Protein 6UPQ (pdb70)

Sequence (517 aa):
FEFTLMVVGESGLGKSTLINSLFLTDLYPERVIPGAAEKIERTTVQIEASTVEIEERGVKLRLTVVDTPGYGDAINCRDCFKTIISYIDEQFERYLHDESGLNRRHIIDNRVHCCFYFISPFGHGLKPLDVAFMKAIHNKVVNIVPVIAKADTLTLKERERLKKRILDEIEEHNIKIYHLPDAESDEDEDFKEQTRLLKASIPFSVVGSNQLIEAKGKKVRGRLYPWGVVEVENPEHNDFLKLRTMLITHMQDLQEVTQDLHYENFRSERLKFCCFNILCVGETGIGKSTLMDTLFNTKFESDPATHNEPGVRLKARSYELQESNVRLKLTIVDTVGFGDQINKDDSYKPIVEYIDAQFEAYLQEELKIKRSLFNYHHDTRIHACLYFIAPTGHSLKSLDLVTMKKLDSKVNIIPIIAKADTIAKNELHKFKSKIMSELVSNGVQIYQFPVHLPFAVVGSTEEVKIGNKMAKARQYPWGVVQVENENHCDFVKLREMLIRVNMEDLREQTHTRHYELYRRC

Organism: Homo sapiens (NCBI:txid9606)

Structure (mmCIF, N/CA/C/O backbone):
data_6UPQ
#
_entry.id   6UPQ
#
_cell.length_a   56.654
_cell.length_b   81.859
_cell.length_c   68.221
_cell.angle_alpha   90.000
_cell.angle_beta   97.130
_cell.angle_gamma   90.000
#
_symmetry.space_group_name_H-M   'P 1 21 1'
#
loop_
_entity.id
_entity.type
_entity.pdbx_description
1 polymer Septin-2
2 polymer Septin-11
3 non-polymer "GUANOSINE-5'-DIPHOSPHATE"
4 non-polymer "GUANOSINE-5'-TRIPHOSPHATE"
5 non-polymer 'MAGNESIUM ION'
6 water water
#
loop_
_atom_site.group_PDB
_atom_site.id
_atom_site.type_symbol
_atom_site.label_atom_id
_atom_site.label_alt_id
_atom_site.label_comp_id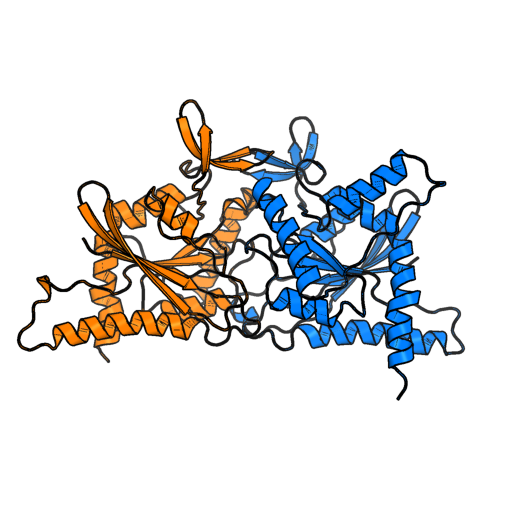
_atom_site.label_asym_id
_atom_site.label_entity_id
_atom_site.label_seq_id
_atom_site.pdbx_PDB_ins_code
_atom_site.Cartn_x
_atom_site.Cartn_y
_atom_site.Cartn_z
_atom_site.occupancy
_atom_site.B_iso_or_equiv
_atom_site.auth_seq_id
_atom_site.auth_comp_id
_atom_site.auth_asym_id
_atom_site.auth_atom_id
_atom_site.pdbx_PDB_model_num
ATOM 1 N N . PHE A 1 2 ? -5.108 12.129 -8.527 1.00 69.58 36 PHE A N 1
ATOM 2 C CA . PHE A 1 2 ? -4.939 10.832 -7.883 1.00 66.31 36 PHE A CA 1
ATOM 3 C C . PHE A 1 2 ? -4.523 10.990 -6.426 1.00 61.30 36 PHE A C 1
ATOM 4 O O . PHE A 1 2 ? -3.799 11.921 -6.071 1.00 58.92 36 PHE A O 1
ATOM 6 N N . GLU A 1 3 ? -4.982 10.068 -5.587 1.00 57.87 37 GLU A N 1
ATOM 7 C CA . GLU A 1 3 ? -4.689 10.083 -4.164 1.00 51.77 37 GLU A CA 1
ATOM 8 C C . GLU A 1 3 ? -3.683 8.990 -3.832 1.00 43.57 37 GLU A C 1
ATOM 9 O O . GLU A 1 3 ? -3.744 7.885 -4.381 1.00 45.43 37 GLU A O 1
ATOM 11 N N . PHE A 1 4 ? -2.754 9.307 -2.935 1.00 37.52 38 PHE A N 1
ATOM 12 C CA . PHE A 1 4 ? -1.755 8.357 -2.474 1.00 29.43 38 PHE A CA 1
ATOM 13 C C . PHE A 1 4 ? -1.674 8.431 -0.959 1.00 29.93 38 PHE A C 1
ATOM 14 O O . PHE A 1 4 ? -1.607 9.527 -0.390 1.00 30.31 38 PHE A O 1
ATOM 22 N N . THR A 1 5 ? -1.656 7.270 -0.311 1.00 25.26 39 THR A N 1
ATOM 23 C CA . THR A 1 5 ? -1.618 7.184 1.142 1.00 23.29 39 THR A CA 1
ATOM 24 C C . THR A 1 5 ? -0.337 6.484 1.566 1.00 22.88 39 THR A C 1
ATOM 25 O O . THR A 1 5 ? -0.098 5.335 1.182 1.00 22.39 39 THR A O 1
ATOM 29 N N . LEU A 1 6 ? 0.475 7.183 2.357 1.00 19.59 40 LEU A N 1
ATOM 30 C CA . LEU A 1 6 ? 1.764 6.701 2.835 1.00 19.55 40 LEU A CA 1
ATOM 31 C C . LEU A 1 6 ? 1.717 6.566 4.351 1.00 22.95 40 LEU A C 1
ATOM 32 O O . LEU A 1 6 ? 1.505 7.558 5.058 1.00 25.03 40 LEU A O 1
ATOM 37 N N . MET A 1 7 ? 1.925 5.348 4.848 1.00 22.35 41 MET A N 1
ATOM 38 C CA . MET A 1 7 ? 1.999 5.107 6.284 1.00 22.08 41 MET A CA 1
ATOM 39 C C . MET A 1 7 ? 3.454 5.168 6.739 1.00 17.95 41 MET A C 1
ATOM 40 O O . MET A 1 7 ? 4.362 4.766 6.007 1.00 20.73 41 MET A O 1
ATOM 45 N N . VAL A 1 8 ? 3.665 5.697 7.943 1.00 19.79 42 VAL A N 1
ATOM 46 C CA . VAL A 1 8 ? 4.988 5.877 8.533 1.00 20.53 42 VAL A CA 1
ATOM 47 C C . VAL A 1 8 ? 4.993 5.187 9.893 1.00 19.41 42 VAL A C 1
ATOM 48 O O . VAL A 1 8 ? 4.149 5.489 10.746 1.00 20.26 42 VAL A O 1
ATOM 52 N N . VAL A 1 9 ? 5.921 4.248 10.089 1.00 17.20 43 VAL A N 1
ATOM 53 C CA . VAL A 1 9 ? 6.045 3.512 11.345 1.00 18.26 43 VAL A CA 1
ATOM 54 C C . VAL A 1 9 ? 7.515 3.430 11.730 1.00 18.36 43 VAL A C 1
ATOM 55 O O . VAL A 1 9 ? 8.376 3.176 10.883 1.00 19.32 43 VAL A O 1
ATOM 59 N N . GLY A 1 10 ? 7.798 3.624 13.014 1.00 17.48 44 GLY A N 1
ATOM 60 C CA . GLY A 1 10 ? 9.146 3.459 13.513 1.00 17.47 44 GLY A CA 1
ATOM 61 C C . GLY A 1 10 ? 9.290 4.015 14.912 1.00 22.21 44 GLY A C 1
ATOM 62 O O . GLY A 1 10 ? 8.481 4.844 15.339 1.00 23.65 44 GLY A O 1
ATOM 63 N N . GLU A 1 11 ? 10.308 3.552 15.635 1.00 23.93 45 GLU A N 1
ATOM 64 C CA . GLU A 1 11 ? 10.583 4.067 16.970 1.00 27.24 45 GLU A CA 1
ATOM 65 C C . GLU A 1 11 ? 10.613 5.588 16.965 1.00 23.49 45 GLU A C 1
ATOM 66 O O . GLU A 1 11 ? 11.089 6.216 16.015 1.00 20.32 45 GLU A O 1
ATOM 72 N N . SER A 1 12 ? 10.075 6.176 18.027 1.00 25.42 46 SER A N 1
ATOM 73 C CA . SER A 1 12 ? 10.149 7.617 18.199 1.00 26.53 46 SER A CA 1
ATOM 74 C C . SER A 1 12 ? 11.604 8.074 18.191 1.00 26.62 46 SER A C 1
ATOM 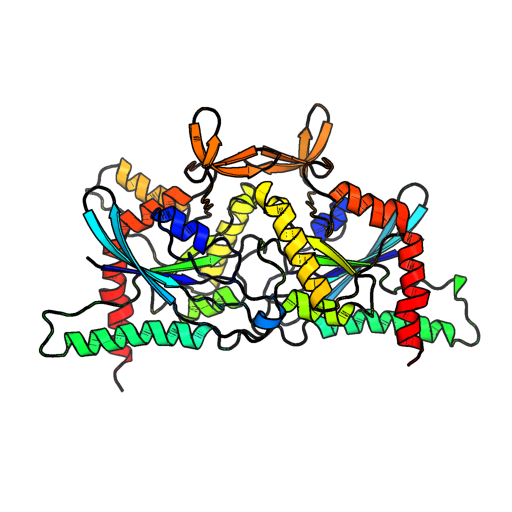75 O O . SER A 1 12 ? 12.506 7.363 18.642 1.00 23.61 46 SER A O 1
ATOM 78 N N . GLY A 1 13 ? 11.834 9.259 17.638 1.00 22.06 47 GLY A N 1
ATOM 79 C CA . GLY A 1 13 ? 13.161 9.838 17.672 1.00 25.51 47 GLY A CA 1
ATOM 80 C C . GLY A 1 13 ? 14.107 9.382 16.584 1.00 25.34 47 GLY A C 1
ATOM 81 O O . GLY A 1 13 ? 15.316 9.600 16.713 1.00 31.06 47 GLY A O 1
ATOM 82 N N . LEU A 1 14 ? 13.610 8.752 15.522 1.00 17.90 48 LEU A N 1
ATOM 83 C CA . LEU A 1 14 ? 14.457 8.341 14.411 1.00 22.05 48 LEU A CA 1
ATOM 84 C C . LEU A 1 14 ? 14.436 9.343 13.264 1.00 21.98 48 LEU A C 1
ATOM 85 O O . LEU A 1 14 ? 14.834 9.001 12.147 1.00 25.51 48 LEU A O 1
ATOM 90 N N . GLY A 1 15 ? 13.996 10.574 13.519 1.00 20.70 49 GLY A N 1
ATOM 91 C CA . GLY A 1 15 ? 13.963 11.580 12.477 1.00 22.09 49 GLY A CA 1
ATOM 92 C C . GLY A 1 15 ? 12.859 11.401 11.460 1.00 22.40 49 GLY A C 1
ATOM 93 O O . GLY A 1 15 ? 12.968 11.923 10.345 1.00 19.15 49 GLY A O 1
ATOM 94 N N . LYS A 1 16 ? 11.786 10.689 11.816 1.00 20.46 50 LYS A N 1
ATOM 95 C CA . LYS A 1 16 ? 10.758 10.356 10.831 1.00 20.18 50 LYS A CA 1
ATOM 96 C C . LYS A 1 16 ? 10.005 11.597 10.369 1.00 21.90 50 LYS A C 1
ATOM 97 O O . LYS A 1 16 ? 9.832 11.813 9.164 1.00 19.24 50 LYS A O 1
ATOM 103 N N . SER A 1 17 ? 9.549 12.431 11.310 1.00 22.39 51 SER A N 1
ATOM 104 C CA . SER A 1 17 ? 8.826 13.638 10.913 1.00 22.94 51 SER A CA 1
ATOM 105 C C . SER A 1 17 ? 9.722 14.569 10.104 1.00 22.11 51 SER A C 1
ATOM 106 O O . SER A 1 17 ? 9.258 15.232 9.169 1.00 20.32 51 SER A O 1
ATOM 109 N N . THR A 1 18 ? 11.012 14.623 10.444 1.00 16.81 52 THR A N 1
ATOM 110 C CA . THR A 1 18 ? 11.938 15.469 9.702 1.00 18.62 52 THR A CA 1
ATOM 111 C C . THR A 1 18 ? 12.120 14.974 8.272 1.00 18.59 52 THR A C 1
ATOM 112 O O . THR A 1 18 ? 12.135 15.777 7.332 1.00 18.94 52 THR A O 1
ATOM 116 N N . LEU A 1 19 ? 12.258 13.659 8.083 1.00 15.56 53 LEU A N 1
ATOM 117 C CA . LEU A 1 19 ? 12.402 13.129 6.733 1.00 18.49 53 LEU A CA 1
ATOM 118 C C . LEU A 1 19 ? 11.132 13.339 5.917 1.00 16.73 53 LEU A C 1
ATOM 119 O O . LEU A 1 19 ? 11.196 13.728 4.745 1.00 22.28 53 LEU A O 1
ATOM 124 N N . ILE A 1 20 ? 9.973 13.073 6.518 1.00 19.24 54 ILE A N 1
ATOM 125 C CA . ILE A 1 20 ? 8.707 13.205 5.804 1.00 22.44 54 ILE A CA 1
ATOM 126 C C . ILE A 1 20 ? 8.522 14.635 5.316 1.00 23.39 54 ILE A C 1
ATOM 127 O O . ILE A 1 20 ? 8.153 14.873 4.160 1.00 25.19 54 ILE A O 1
ATOM 132 N N . ASN A 1 21 ? 8.790 15.610 6.189 1.00 17.00 55 ASN A N 1
ATOM 133 C CA . ASN A 1 21 ? 8.676 17.005 5.781 1.00 21.23 55 ASN A CA 1
ATOM 134 C C . ASN A 1 21 ? 9.723 17.371 4.740 1.00 21.82 55 ASN A C 1
ATOM 135 O O . ASN A 1 21 ? 9.480 18.253 3.912 1.00 24.96 55 ASN A O 1
ATOM 140 N N . SER A 1 22 ? 10.886 16.713 4.765 1.00 19.34 56 SER A N 1
ATOM 141 C CA . SER A 1 22 ? 11.896 16.971 3.742 1.00 21.06 56 SER A CA 1
ATOM 142 C C . SER A 1 22 ? 11.449 16.496 2.366 1.00 22.50 56 SER A C 1
ATOM 143 O O . SER A 1 22 ? 11.793 17.120 1.360 1.00 30.36 56 SER A O 1
ATOM 146 N N . LEU A 1 23 ? 10.707 15.390 2.299 1.00 24.84 57 LEU A N 1
ATOM 147 C CA . LEU A 1 23 ? 10.341 14.827 1.003 1.00 29.45 57 LEU A CA 1
ATOM 148 C C . LEU A 1 23 ? 9.478 15.788 0.199 1.00 33.61 57 LEU A C 1
ATOM 149 O O . LEU A 1 23 ? 9.660 15.927 -1.015 1.00 34.93 57 LEU A O 1
ATOM 154 N N . PHE A 1 24 ? 8.538 16.465 0.856 1.00 38.56 58 PHE A N 1
ATOM 155 C CA . PHE A 1 24 ? 7.531 17.253 0.158 1.00 50.92 58 PHE A CA 1
ATOM 156 C C . PHE A 1 24 ? 7.554 18.729 0.535 1.00 51.80 58 PHE A C 1
ATOM 157 O O . PHE A 1 24 ? 6.676 19.479 0.091 1.00 55.62 58 PHE A O 1
ATOM 165 N N . LEU A 1 25 ? 8.532 19.165 1.328 1.00 61.87 59 LEU A N 1
ATOM 166 C CA . LEU A 1 25 ? 8.611 20.546 1.802 1.00 47.07 59 LEU A CA 1
ATOM 167 C C . LEU A 1 25 ? 7.313 20.960 2.491 1.00 53.54 59 LEU A C 1
ATOM 168 O O . LEU A 1 25 ? 6.717 21.996 2.188 1.00 47.54 59 LEU A O 1
ATOM 173 N N . THR A 1 26 ? 6.872 20.127 3.426 1.00 42.73 60 THR A N 1
ATOM 174 C CA . THR A 1 26 ? 5.627 20.331 4.147 1.00 41.46 60 THR A CA 1
ATOM 175 C C . THR A 1 26 ? 5.913 20.691 5.600 1.00 41.87 60 THR A C 1
ATOM 176 O O . THR A 1 26 ? 7.064 20.813 6.029 1.00 41.18 60 THR A O 1
ATOM 180 N N . ASP A 1 27 ? 4.827 20.860 6.364 1.00 42.76 61 ASP A N 1
ATOM 181 C CA . ASP A 1 27 ? 4.879 21.115 7.798 1.00 41.41 61 ASP A CA 1
ATOM 182 C C . ASP A 1 27 ? 3.691 20.375 8.417 1.00 37.25 61 ASP A C 1
ATOM 183 O O . ASP A 1 27 ? 2.690 20.962 8.820 1.00 39.92 61 ASP A O 1
ATOM 188 N N . LEU A 1 28 ? 3.802 19.050 8.481 1.00 35.10 62 LEU A N 1
ATOM 189 C CA . LEU A 1 28 ? 2.687 18.206 8.890 1.00 35.58 62 LEU A CA 1
ATOM 190 C C . LEU A 1 28 ? 2.519 18.105 10.400 1.00 37.76 62 LEU A C 1
ATOM 191 O O . LEU A 1 28 ? 1.485 17.603 10.854 1.00 41.55 62 LEU A O 1
ATOM 196 N N . TYR A 1 29 ? 3.492 18.560 11.192 1.00 33.47 63 TYR A N 1
ATOM 197 C CA . TYR A 1 29 ? 3.467 18.344 12.641 1.00 33.47 63 TYR A CA 1
ATOM 198 C C . TYR A 1 29 ? 3.659 19.644 13.424 1.00 35.13 63 TYR A C 1
ATOM 199 O O . TYR A 1 29 ? 4.436 19.696 14.377 1.00 35.05 63 TYR A O 1
ATOM 208 N N . PRO A 1 30 ? 2.930 20.712 13.074 1.00 40.71 64 PRO A N 1
ATOM 209 C CA . PRO A 1 30 ? 3.193 21.997 13.742 1.00 46.56 64 PRO A CA 1
ATOM 210 C C . PRO A 1 30 ? 2.857 21.985 15.223 1.00 49.91 64 PRO A C 1
ATOM 211 O O . PRO A 1 30 ? 3.519 22.683 16.000 1.00 52.72 64 PRO A O 1
ATOM 215 N N . GLU A 1 31 ? 1.861 21.204 15.642 1.00 52.09 65 GLU A N 1
ATOM 216 C CA . GLU A 1 31 ? 1.415 21.187 17.029 1.00 59.48 65 GLU A CA 1
ATOM 217 C C . GLU A 1 31 ? 1.766 19.885 17.739 1.00 55.40 65 GLU A C 1
ATOM 218 O O . GLU A 1 31 ? 1.199 19.589 18.797 1.00 59.10 65 GLU A O 1
ATOM 224 N N . ARG A 1 32 ? 2.691 19.103 17.186 1.00 45.41 66 ARG A N 1
ATOM 225 C CA . ARG A 1 32 ? 3.051 17.832 17.796 1.00 38.87 66 ARG A CA 1
ATOM 226 C C . ARG A 1 32 ? 3.694 18.053 19.160 1.00 37.90 66 ARG A C 1
ATOM 227 O O . ARG A 1 32 ? 4.553 18.923 19.329 1.00 39.65 66 ARG A O 1
ATOM 235 N N . VAL A 1 33 ? 3.264 17.263 20.139 1.00 37.18 67 VAL A N 1
ATOM 236 C CA . VAL A 1 33 ? 3.836 17.274 21.481 1.00 36.37 67 VAL A CA 1
ATOM 237 C C . VAL A 1 33 ? 4.479 15.915 21.719 1.00 35.06 67 VAL A C 1
ATOM 238 O O . VAL A 1 33 ? 3.826 14.875 21.562 1.00 36.18 67 VAL A O 1
ATOM 242 N N . ILE A 1 34 ? 5.758 15.919 22.078 1.00 34.94 68 ILE A N 1
ATOM 243 C CA . ILE A 1 34 ? 6.479 14.704 22.430 1.00 34.85 68 ILE A CA 1
ATOM 244 C C . ILE A 1 34 ? 6.279 14.463 23.927 1.00 35.98 68 ILE A C 1
ATOM 245 O O . ILE A 1 34 ? 6.624 15.345 24.728 1.00 31.72 68 ILE A O 1
ATOM 250 N N . PRO A 1 35 ? 5.731 13.324 24.335 1.00 34.66 69 PRO A N 1
ATOM 251 C CA . PRO A 1 35 ? 5.491 13.091 25.762 1.00 36.52 69 PRO A CA 1
ATOM 252 C C . PRO A 1 35 ? 6.776 12.782 26.510 1.00 34.37 69 PRO A C 1
ATOM 253 O O . PRO A 1 35 ? 7.754 12.289 25.943 1.00 29.47 69 PRO A O 1
ATOM 257 N N . GLY A 1 36 ? 6.757 13.084 27.806 1.00 32.76 70 GLY A N 1
ATOM 258 C CA . GLY A 1 36 ? 7.870 12.757 28.669 1.00 32.57 70 GLY A CA 1
ATOM 259 C C . GLY A 1 36 ? 7.991 11.262 28.898 1.00 36.27 70 GLY A C 1
ATOM 260 O O . GLY A 1 36 ? 7.091 10.476 28.597 1.00 34.40 70 GLY A O 1
ATOM 261 N N . ALA A 1 37 ? 9.141 10.867 29.452 1.00 31.66 71 ALA A N 1
ATOM 262 C CA . ALA A 1 37 ? 9.428 9.447 29.638 1.00 31.05 71 ALA A CA 1
ATOM 263 C C . ALA A 1 37 ? 8.363 8.764 30.486 1.00 32.21 71 ALA A C 1
ATOM 264 O O . ALA A 1 37 ? 7.934 7.648 30.171 1.00 31.76 71 ALA A O 1
ATOM 266 N N . ALA A 1 38 ? 7.927 9.415 31.569 1.00 34.11 72 ALA A N 1
ATOM 267 C CA . ALA A 1 38 ? 6.936 8.801 32.445 1.00 35.76 72 ALA A CA 1
ATOM 268 C C . ALA A 1 38 ? 5.616 8.587 31.719 1.00 35.90 72 ALA A C 1
ATOM 269 O O . ALA A 1 38 ? 4.918 7.598 31.965 1.00 36.38 72 ALA A O 1
ATOM 271 N N . GLU A 1 39 ? 5.262 9.503 30.814 1.00 34.84 73 GLU A N 1
ATOM 272 C CA . GLU A 1 39 ? 4.046 9.346 30.026 1.00 45.00 73 GLU A CA 1
ATOM 273 C C . GLU A 1 39 ? 4.179 8.244 28.983 1.00 40.63 73 GLU A C 1
ATOM 274 O O . GLU A 1 39 ? 3.165 7.688 28.551 1.00 38.27 73 GLU A O 1
ATOM 280 N N . LYS A 1 40 ? 5.402 7.897 28.583 1.00 31.38 74 LYS A N 1
ATOM 281 C CA . LYS A 1 40 ? 5.589 6.894 27.544 1.00 30.01 74 LYS A CA 1
ATOM 282 C C . LYS A 1 40 ? 5.580 5.467 28.076 1.00 30.77 74 LYS A C 1
ATOM 283 O O . LYS A 1 40 ? 5.571 4.530 27.271 1.00 32.12 74 LYS A O 1
ATOM 289 N N . ILE A 1 41 ? 5.556 5.282 29.400 1.00 32.39 75 ILE A N 1
ATOM 290 C CA . ILE A 1 41 ? 5.658 3.944 29.981 1.00 33.48 75 ILE A CA 1
ATOM 291 C C . ILE A 1 41 ? 4.535 3.037 29.485 1.00 35.77 75 ILE A C 1
ATOM 292 O O . ILE A 1 41 ? 4.766 1.863 29.168 1.00 34.40 75 ILE A O 1
ATOM 297 N N . GLU A 1 42 ? 3.310 3.557 29.408 1.00 36.14 76 GLU A N 1
ATOM 298 C CA . GLU A 1 42 ? 2.154 2.781 28.961 1.00 41.32 76 GLU A CA 1
ATOM 299 C C . GLU A 1 42 ? 1.437 3.465 27.801 1.00 38.70 76 GLU A C 1
ATOM 300 O O . GLU A 1 42 ? 0.213 3.393 27.679 1.00 42.99 76 GLU A O 1
ATOM 306 N N . ARG A 1 43 ? 2.185 4.118 26.918 1.00 39.05 77 ARG A N 1
ATOM 307 C CA . ARG A 1 43 ? 1.571 4.870 25.828 1.00 38.36 77 ARG A CA 1
ATOM 308 C C . ARG A 1 43 ? 0.991 3.939 24.767 1.00 35.55 77 ARG A C 1
ATOM 309 O O . ARG A 1 43 ? 1.605 2.937 24.391 1.00 34.75 77 ARG A O 1
ATOM 317 N N . THR A 1 44 ? -0.197 4.282 24.275 1.00 36.25 78 THR A N 1
ATOM 318 C CA A THR A 1 44 ? -0.890 3.526 23.242 0.12 38.64 78 THR A CA 1
ATOM 319 C CA B THR A 1 44 ? -0.854 3.505 23.236 0.88 38.89 78 THR A CA 1
ATOM 320 C C . THR A 1 44 ? -0.601 4.126 21.867 1.00 36.83 78 THR A C 1
ATOM 321 O O . THR A 1 44 ? -0.348 5.327 21.738 1.00 35.13 78 THR A O 1
ATOM 328 N N . VAL A 1 45 ? -0.648 3.283 20.841 1.00 35.35 79 VAL A N 1
ATOM 329 C CA . VAL A 1 45 ? -0.460 3.740 19.469 1.00 33.74 79 VAL A CA 1
ATOM 330 C C . VAL A 1 45 ? -1.739 4.409 18.989 1.00 30.46 79 VAL A C 1
ATOM 331 O O . VAL A 1 45 ? -2.833 3.845 19.112 1.00 32.19 79 VAL A O 1
ATOM 335 N N . GLN A 1 46 ? -1.609 5.617 18.444 1.00 29.47 80 GLN A N 1
ATOM 336 C CA . GLN A 1 46 ? -2.727 6.325 17.834 1.00 30.20 80 GLN A CA 1
ATOM 337 C C . GLN A 1 46 ? -2.444 6.543 16.354 1.00 30.81 80 GLN A C 1
ATOM 338 O O . GLN A 1 46 ? -1.287 6.649 15.939 1.00 30.03 80 GLN A O 1
ATOM 344 N N . ILE A 1 47 ? -3.508 6.611 15.558 1.00 30.17 81 ILE A N 1
ATOM 345 C CA . ILE A 1 47 ? -3.401 6.883 14.130 1.00 29.67 81 ILE A CA 1
ATOM 346 C C . ILE A 1 47 ? -3.634 8.368 13.906 1.00 30.59 81 ILE A C 1
ATOM 347 O O . ILE A 1 47 ? -4.621 8.929 14.396 1.00 32.49 81 ILE A O 1
ATOM 352 N N . GLU A 1 48 ? -2.733 9.010 13.168 1.00 26.86 82 GLU A N 1
ATOM 353 C CA . GLU A 1 48 ? -2.911 10.407 12.802 1.00 28.30 82 GLU A CA 1
ATOM 354 C C . GLU A 1 48 ? -2.668 10.556 11.309 1.00 29.44 82 GLU A C 1
ATOM 355 O O . GLU A 1 48 ? -1.633 10.121 10.797 1.00 29.98 82 GLU A O 1
ATOM 361 N N . ALA A 1 49 ? -3.624 11.159 10.614 1.00 28.87 83 ALA A N 1
ATOM 362 C CA . ALA A 1 49 ? -3.584 11.258 9.162 1.00 29.76 83 ALA A CA 1
ATOM 363 C C . ALA A 1 49 ? -3.584 12.721 8.755 1.00 32.50 83 ALA A C 1
ATOM 364 O O . ALA A 1 49 ? -4.470 13.481 9.156 1.00 32.12 83 ALA A O 1
ATOM 366 N N . SER A 1 50 ? -2.585 13.112 7.971 1.00 29.56 84 SER A N 1
ATOM 367 C CA . SER A 1 50 ? -2.479 14.462 7.436 1.00 35.81 84 SER A CA 1
ATOM 368 C C . SER A 1 50 ? -2.530 14.380 5.919 1.00 33.62 84 SER A C 1
ATOM 369 O O . SER A 1 50 ? -1.827 13.562 5.318 1.00 31.84 84 SER A O 1
ATOM 372 N N . THR A 1 51 ? -3.361 15.219 5.309 1.00 35.21 85 THR A N 1
ATOM 373 C CA . THR A 1 51 ? -3.545 15.241 3.865 1.00 39.34 85 THR A CA 1
ATOM 374 C C . THR A 1 51 ? -3.128 16.602 3.331 1.00 43.08 85 THR A C 1
ATOM 375 O O . THR A 1 51 ? -3.584 17.636 3.832 1.00 45.54 85 THR A O 1
ATOM 379 N N . VAL A 1 52 ? -2.261 16.601 2.317 1.00 43.29 86 VAL A N 1
ATOM 380 C CA . VAL A 1 52 ? -1.798 17.826 1.680 1.00 51.06 86 VAL A CA 1
ATOM 381 C C . VAL A 1 52 ? -1.853 17.656 0.168 1.00 54.78 86 VAL A C 1
ATOM 382 O O . VAL A 1 52 ? -1.895 16.541 -0.357 1.00 52.43 86 VAL A O 1
ATOM 386 N N . GLU A 1 53 ? -1.850 18.791 -0.528 1.00 59.49 87 GLU A N 1
ATOM 387 C CA . GLU A 1 53 ? -1.777 18.820 -1.983 1.00 61.69 87 GLU A CA 1
ATOM 388 C C . GLU A 1 53 ? -0.319 18.981 -2.396 1.00 60.76 87 GLU A C 1
ATOM 389 O O . GLU A 1 53 ? 0.352 19.924 -1.964 1.00 58.97 87 GLU A O 1
ATOM 395 N N . ILE A 1 54 ? 0.171 18.062 -3.222 1.00 64.32 88 ILE A N 1
ATOM 396 C CA . ILE A 1 54 ? 1.544 18.088 -3.714 1.00 68.61 88 ILE A CA 1
ATOM 397 C C . ILE A 1 54 ? 1.509 18.257 -5.225 1.00 72.93 88 ILE A C 1
ATOM 398 O O . ILE A 1 54 ? 0.793 17.528 -5.920 1.00 72.46 88 ILE A O 1
ATOM 403 N N . GLU A 1 55 ? 2.280 19.214 -5.729 1.00 77.03 89 GLU A N 1
ATOM 404 C CA . GLU A 1 55 ? 2.376 19.489 -7.159 1.00 84.73 89 GLU A CA 1
ATOM 405 C C . GLU A 1 55 ? 3.828 19.310 -7.595 1.00 89.05 89 GLU A C 1
ATOM 406 O O . GLU A 1 55 ? 4.513 20.280 -7.930 1.00 94.33 89 GLU A O 1
ATOM 408 N N . GLU A 1 56 ? 4.297 18.064 -7.588 1.00 86.88 90 GLU A N 1
ATOM 409 C CA . GLU A 1 56 ? 5.654 17.768 -8.025 1.00 89.35 90 GLU A CA 1
ATOM 410 C C . GLU A 1 56 ? 5.717 17.802 -9.546 1.00 96.35 90 GLU A C 1
ATOM 411 O O . GLU A 1 56 ? 4.883 17.191 -10.223 1.00 95.95 90 GLU A O 1
ATOM 417 N N . ARG A 1 57 ? 6.712 18.516 -10.078 1.00 102.57 91 ARG A N 1
ATOM 418 C CA . ARG A 1 57 ? 6.806 18.801 -11.506 1.00 108.85 91 ARG A CA 1
ATOM 419 C C . ARG A 1 57 ? 5.532 19.508 -11.965 1.00 109.84 91 ARG A C 1
ATOM 420 O O . ARG A 1 57 ? 5.288 20.655 -11.575 1.00 111.67 91 ARG A O 1
ATOM 422 N N . GLY A 1 58 ? 4.707 18.843 -12.770 1.00 106.89 92 GLY A N 1
ATOM 423 C CA . GLY A 1 58 ? 3.486 19.463 -13.244 1.00 105.61 92 GLY A CA 1
ATOM 424 C C . GLY A 1 58 ? 2.223 18.733 -12.832 1.00 98.39 92 GLY A C 1
ATOM 425 O O . GLY A 1 58 ? 1.116 19.160 -13.176 1.00 99.10 92 GLY A O 1
ATOM 426 N N . VAL A 1 59 ? 2.367 17.637 -12.092 1.00 91.92 93 VAL A N 1
ATOM 427 C CA . VAL A 1 59 ? 1.237 16.803 -11.690 1.00 86.59 93 VAL A CA 1
ATOM 428 C C . VAL A 1 59 ? 0.892 17.091 -10.233 1.00 79.35 93 VAL A C 1
ATOM 429 O O . VAL A 1 59 ? 1.777 17.130 -9.367 1.00 72.53 93 VAL A O 1
ATOM 433 N N . LYS A 1 60 ? -0.394 17.302 -9.966 1.00 79.00 94 LYS A N 1
ATOM 434 C CA . LYS A 1 60 ? -0.900 17.560 -8.626 1.00 74.73 94 LYS A CA 1
ATOM 435 C C . LYS A 1 60 ? -1.534 16.292 -8.067 1.00 71.81 94 LYS A C 1
ATOM 436 O O . LYS A 1 60 ? -2.202 15.550 -8.794 1.00 74.14 94 LYS A O 1
ATOM 442 N N . LEU A 1 61 ? -1.323 16.045 -6.775 1.00 66.14 95 LEU A N 1
ATOM 443 C CA . LEU A 1 61 ? -1.784 14.808 -6.161 1.00 62.55 95 LEU A CA 1
ATOM 444 C C . LEU A 1 61 ? -2.110 15.044 -4.692 1.00 55.24 95 LEU A C 1
ATOM 445 O O . LEU A 1 61 ? -1.483 15.871 -4.025 1.00 53.71 95 LEU A O 1
ATOM 450 N N . ARG A 1 62 ? -3.100 14.301 -4.199 1.00 52.42 96 ARG A N 1
ATOM 451 C CA . ARG A 1 62 ? -3.504 14.354 -2.798 1.00 52.18 96 ARG A CA 1
ATOM 452 C C . ARG A 1 62 ? -2.697 13.322 -2.020 1.00 45.48 96 ARG A C 1
ATOM 453 O O . ARG A 1 62 ? -2.943 12.117 -2.132 1.00 43.19 96 ARG A O 1
ATOM 461 N N . LEU A 1 63 ? -1.739 13.791 -1.230 1.00 42.14 97 LEU A N 1
ATOM 462 C CA . LEU A 1 63 ? -0.917 12.920 -0.402 1.00 37.99 97 LEU A CA 1
ATOM 463 C C . LEU A 1 63 ? -1.488 12.863 1.007 1.00 34.57 97 LEU A C 1
ATOM 464 O O . LEU A 1 63 ? -1.697 13.904 1.636 1.00 36.16 97 LEU A O 1
ATOM 469 N N . THR A 1 64 ? -1.739 11.654 1.495 1.00 31.32 98 THR A N 1
ATOM 470 C CA . THR A 1 64 ? -2.129 11.435 2.881 1.00 29.69 98 THR A CA 1
ATOM 471 C C . THR A 1 64 ? -1.002 10.691 3.583 1.00 29.45 98 THR A C 1
ATOM 472 O O . THR A 1 64 ? -0.617 9.595 3.161 1.00 27.16 98 THR A O 1
ATOM 476 N N . VAL A 1 65 ? -0.462 11.295 4.634 1.00 27.36 99 VAL A N 1
ATOM 477 C CA . VAL A 1 65 ? 0.560 10.665 5.462 1.00 25.98 99 VAL A CA 1
ATOM 478 C C . VAL A 1 65 ? -0.114 10.163 6.731 1.00 24.95 99 VAL A C 1
ATOM 479 O O . VAL A 1 65 ? -0.696 10.948 7.487 1.00 26.16 99 VAL A O 1
ATOM 483 N N . VAL A 1 66 ? -0.053 8.858 6.957 1.00 23.81 100 VAL A N 1
ATOM 484 C CA . VAL A 1 66 ? -0.668 8.235 8.121 1.00 23.29 100 VAL A CA 1
ATOM 485 C C . VAL A 1 66 ? 0.450 7.905 9.097 1.00 22.70 100 VAL A C 1
ATOM 486 O O . VAL A 1 66 ? 1.231 6.975 8.873 1.00 22.67 100 VAL A O 1
ATOM 490 N N . ASP A 1 67 ? 0.536 8.681 10.167 1.00 23.24 101 ASP A N 1
ATOM 491 C CA . ASP A 1 67 ? 1.543 8.460 11.190 1.00 24.34 101 ASP A CA 1
ATOM 492 C C . ASP A 1 67 ? 0.971 7.614 12.316 1.00 25.58 101 ASP A C 1
ATOM 493 O O . ASP A 1 67 ? -0.243 7.534 12.514 1.00 27.42 101 ASP A O 1
ATOM 498 N N . THR A 1 68 ? 1.870 6.975 13.056 1.00 21.98 102 THR A N 1
ATOM 499 C CA . THR A 1 68 ? 1.498 6.042 14.119 1.00 21.71 102 THR A CA 1
ATOM 500 C C . THR A 1 68 ? 2.208 6.418 15.417 1.00 20.41 102 THR A C 1
ATOM 501 O O . THR A 1 68 ? 2.991 5.633 15.961 1.00 20.74 102 THR A O 1
ATOM 505 N N . PRO A 1 69 ? 1.958 7.621 15.939 1.00 24.38 103 PRO A N 1
ATOM 506 C CA . PRO A 1 69 ? 2.644 8.044 17.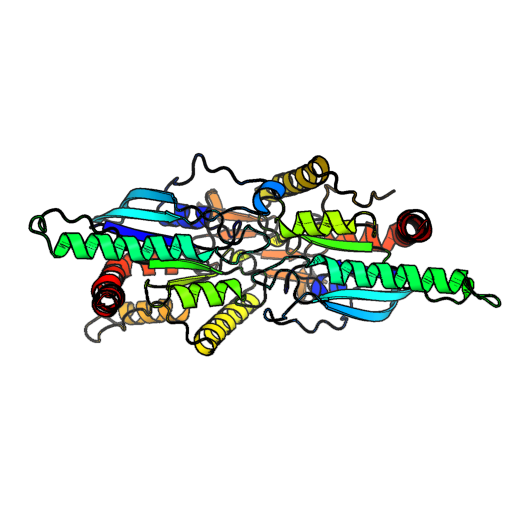168 1.00 26.75 103 PRO A CA 1
ATOM 507 C C . PRO A 1 69 ? 2.326 7.113 18.330 1.00 27.07 103 PRO A C 1
ATOM 508 O O . PRO A 1 69 ? 1.187 6.682 18.514 1.00 23.81 103 PRO A O 1
ATOM 512 N N . GLY A 1 70 ? 3.352 6.805 19.118 1.00 27.33 104 GLY A N 1
ATOM 513 C CA . GLY A 1 70 ? 3.246 5.863 20.207 1.00 24.82 104 GLY A CA 1
ATOM 514 C C . GLY A 1 70 ? 3.859 4.510 19.915 1.00 24.51 104 GLY A C 1
ATOM 515 O O . GLY A 1 70 ? 4.168 3.768 20.856 1.00 24.10 104 GLY A O 1
ATOM 516 N N . TYR A 1 71 ? 4.039 4.172 18.639 1.00 22.42 105 TYR A N 1
ATOM 517 C CA . TYR A 1 71 ? 4.666 2.913 18.264 1.00 23.14 105 TYR A CA 1
ATOM 518 C C . TYR A 1 71 ? 6.027 2.771 18.930 1.00 23.26 105 TYR A C 1
ATOM 519 O O . TYR A 1 71 ? 6.905 3.618 18.757 1.00 22.66 105 TYR A O 1
ATOM 528 N N . GLY A 1 72 ? 6.190 1.698 19.701 1.00 22.54 106 GLY A N 1
ATOM 529 C CA . GLY A 1 72 ? 7.454 1.392 20.333 1.00 22.13 106 GLY A CA 1
ATOM 530 C C . GLY A 1 72 ? 7.747 2.146 21.610 1.00 22.43 106 GLY A C 1
ATOM 531 O O . GLY A 1 72 ? 8.801 1.913 22.211 1.00 22.20 106 GLY A O 1
ATOM 532 N N . ASP A 1 73 ? 6.851 3.029 22.058 1.00 23.04 107 ASP A N 1
ATOM 533 C CA . ASP A 1 73 ? 7.155 3.847 23.232 1.00 23.30 107 ASP A CA 1
ATOM 534 C C . ASP A 1 73 ? 7.016 3.065 24.534 1.00 27.55 107 ASP A C 1
ATOM 535 O O . ASP A 1 73 ? 7.841 3.221 25.442 1.00 24.93 107 ASP A O 1
ATOM 540 N N . ALA A 1 74 ? 5.990 2.227 24.645 1.00 29.00 108 ALA A N 1
ATOM 541 C CA . ALA A 1 74 ? 5.665 1.594 25.915 1.00 28.61 108 ALA A CA 1
ATOM 542 C C . ALA A 1 74 ? 6.732 0.585 26.325 1.00 29.75 108 ALA A C 1
ATOM 543 O O . ALA A 1 74 ? 7.467 0.046 25.495 1.00 28.65 108 ALA A O 1
ATOM 545 N N . ILE A 1 75 ? 6.816 0.349 27.638 1.00 29.37 109 ILE A N 1
ATOM 546 C CA . ILE A 1 75 ? 7.688 -0.698 28.164 1.00 30.62 109 ILE A CA 1
ATOM 547 C C . ILE A 1 75 ? 7.307 -2.047 27.571 1.00 30.25 109 ILE A C 1
ATOM 548 O O . ILE A 1 75 ? 8.165 -2.826 27.141 1.00 29.77 109 ILE A O 1
ATOM 553 N N . ASN A 1 76 ? 6.016 -2.344 27.543 1.00 31.51 110 ASN A N 1
ATOM 554 C CA . ASN A 1 76 ? 5.521 -3.612 27.031 1.00 35.53 110 ASN A CA 1
ATOM 555 C C . ASN A 1 76 ? 4.763 -3.319 25.741 1.00 41.97 110 ASN A C 1
ATOM 556 O O . ASN A 1 76 ? 3.612 -2.875 25.777 1.00 37.41 110 ASN A O 1
ATOM 561 N N . CYS A 1 77 ? 5.414 -3.576 24.607 1.00 50.42 111 CYS A N 1
ATOM 562 C CA . CYS A 1 77 ? 4.869 -3.285 23.280 1.00 61.00 111 CYS A CA 1
ATOM 563 C C . CYS A 1 77 ? 4.080 -4.449 22.695 1.00 67.28 111 CYS A C 1
ATOM 564 O O . CYS A 1 77 ? 4.200 -4.738 21.499 1.00 63.75 111 CYS A O 1
ATOM 567 N N . ARG A 1 78 ? 3.256 -5.122 23.503 1.00 78.00 112 ARG A N 1
ATOM 568 C CA . ARG A 1 78 ? 2.547 -6.309 23.027 1.00 87.23 112 ARG A CA 1
ATOM 569 C C . ARG A 1 78 ? 1.527 -5.957 21.950 1.00 92.43 112 ARG A C 1
ATOM 570 O O . ARG A 1 78 ? 1.561 -6.510 20.845 1.00 98.02 112 ARG A O 1
ATOM 578 N N . ASP A 1 79 ? 0.605 -5.044 22.255 1.00 88.35 113 ASP A N 1
ATOM 579 C CA . ASP A 1 79 ? -0.447 -4.657 21.324 1.00 85.37 113 ASP A CA 1
ATOM 580 C C . ASP A 1 79 ? -0.100 -3.392 20.547 1.00 76.04 113 ASP A C 1
ATOM 581 O O . ASP A 1 79 ? -0.998 -2.646 20.142 1.00 76.44 113 ASP A O 1
ATOM 586 N N . CYS A 1 80 ? 1.189 -3.138 20.325 1.00 66.11 114 CYS A N 1
ATOM 587 C CA . CYS A 1 80 ? 1.596 -2.012 19.493 1.00 61.28 114 CYS A CA 1
ATOM 588 C C . CYS A 1 80 ? 1.248 -2.204 18.022 1.00 51.39 114 CYS A C 1
ATOM 589 O O . CYS A 1 80 ? 1.486 -1.284 17.232 1.00 53.34 114 CYS A O 1
ATOM 592 N N . PHE A 1 81 ? 0.705 -3.361 17.625 1.00 41.15 115 PHE A N 1
ATOM 593 C CA . PHE A 1 81 ? 0.360 -3.605 16.229 1.00 36.25 115 PHE A CA 1
ATOM 594 C C . PHE A 1 81 ? -1.137 -3.608 15.965 1.00 36.27 115 PHE A C 1
ATOM 595 O O . PHE A 1 81 ? -1.544 -3.404 14.816 1.00 32.73 115 PHE A O 1
ATOM 603 N N . LYS A 1 82 ? -1.958 -3.833 16.993 1.00 26.27 116 LYS A N 1
ATOM 604 C CA . LYS A 1 82 ? -3.387 -4.053 16.783 1.00 26.74 116 LYS A CA 1
ATOM 605 C C . LYS A 1 82 ? -4.045 -2.854 16.110 1.00 29.42 116 LYS A C 1
ATOM 606 O O . LYS A 1 82 ? -4.783 -3.006 15.129 1.00 30.34 116 LYS A O 1
ATOM 608 N N . THR A 1 83 ? -3.775 -1.649 16.618 1.00 24.20 117 THR A N 1
ATOM 609 C CA . THR A 1 83 ? -4.408 -0.449 16.080 1.00 29.28 117 THR A CA 1
ATOM 610 C C . THR A 1 83 ? -3.963 -0.175 14.648 1.00 28.08 117 THR A C 1
ATOM 611 O O . THR A 1 83 ? -4.773 0.233 13.805 1.00 24.76 117 THR A O 1
ATOM 615 N N . ILE A 1 84 ? -2.684 -0.400 14.350 1.00 20.73 118 ILE A N 1
ATOM 616 C CA . ILE A 1 84 ? -2.192 -0.206 12.988 1.00 21.55 118 ILE A CA 1
ATOM 617 C C . ILE A 1 84 ? -2.808 -1.233 12.049 1.00 24.83 118 ILE A C 1
ATOM 618 O O . ILE A 1 84 ? -3.323 -0.889 10.976 1.00 24.39 118 ILE A O 1
ATOM 623 N N . ILE A 1 85 ? -2.763 -2.510 12.436 1.00 24.91 119 ILE A N 1
ATOM 624 C CA . ILE A 1 85 ? -3.336 -3.562 11.599 1.00 29.57 119 ILE A CA 1
ATOM 625 C C . ILE A 1 85 ? -4.823 -3.319 11.378 1.00 28.61 119 ILE A C 1
ATOM 626 O O . ILE A 1 85 ? -5.328 -3.457 10.257 1.00 29.17 119 ILE A O 1
ATOM 631 N N . SER A 1 86 ? -5.541 -2.930 12.434 1.00 28.66 120 SER A N 1
ATOM 632 C CA . SER A 1 86 ? -6.971 -2.669 12.302 1.00 28.65 120 SER A CA 1
ATOM 633 C C . SER A 1 86 ? -7.248 -1.512 11.349 1.00 26.03 120 SER A C 1
ATOM 634 O O . SER A 1 86 ? -8.254 -1.522 10.628 1.00 24.33 120 SER A O 1
ATOM 637 N N . TYR A 1 87 ? -6.389 -0.493 11.352 1.00 23.06 121 TYR A N 1
ATOM 638 C CA . TYR A 1 87 ? -6.589 0.630 10.444 1.00 26.41 121 TYR A CA 1
ATOM 639 C C . TYR A 1 87 ? -6.402 0.205 8.995 1.00 24.88 121 TYR A C 1
ATOM 640 O O . TYR A 1 87 ? -7.183 0.603 8.123 1.00 26.57 121 TYR A O 1
ATOM 649 N N . ILE A 1 88 ? -5.365 -0.590 8.717 1.00 22.59 122 ILE A N 1
ATOM 650 C CA . ILE A 1 88 ? -5.116 -1.056 7.353 1.00 24.14 122 ILE A CA 1
ATOM 651 C C . ILE A 1 88 ? -6.284 -1.901 6.861 1.00 25.43 122 ILE A C 1
ATOM 652 O O . ILE A 1 88 ? -6.804 -1.694 5.756 1.00 23.97 122 ILE A O 1
ATOM 657 N N . ASP A 1 89 ? -6.717 -2.867 7.677 1.00 25.29 123 ASP A N 1
ATOM 658 C CA . ASP A 1 89 ? -7.822 -3.728 7.271 1.00 26.85 123 ASP A CA 1
ATOM 659 C C . ASP A 1 89 ? -9.121 -2.948 7.130 1.00 26.90 123 ASP A C 1
ATOM 660 O O . ASP A 1 89 ? -9.948 -3.275 6.270 1.00 25.68 123 ASP A O 1
ATOM 665 N N . GLU A 1 90 ? -9.316 -1.911 7.950 1.00 22.64 124 GLU A N 1
ATOM 666 C CA . GLU A 1 90 ? -10.545 -1.127 7.860 1.00 26.46 124 GLU A CA 1
ATOM 667 C C . GLU A 1 90 ? -10.645 -0.407 6.521 1.00 25.54 124 GLU A C 1
ATOM 668 O O . GLU A 1 90 ? -11.736 -0.303 5.947 1.00 27.52 124 GLU A O 1
ATOM 674 N N . GLN A 1 91 ? -9.525 0.105 6.012 1.00 23.10 125 GLN A N 1
ATOM 675 C CA . GLN A 1 91 ? -9.553 0.762 4.710 1.00 32.33 125 GLN A CA 1
ATOM 676 C C . GLN A 1 91 ? -9.888 -0.230 3.604 1.00 23.57 125 GLN A C 1
ATOM 677 O O . GLN A 1 91 ? -10.635 0.102 2.677 1.00 25.92 125 GLN A O 1
ATOM 683 N N . PHE A 1 92 ? -9.341 -1.449 3.683 1.00 22.73 126 PHE A N 1
ATOM 684 C CA . PHE A 1 92 ? -9.763 -2.517 2.779 1.00 23.98 126 PHE A CA 1
ATOM 685 C C . PHE A 1 92 ? -11.257 -2.783 2.912 1.00 29.37 126 PHE A C 1
ATOM 686 O O . PHE A 1 92 ? -11.957 -3.001 1.913 1.00 26.37 126 PHE A O 1
ATOM 694 N N . GLU A 1 93 ? -11.759 -2.776 4.148 1.00 30.55 127 GLU A N 1
ATOM 695 C CA . GLU A 1 93 ? -13.169 -3.061 4.380 1.00 31.58 127 GLU A CA 1
ATOM 696 C C . GLU A 1 93 ? -14.053 -1.996 3.744 1.00 30.62 127 GLU A C 1
ATOM 697 O O . GLU A 1 93 ? -15.057 -2.311 3.091 1.00 31.55 127 GLU A O 1
ATOM 703 N N . ARG A 1 94 ? -13.695 -0.721 3.931 1.00 27.68 128 ARG A N 1
ATOM 704 C CA . ARG A 1 94 ? -14.494 0.363 3.370 1.00 30.59 128 ARG A CA 1
ATOM 705 C C . ARG A 1 94 ? -14.479 0.326 1.849 1.00 29.78 128 ARG A C 1
ATOM 706 O O . ARG A 1 94 ? -15.508 0.565 1.208 1.00 31.57 128 ARG A O 1
ATOM 714 N N . TYR A 1 95 ? -13.319 0.042 1.254 1.00 29.15 129 TYR A N 1
ATOM 715 C CA . TYR A 1 95 ? -13.246 -0.020 -0.199 1.00 29.08 129 TYR A CA 1
ATOM 716 C C . TYR A 1 95 ? -14.117 -1.147 -0.735 1.00 29.83 129 TYR A C 1
ATOM 717 O O . TYR A 1 95 ? -14.833 -0.970 -1.726 1.00 31.51 129 TYR A O 1
ATOM 726 N N . LEU A 1 96 ? -14.080 -2.306 -0.077 1.00 28.90 130 LEU A N 1
ATOM 727 C CA . LEU A 1 96 ? -14.876 -3.445 -0.521 1.00 29.81 130 LEU A CA 1
ATOM 728 C C . LEU A 1 96 ? -16.366 -3.123 -0.488 1.00 33.03 130 LEU A C 1
ATOM 729 O O . LEU A 1 96 ? -17.099 -3.439 -1.434 1.00 33.19 130 LEU A O 1
ATOM 734 N N . HIS A 1 97 ? -16.829 -2.479 0.585 1.00 33.89 131 HIS A N 1
ATOM 735 C CA . HIS A 1 97 ? -18.226 -2.064 0.645 1.00 37.87 131 HIS A CA 1
ATOM 736 C C . HIS A 1 97 ? -18.542 -1.033 -0.434 1.00 35.64 131 HIS A C 1
ATOM 737 O O . HIS A 1 97 ? -19.615 -1.074 -1.047 1.00 37.60 131 HIS A O 1
ATOM 744 N N . ASP A 1 98 ? -17.614 -0.108 -0.689 1.00 35.03 132 ASP A N 1
ATOM 745 C CA . ASP A 1 98 ? -17.884 0.967 -1.639 1.00 36.92 132 ASP A CA 1
ATOM 746 C C . ASP A 1 98 ? -17.901 0.455 -3.075 1.00 37.69 132 ASP A C 1
ATOM 747 O O . ASP A 1 98 ? -18.742 0.878 -3.877 1.00 40.05 132 ASP A O 1
ATOM 752 N N . GLU A 1 99 ? -16.990 -0.457 -3.423 1.00 36.07 133 GLU A N 1
ATOM 753 C CA . GLU A 1 99 ? -16.979 -0.983 -4.785 1.00 41.91 133 GLU A CA 1
ATOM 754 C C . GLU A 1 99 ? -18.085 -2.003 -5.030 1.00 45.30 133 GLU A C 1
ATOM 755 O O . GLU A 1 99 ? -18.425 -2.260 -6.191 1.00 47.79 133 GLU A O 1
ATOM 761 N N . SER A 1 100 ? -18.659 -2.579 -3.975 1.00 43.99 134 SER A N 1
ATOM 762 C CA . SER A 1 100 ? -19.798 -3.477 -4.115 1.00 42.18 134 SER A CA 1
ATOM 763 C C . SER A 1 100 ? -21.127 -2.741 -4.135 1.00 49.43 134 SER A C 1
ATOM 764 O O . SER A 1 100 ? -22.145 -3.346 -4.484 1.00 54.82 134 SER A O 1
ATOM 767 N N . GLY A 1 101 ? -21.144 -1.457 -3.771 1.00 41.76 135 GLY A N 1
ATOM 768 C CA . GLY A 1 101 ? -22.375 -0.701 -3.703 1.00 44.25 135 GLY A CA 1
ATOM 769 C C . GLY A 1 101 ? -22.726 -0.035 -5.021 1.00 52.64 135 GLY A C 1
ATOM 770 O O . GLY A 1 101 ? -22.029 -0.157 -6.028 1.00 46.51 135 GLY A O 1
ATOM 771 N N . LEU A 1 102 ? -23.842 0.691 -4.998 1.00 54.78 136 LEU A N 1
ATOM 772 C CA . LEU A 1 102 ? -24.339 1.386 -6.177 1.00 58.88 136 LEU A CA 1
ATOM 773 C C . LEU A 1 102 ? -23.729 2.770 -6.358 1.00 62.06 136 LEU A C 1
ATOM 774 O O . LEU A 1 102 ? -23.842 3.341 -7.446 1.00 63.44 136 LEU A O 1
ATOM 779 N N . ASN A 1 103 ? -23.079 3.317 -5.332 1.00 69.42 137 ASN A N 1
ATOM 780 C CA . ASN A 1 103 ? -22.410 4.613 -5.435 1.00 76.10 137 ASN A CA 1
ATOM 781 C C . ASN A 1 103 ? -20.935 4.467 -5.774 1.00 72.06 137 ASN A C 1
ATOM 782 O O . ASN A 1 103 ? -20.083 5.171 -5.225 1.00 72.23 137 ASN A O 1
ATOM 787 N N . ARG A 1 104 ? -20.615 3.553 -6.691 1.00 67.14 138 ARG A N 1
ATOM 788 C CA . ARG A 1 104 ? -19.230 3.299 -7.072 1.00 59.74 138 ARG A CA 1
ATOM 789 C C . ARG A 1 104 ? -18.573 4.514 -7.723 1.00 57.16 138 ARG A C 1
ATOM 790 O O . ARG A 1 104 ? -17.342 4.569 -7.811 1.00 55.68 138 ARG A O 1
ATOM 798 N N . ARG A 1 105 ? -19.360 5.501 -8.152 1.00 59.49 139 ARG A N 1
ATOM 799 C CA . ARG A 1 105 ? -18.799 6.628 -8.890 1.00 63.54 139 ARG A CA 1
ATOM 800 C C . ARG A 1 105 ? -17.940 7.527 -8.007 1.00 58.87 139 ARG A C 1
ATOM 801 O O . ARG A 1 105 ? -16.963 8.110 -8.492 1.00 56.92 139 ARG A O 1
ATOM 803 N N . HIS A 1 106 ? -18.279 7.658 -6.724 1.00 57.33 140 HIS A N 1
ATOM 804 C CA . HIS A 1 106 ? -17.576 8.595 -5.854 1.00 59.91 140 HIS A CA 1
ATOM 805 C C . HIS A 1 106 ? -16.814 7.886 -4.741 1.00 55.76 140 HIS A C 1
ATOM 806 O O . HIS A 1 106 ? -16.886 8.298 -3.578 1.00 54.62 140 HIS A O 1
ATOM 813 N N . ILE A 1 107 ? -16.078 6.833 -5.077 1.00 52.32 141 ILE A N 1
ATOM 814 C CA . ILE A 1 107 ? -15.339 6.077 -4.071 1.00 48.86 141 ILE A CA 1
ATOM 815 C C . ILE A 1 107 ? -14.081 6.843 -3.691 1.00 51.37 141 ILE A C 1
ATOM 816 O O . ILE A 1 107 ? -13.288 7.230 -4.557 1.00 53.64 141 ILE A O 1
ATOM 821 N N . ILE A 1 108 ? -13.894 7.062 -2.394 1.00 52.89 142 ILE A N 1
ATOM 822 C CA . ILE A 1 108 ? -12.648 7.609 -1.873 1.00 55.26 142 ILE A CA 1
ATOM 823 C C . ILE A 1 108 ? -11.772 6.432 -1.450 1.00 47.13 142 ILE A C 1
ATOM 824 O O . ILE A 1 108 ? -12.104 5.698 -0.515 1.00 43.63 142 ILE A O 1
ATOM 829 N N . ASP A 1 109 ? -10.664 6.232 -2.161 1.00 44.93 143 ASP A N 1
ATOM 830 C CA . ASP A 1 109 ? -9.730 5.155 -1.847 1.00 39.09 143 ASP A CA 1
ATOM 831 C C . ASP A 1 109 ? -8.833 5.604 -0.697 1.00 35.80 143 ASP A C 1
ATOM 832 O O . ASP A 1 109 ? -7.984 6.485 -0.867 1.00 32.60 143 ASP A O 1
ATOM 837 N N . ASN A 1 110 ? -9.026 5.007 0.478 1.00 35.70 144 ASN A N 1
ATOM 838 C CA . ASN A 1 110 ? -8.188 5.283 1.637 1.00 34.06 144 ASN A CA 1
ATOM 839 C C . ASN A 1 110 ? -7.249 4.133 1.965 1.00 29.35 144 ASN A C 1
ATOM 840 O O . ASN A 1 110 ? -6.608 4.151 3.021 1.00 27.73 144 ASN A O 1
ATOM 845 N N . ARG A 1 111 ? -7.151 3.137 1.089 1.00 24.47 145 ARG A N 1
ATOM 846 C CA . ARG A 1 111 ? -6.228 2.038 1.321 1.00 22.66 145 ARG A CA 1
ATOM 847 C C . ARG A 1 111 ? -4.793 2.556 1.396 1.00 24.09 145 ARG A C 1
ATOM 848 O O . ARG A 1 111 ? -4.420 3.529 0.737 1.00 24.46 145 ARG A O 1
ATOM 856 N N . VAL A 1 112 ? -3.992 1.907 2.230 1.00 20.40 146 VAL A N 1
ATOM 857 C CA . VAL A 1 112 ? -2.610 2.331 2.441 1.00 19.72 146 VAL A CA 1
ATOM 858 C C . VAL A 1 112 ? -1.745 1.755 1.328 1.00 19.68 146 VAL A C 1
ATOM 859 O O . VAL A 1 112 ? -1.662 0.534 1.161 1.00 21.88 146 VAL A O 1
ATOM 863 N N . HIS A 1 113 ? -1.099 2.636 0.567 1.00 20.60 147 HIS A N 1
ATOM 864 C CA . HIS A 1 113 ? -0.377 2.231 -0.630 1.00 21.22 147 HIS A CA 1
ATOM 865 C C . HIS A 1 113 ? 1.084 1.901 -0.372 1.00 24.90 147 HIS A C 1
ATOM 866 O O . HIS A 1 113 ? 1.720 1.255 -1.217 1.00 22.70 147 HIS A O 1
ATOM 873 N N . CYS A 1 114 ? 1.625 2.334 0.760 1.00 23.13 148 CYS A N 1
ATOM 874 C CA . CYS A 1 114 ? 3.036 2.168 1.061 1.00 21.68 148 CYS A CA 1
ATOM 875 C C . CYS A 1 114 ? 3.237 2.428 2.543 1.00 22.31 148 CYS A C 1
ATOM 876 O O . CYS A 1 114 ? 2.549 3.267 3.135 1.00 20.18 148 CYS A O 1
ATOM 879 N N . CYS A 1 115 ? 4.179 1.697 3.135 1.00 21.06 149 CYS A N 1
ATOM 880 C CA . CYS A 1 115 ? 4.562 1.883 4.531 1.00 20.00 149 CYS A CA 1
ATOM 881 C C . CYS A 1 115 ? 6.073 2.054 4.599 1.00 20.06 149 CYS A C 1
ATOM 882 O O . CYS A 1 115 ? 6.820 1.114 4.309 1.00 24.09 149 CYS A O 1
ATOM 885 N N . PHE A 1 116 ? 6.523 3.255 4.956 1.00 19.77 150 PHE A N 1
ATOM 886 C CA . PHE A 1 116 ? 7.922 3.472 5.315 1.00 20.75 150 PHE A CA 1
ATOM 887 C C . PHE A 1 116 ? 8.140 2.909 6.710 1.00 21.20 150 PHE A C 1
ATOM 888 O O . PHE A 1 116 ? 7.581 3.425 7.683 1.00 21.54 150 PHE A O 1
ATOM 896 N N . TYR A 1 117 ? 8.948 1.861 6.829 1.00 21.45 151 TYR A N 1
ATOM 897 C CA . TYR A 1 117 ? 9.342 1.370 8.142 1.00 18.82 151 TYR A CA 1
ATOM 898 C C . TYR A 1 117 ? 10.758 1.846 8.429 1.00 17.82 151 TYR A C 1
ATOM 899 O O . TYR A 1 117 ? 11.709 1.431 7.761 1.00 18.33 151 TYR A O 1
ATOM 908 N N . PHE A 1 118 ? 10.893 2.712 9.427 1.00 18.53 152 PHE A N 1
ATOM 909 C CA . PHE A 1 118 ? 12.183 3.284 9.786 1.00 20.93 152 PHE A CA 1
ATOM 910 C C . PHE A 1 118 ? 12.899 2.358 10.758 1.00 20.29 152 PHE A C 1
ATOM 911 O O . PHE A 1 118 ? 12.367 2.036 11.829 1.00 19.31 152 PHE A O 1
ATOM 919 N N . ILE A 1 119 ? 14.106 1.942 10.376 1.00 19.98 153 ILE A N 1
ATOM 920 C CA . ILE A 1 119 ? 14.950 1.041 11.150 1.00 21.40 153 ILE A CA 1
ATOM 921 C C . ILE A 1 119 ? 16.035 1.859 11.834 1.00 19.87 153 ILE A C 1
ATOM 922 O O . ILE A 1 119 ? 16.650 2.733 11.214 1.00 18.44 153 ILE A O 1
ATOM 927 N N . SER A 1 120 ? 16.277 1.574 13.106 1.00 19.91 154 SER A N 1
ATOM 928 C CA . SER A 1 120 ? 17.291 2.317 13.835 1.00 19.20 154 SER A CA 1
ATOM 929 C C . SER A 1 120 ? 18.682 1.982 13.302 1.00 20.31 154 SER A C 1
ATOM 930 O O . SER A 1 120 ? 18.985 0.814 13.045 1.00 24.25 154 SER A O 1
ATOM 933 N N . PRO A 1 121 ? 19.548 2.982 13.126 1.00 19.72 155 PRO A N 1
ATOM 934 C CA . PRO A 1 121 ? 20.948 2.709 12.785 1.00 21.54 155 PRO A CA 1
ATOM 935 C C . PRO A 1 121 ? 21.831 2.428 13.987 1.00 23.25 155 PRO A C 1
ATOM 936 O O . PRO A 1 121 ? 23.033 2.199 13.806 1.00 19.92 155 PRO A O 1
ATOM 940 N N . PHE A 1 122 ? 21.275 2.448 15.199 1.00 23.74 156 PHE A N 1
ATOM 941 C CA . PHE A 1 122 ? 22.068 2.386 16.420 1.00 27.79 156 PHE A CA 1
ATOM 942 C C . PHE A 1 122 ? 22.385 0.966 16.872 1.00 27.48 156 PHE A C 1
ATOM 943 O O . PHE A 1 122 ? 23.320 0.780 17.658 1.00 26.10 156 PHE A O 1
ATOM 951 N N . GLY A 1 123 ? 21.631 -0.028 16.416 1.00 22.91 157 GLY A N 1
ATOM 952 C CA . GLY A 1 123 ? 21.892 -1.414 16.741 1.00 21.30 157 GLY A CA 1
ATOM 953 C C . GLY A 1 123 ? 22.768 -2.089 15.706 1.00 24.30 157 GLY A C 1
ATOM 954 O O . GLY A 1 123 ? 23.457 -1.443 14.912 1.00 23.67 157 GLY A O 1
ATOM 955 N N . HIS A 1 124 ? 22.745 -3.420 15.725 1.00 23.55 158 HIS A N 1
ATOM 956 C CA . HIS A 1 124 ? 23.461 -4.206 14.729 1.00 23.78 158 HIS A CA 1
ATOM 957 C C . HIS A 1 124 ? 22.585 -4.609 13.555 1.00 23.77 158 HIS A C 1
ATOM 958 O O . HIS A 1 124 ? 23.114 -4.978 12.503 1.00 24.20 158 HIS A O 1
ATOM 965 N N . GLY A 1 125 ? 21.271 -4.568 13.723 1.00 21.95 159 GLY A N 1
ATOM 966 C CA . GLY A 1 125 ? 20.371 -5.018 12.682 1.00 23.89 159 GLY A CA 1
ATOM 967 C C . GLY A 1 125 ? 18.938 -4.892 13.136 1.00 24.84 159 GLY A C 1
ATOM 968 O O . GLY A 1 125 ? 18.630 -4.124 14.049 1.00 23.72 159 GLY A O 1
ATOM 969 N N . LEU A 1 126 ? 18.062 -5.656 12.484 1.00 24.92 160 LEU A N 1
ATOM 970 C CA . LEU A 1 126 ? 16.650 -5.646 12.844 1.00 23.64 160 LEU A CA 1
ATOM 971 C C . LEU A 1 126 ? 16.459 -6.163 14.265 1.00 22.09 160 LEU A C 1
ATOM 972 O O . LEU A 1 126 ? 17.132 -7.100 14.703 1.00 23.96 160 LEU A O 1
ATOM 977 N N . LYS A 1 127 ? 15.533 -5.548 14.973 1.00 22.65 161 LYS A N 1
ATOM 978 C CA . LYS A 1 127 ? 15.140 -5.942 16.313 1.00 25.02 161 LYS A CA 1
ATOM 979 C C . LYS A 1 127 ? 13.877 -6.785 16.266 1.00 27.46 161 LYS A C 1
ATOM 980 O O . LYS A 1 127 ? 13.121 -6.733 15.290 1.00 25.53 161 LYS A O 1
ATOM 986 N N . PRO A 1 128 ? 13.627 -7.600 17.297 1.00 27.11 162 PRO A N 1
ATOM 987 C CA . PRO A 1 128 ? 12.397 -8.408 17.309 1.00 28.77 162 PRO A CA 1
ATOM 988 C C . PRO A 1 128 ? 11.128 -7.621 17.028 1.00 27.26 162 PRO A C 1
ATOM 989 O O . PRO A 1 128 ? 10.236 -8.143 16.352 1.00 25.29 162 PRO A O 1
ATOM 993 N N . LEU A 1 129 ? 11.022 -6.377 17.507 1.00 24.36 163 LEU A N 1
ATOM 994 C CA . LEU A 1 129 ? 9.835 -5.582 17.208 1.00 25.09 163 LEU A CA 1
ATOM 995 C C . LEU A 1 129 ? 9.730 -5.290 15.713 1.00 23.83 163 LEU A C 1
ATOM 996 O O . LEU A 1 129 ? 8.640 -5.379 15.130 1.00 20.77 163 LEU A O 1
ATOM 1001 N N . ASP A 1 130 ? 10.857 -4.945 15.078 1.00 21.43 164 ASP A N 1
ATOM 1002 C CA . ASP A 1 130 ? 10.867 -4.670 13.642 1.00 22.89 164 ASP A CA 1
ATOM 1003 C C . ASP A 1 130 ? 10.397 -5.880 12.849 1.00 25.45 164 ASP A C 1
ATOM 1004 O O . ASP A 1 130 ? 9.582 -5.758 11.924 1.00 23.22 164 ASP A O 1
ATOM 1009 N N . VAL A 1 131 ? 10.925 -7.058 13.187 1.00 22.37 165 VAL A N 1
ATOM 1010 C CA . VAL A 1 131 ? 10.588 -8.275 12.457 1.00 23.76 165 VAL A CA 1
ATOM 1011 C C . VAL A 1 131 ? 9.110 -8.603 12.625 1.00 26.35 165 VAL A C 1
ATOM 1012 O O . VAL A 1 131 ? 8.409 -8.908 11.652 1.00 23.89 165 VAL A O 1
ATOM 1016 N N . ALA A 1 132 ? 8.612 -8.533 13.862 1.00 22.81 166 ALA A N 1
ATOM 1017 C CA . ALA A 1 132 ? 7.227 -8.909 14.122 1.00 24.13 166 ALA A CA 1
ATOM 1018 C C . ALA A 1 132 ? 6.251 -7.964 13.432 1.00 22.82 166 ALA A C 1
ATOM 1019 O O . ALA A 1 132 ? 5.223 -8.404 12.904 1.00 22.40 166 ALA A O 1
ATOM 1021 N N . PHE A 1 133 ? 6.540 -6.661 13.439 1.00 22.61 167 PHE A N 1
ATOM 1022 C CA . PHE A 1 133 ? 5.631 -5.725 12.786 1.00 24.49 167 PHE A CA 1
ATOM 1023 C C . PHE A 1 133 ? 5.600 -5.954 11.282 1.00 21.83 167 PHE A C 1
ATOM 1024 O O . PHE A 1 133 ? 4.525 -5.972 10.667 1.00 21.21 167 PHE A O 1
ATOM 1032 N N . MET A 1 134 ? 6.772 -6.116 10.666 1.00 19.37 168 MET A N 1
ATOM 1033 C CA . MET A 1 134 ? 6.802 -6.318 9.221 1.00 21.58 168 MET A CA 1
ATOM 1034 C C . MET A 1 134 ? 6.117 -7.622 8.837 1.00 25.29 168 MET A C 1
ATOM 1035 O O . MET A 1 134 ? 5.372 -7.671 7.851 1.00 26.58 168 MET A O 1
ATOM 1040 N N . LYS A 1 135 ? 6.331 -8.686 9.616 1.00 25.80 169 LYS A N 1
ATOM 1041 C CA . LYS A 1 135 ? 5.619 -9.930 9.345 1.00 27.17 169 LYS A CA 1
ATOM 1042 C C . LYS A 1 135 ? 4.124 -9.791 9.584 1.00 28.49 169 LYS A C 1
ATOM 1043 O O . LYS A 1 135 ? 3.341 -10.546 8.996 1.00 28.84 169 LYS A O 1
ATOM 1049 N N . ALA A 1 136 ? 3.711 -8.835 10.415 1.00 25.85 170 ALA A N 1
ATOM 1050 C CA . ALA A 1 136 ? 2.297 -8.628 10.679 1.00 24.78 170 ALA A CA 1
ATOM 1051 C C . ALA A 1 136 ? 1.596 -7.865 9.564 1.00 28.49 170 ALA A C 1
ATOM 1052 O O . ALA A 1 136 ? 0.377 -7.998 9.416 1.00 30.69 170 ALA A O 1
ATOM 1054 N N . ILE A 1 137 ? 2.323 -7.080 8.772 1.00 24.76 171 ILE A N 1
ATOM 1055 C CA . ILE A 1 137 ? 1.704 -6.273 7.728 1.00 26.49 171 ILE A CA 1
ATOM 1056 C C . ILE A 1 137 ? 2.199 -6.598 6.328 1.00 25.22 171 ILE A C 1
ATOM 1057 O O . ILE A 1 137 ? 1.654 -6.040 5.363 1.00 23.45 171 ILE A O 1
ATOM 1062 N N . HIS A 1 138 ? 3.206 -7.464 6.163 1.00 23.11 172 HIS A N 1
ATOM 1063 C CA . HIS A 1 138 ? 3.822 -7.575 4.841 1.00 22.08 172 HIS A CA 1
ATOM 1064 C C . HIS A 1 138 ? 2.879 -8.170 3.802 1.00 25.58 172 HIS A C 1
ATOM 1065 O O . HIS A 1 138 ? 3.126 -8.007 2.604 1.00 28.60 172 HIS A O 1
ATOM 1072 N N . ASN A 1 139 ? 1.805 -8.831 4.223 1.00 25.55 173 ASN A N 1
ATOM 1073 C CA . ASN A 1 139 ? 0.786 -9.319 3.302 1.00 28.59 173 ASN A CA 1
ATOM 1074 C C . ASN A 1 139 ? -0.357 -8.327 3.112 1.00 27.97 173 ASN A C 1
ATOM 1075 O O . ASN A 1 139 ? -1.336 -8.647 2.424 1.00 30.03 173 ASN A O 1
ATOM 1080 N N . LYS A 1 140 ? -0.244 -7.132 3.687 1.00 25.87 174 LYS A N 1
ATOM 1081 C CA . LYS A 1 140 ? -1.291 -6.123 3.625 1.00 27.12 174 LYS A CA 1
ATOM 1082 C C . LYS A 1 140 ? -0.849 -4.808 3.004 1.00 26.84 174 LYS A C 1
ATOM 1083 O O . LYS A 1 140 ? -1.702 -4.064 2.514 1.00 25.49 174 LYS A O 1
ATOM 1089 N N . VAL A 1 141 ? 0.447 -4.481 3.034 1.00 25.50 175 VAL A N 1
ATOM 1090 C CA A VAL A 1 141 ? 0.926 -3.193 2.550 0.57 24.32 175 VAL A CA 1
ATOM 1091 C CA B VAL A 1 141 ? 0.950 -3.179 2.603 0.43 24.39 175 VAL A CA 1
ATOM 1092 C C . VAL A 1 141 ? 2.301 -3.378 1.923 1.00 25.42 175 VAL A C 1
ATOM 1093 O O . VAL A 1 141 ? 3.013 -4.347 2.201 1.00 26.40 175 VAL A O 1
ATOM 1100 N N . ASN A 1 142 ? 2.656 -2.444 1.034 1.00 23.67 176 ASN A N 1
ATOM 1101 C CA . ASN A 1 142 ? 3.979 -2.388 0.413 1.00 24.39 176 ASN A CA 1
ATOM 1102 C C . ASN A 1 142 ? 4.972 -1.805 1.412 1.00 22.21 176 ASN A C 1
ATOM 1103 O O . ASN A 1 142 ? 4.953 -0.598 1.672 1.00 21.93 176 ASN A O 1
ATOM 1108 N N . ILE A 1 143 ? 5.852 -2.642 1.958 1.00 23.16 177 ILE A N 1
ATOM 1109 C CA . ILE A 1 143 ? 6.837 -2.201 2.944 1.00 21.00 177 ILE A CA 1
ATOM 1110 C C . ILE A 1 143 ? 8.064 -1.644 2.234 1.00 21.11 177 ILE A C 1
ATOM 1111 O O . ILE A 1 143 ? 8.663 -2.314 1.384 1.00 19.29 177 ILE A O 1
ATOM 1116 N N . VAL A 1 144 ? 8.449 -0.427 2.596 1.00 21.00 178 VAL A N 1
ATOM 1117 C CA . VAL A 1 144 ? 9.712 0.168 2.187 1.00 21.54 178 VAL A CA 1
ATOM 1118 C C . VAL A 1 144 ? 10.554 0.384 3.437 1.00 22.34 178 VAL A C 1
ATOM 1119 O O . VAL A 1 144 ? 10.291 1.293 4.226 1.00 22.06 178 VAL A O 1
ATOM 1123 N N . PRO A 1 145 ? 11.562 -0.455 3.668 1.00 21.21 179 PRO A N 1
ATOM 1124 C CA . PRO A 1 145 ? 12.400 -0.286 4.858 1.00 21.94 179 PRO A CA 1
ATOM 1125 C C . PRO A 1 145 ? 13.393 0.842 4.646 1.00 23.47 179 PRO A C 1
ATOM 1126 O O . PRO A 1 145 ? 13.989 0.983 3.575 1.00 25.41 179 PRO A O 1
ATOM 1130 N N . VAL A 1 146 ? 13.553 1.666 5.677 1.00 21.31 180 VAL A N 1
ATOM 1131 C CA . VAL A 1 146 ? 14.383 2.860 5.607 1.00 24.10 180 VAL A CA 1
ATOM 1132 C C . VAL A 1 146 ? 15.312 2.883 6.814 1.00 24.44 180 VAL A C 1
ATOM 1133 O O . VAL A 1 146 ? 14.861 2.740 7.955 1.00 23.81 180 VAL A O 1
ATOM 1137 N N . ILE A 1 147 ? 16.603 3.066 6.564 1.00 22.50 181 ILE A N 1
ATOM 1138 C CA . ILE A 1 147 ? 17.581 3.230 7.634 1.00 19.75 181 ILE A CA 1
ATOM 1139 C C . ILE A 1 147 ? 17.602 4.707 8.006 1.00 20.39 181 ILE A C 1
ATOM 1140 O O . ILE A 1 147 ? 17.981 5.557 7.197 1.00 18.30 181 ILE A O 1
ATOM 1145 N N . ALA A 1 148 ? 17.184 5.010 9.231 1.00 20.21 182 ALA A N 1
ATOM 1146 C CA . ALA A 1 148 ? 17.070 6.378 9.702 1.00 20.06 182 ALA A CA 1
ATOM 1147 C C . ALA A 1 148 ? 18.437 6.924 10.112 1.00 18.69 182 ALA A C 1
ATOM 1148 O O . ALA A 1 148 ? 19.371 6.172 10.383 1.00 17.88 182 ALA A O 1
ATOM 1150 N N . LYS A 1 149 ? 18.538 8.253 10.132 1.00 15.29 183 LYS A N 1
ATOM 1151 C CA . LYS A 1 149 ? 19.713 8.979 10.618 1.00 20.88 183 LYS A CA 1
ATOM 1152 C C . LYS A 1 149 ? 21.007 8.368 10.087 1.00 22.76 183 LYS A C 1
ATOM 1153 O O . LYS A 1 149 ? 21.906 7.982 10.838 1.00 19.45 183 LYS A O 1
ATOM 1159 N N . ALA A 1 150 ? 21.083 8.283 8.759 1.00 18.52 184 ALA A N 1
ATOM 1160 C CA . ALA A 1 150 ? 22.205 7.614 8.112 1.00 17.73 184 ALA A CA 1
ATOM 1161 C C . ALA A 1 150 ? 23.532 8.312 8.352 1.00 19.10 184 ALA A C 1
ATOM 1162 O O . ALA A 1 150 ? 24.580 7.705 8.102 1.00 18.29 184 ALA A O 1
ATOM 1164 N N . ASP A 1 151 ? 23.518 9.562 8.819 1.00 16.71 185 ASP A N 1
ATOM 1165 C CA . ASP A 1 151 ? 24.763 10.267 9.094 1.00 18.90 185 ASP A CA 1
ATOM 1166 C C . ASP A 1 151 ? 25.414 9.824 10.398 1.00 23.05 185 ASP A C 1
ATOM 1167 O O . ASP A 1 151 ? 26.435 10.403 10.794 1.00 17.31 185 ASP A O 1
ATOM 1172 N N . THR A 1 152 ? 24.857 8.817 11.065 1.00 22.75 186 THR A N 1
ATOM 1173 C CA . THR A 1 152 ? 25.504 8.176 12.202 1.00 23.77 186 THR A CA 1
ATOM 1174 C C . THR A 1 152 ? 26.404 7.028 11.778 1.00 20.57 186 THR A C 1
ATOM 1175 O O . THR A 1 152 ? 27.096 6.453 12.624 1.00 20.22 186 THR A O 1
ATOM 1179 N N . LEU A 1 153 ? 26.422 6.691 10.491 1.00 19.84 187 LEU A N 1
ATOM 1180 C CA . LEU A 1 153 ? 27.125 5.521 9.993 1.00 19.29 187 LEU A CA 1
ATOM 1181 C C . LEU A 1 153 ? 28.242 5.954 9.060 1.00 23.07 187 LEU A C 1
ATOM 1182 O O . LEU A 1 153 ? 28.021 6.770 8.158 1.00 23.43 187 LEU A O 1
ATOM 1187 N N . THR A 1 154 ? 29.439 5.413 9.277 1.00 21.02 188 THR A N 1
ATOM 1188 C CA . THR A 1 154 ? 30.459 5.490 8.245 1.00 22.74 188 THR A CA 1
ATOM 1189 C C . THR A 1 154 ? 30.024 4.651 7.044 1.00 19.63 188 THR A C 1
ATOM 1190 O O . THR A 1 154 ? 29.043 3.905 7.097 1.00 24.01 188 THR A O 1
ATOM 1194 N N . LEU A 1 155 ? 30.765 4.775 5.946 1.00 24.29 189 LEU A N 1
ATOM 1195 C CA . LEU A 1 155 ? 30.429 3.995 4.759 1.00 27.06 189 LEU A CA 1
ATOM 1196 C C . LEU A 1 155 ? 30.484 2.501 5.051 1.00 26.60 189 LEU A C 1
ATOM 1197 O O . LEU A 1 155 ? 29.566 1.760 4.685 1.00 26.00 189 LEU A O 1
ATOM 1202 N N . LYS A 1 156 ? 31.538 2.047 5.741 1.00 27.36 190 LYS A N 1
ATOM 1203 C CA . LYS A 1 156 ? 31.665 0.624 6.049 1.00 28.73 190 LYS A CA 1
ATOM 1204 C C . LYS A 1 156 ? 30.561 0.152 6.987 1.00 26.10 190 LYS A C 1
ATOM 1205 O O . LYS A 1 156 ? 30.012 -0.940 6.802 1.00 31.74 190 LYS A O 1
ATOM 1211 N N . GLU A 1 157 ? 30.225 0.957 8.001 1.00 23.91 191 GLU A N 1
ATOM 1212 C CA . GLU A 1 157 ? 29.112 0.616 8.884 1.00 22.01 191 GLU A CA 1
ATOM 1213 C C . GLU A 1 157 ? 27.798 0.583 8.119 1.00 25.23 191 GLU A C 1
ATOM 1214 O O . GLU A 1 157 ? 26.940 -0.268 8.374 1.00 21.30 191 GLU A O 1
ATOM 1220 N N . ARG A 1 158 ? 27.625 1.509 7.182 1.00 27.56 192 ARG A N 1
ATOM 1221 C CA . ARG A 1 158 ? 26.409 1.564 6.382 1.00 26.78 192 ARG A CA 1
ATOM 1222 C C . ARG A 1 158 ? 26.285 0.333 5.488 1.00 25.10 192 ARG A C 1
ATOM 1223 O O . ARG A 1 158 ? 25.226 -0.305 5.431 1.00 24.78 192 ARG A O 1
ATOM 1231 N N . GLU A 1 159 ? 27.368 -0.028 4.795 1.00 25.10 193 GLU A N 1
ATOM 1232 C CA . GLU A 1 159 ? 27.347 -1.232 3.969 1.00 32.83 193 GLU A CA 1
ATOM 1233 C C . GLU A 1 159 ? 27.061 -2.466 4.813 1.00 31.47 193 GLU A C 1
ATOM 1234 O O . GLU A 1 159 ? 26.309 -3.356 4.395 1.00 30.01 193 GLU A O 1
ATOM 1240 N N . ARG A 1 160 ? 27.637 -2.524 6.016 1.00 30.28 194 ARG A N 1
ATOM 1241 C CA . ARG A 1 160 ? 27.456 -3.686 6.879 1.00 30.92 194 ARG A CA 1
ATOM 1242 C C . ARG A 1 160 ? 26.015 -3.801 7.358 1.00 30.20 194 ARG A C 1
ATOM 1243 O O . ARG A 1 160 ? 25.452 -4.902 7.398 1.00 30.64 194 ARG A O 1
ATOM 1251 N N . LEU A 1 161 ? 25.400 -2.673 7.722 1.00 24.73 195 LEU A N 1
ATOM 1252 C CA . LEU A 1 161 ? 24.027 -2.706 8.210 1.00 23.61 195 LEU A CA 1
ATOM 1253 C C . LEU A 1 161 ? 23.043 -3.043 7.093 1.00 27.92 195 LEU A C 1
ATOM 1254 O O . LEU A 1 161 ? 22.101 -3.817 7.306 1.00 26.65 195 LEU A O 1
ATOM 1259 N N . LYS A 1 162 ? 23.235 -2.468 5.899 1.00 24.54 196 LYS A N 1
ATOM 1260 C CA . LYS A 1 162 ? 22.348 -2.781 4.781 1.00 26.84 196 LYS A CA 1
ATOM 1261 C C . LYS A 1 162 ? 22.404 -4.262 4.439 1.00 27.32 196 LYS A C 1
ATOM 1262 O O . LYS A 1 162 ? 21.370 -4.898 4.197 1.00 28.06 196 LYS A O 1
ATOM 1268 N N . LYS A 1 163 ? 23.611 -4.821 4.398 1.00 26.91 197 LYS A N 1
ATOM 1269 C CA . LYS A 1 163 ? 23.769 -6.225 4.047 1.00 30.31 197 LYS A CA 1
ATOM 1270 C C . LYS A 1 163 ? 23.115 -7.128 5.084 1.00 30.12 197 LYS A C 1
ATOM 1271 O O . LYS A 1 163 ? 22.519 -8.156 4.739 1.00 32.53 197 LYS A O 1
ATOM 1277 N N . ARG A 1 164 ? 23.197 -6.748 6.360 1.00 24.30 198 ARG A N 1
ATOM 1278 C CA . ARG A 1 164 ? 22.581 -7.549 7.412 1.00 27.08 198 ARG A CA 1
ATOM 1279 C C . ARG A 1 164 ? 21.059 -7.440 7.393 1.00 22.43 198 ARG A C 1
ATOM 1280 O O . ARG A 1 164 ? 20.361 -8.438 7.609 1.00 26.65 198 ARG A O 1
ATOM 1288 N N . ILE A 1 165 ? 20.527 -6.238 7.159 1.00 23.95 199 ILE A N 1
ATOM 1289 C CA . ILE A 1 165 ? 19.077 -6.070 7.071 1.00 23.40 199 ILE A CA 1
ATOM 1290 C C . ILE A 1 165 ? 18.514 -6.912 5.934 1.00 24.85 199 ILE A C 1
ATOM 1291 O O . ILE A 1 165 ? 17.472 -7.565 6.079 1.00 27.08 199 ILE A O 1
ATOM 1296 N N . LEU A 1 166 ? 19.201 -6.927 4.791 1.00 25.78 200 LEU A N 1
ATOM 1297 C CA . LEU A 1 166 ? 18.749 -7.745 3.670 1.00 28.48 200 LEU A CA 1
ATOM 1298 C C . LEU A 1 166 ? 18.788 -9.228 4.013 1.00 31.46 200 LEU A C 1
ATOM 1299 O O . LEU A 1 166 ? 17.871 -9.979 3.654 1.00 30.07 200 LEU A O 1
ATOM 1304 N N . ASP A 1 167 ? 19.843 -9.671 4.704 1.00 30.50 201 ASP A N 1
ATOM 1305 C CA . ASP A 1 167 ? 19.931 -11.073 5.106 1.00 35.86 201 ASP A CA 1
ATOM 1306 C C . ASP A 1 167 ? 18.805 -11.444 6.060 1.00 32.60 201 ASP A C 1
ATOM 1307 O O . ASP A 1 167 ? 18.243 -12.542 5.976 1.00 30.15 201 ASP A O 1
ATOM 1312 N N . GLU A 1 168 ? 18.468 -10.541 6.982 1.00 25.69 202 GLU A N 1
ATOM 1313 C CA . GLU A 1 168 ? 17.460 -10.855 7.986 1.00 25.35 202 GLU A CA 1
ATOM 1314 C C . GLU A 1 168 ? 16.060 -10.850 7.385 1.00 25.14 202 GLU A C 1
ATOM 1315 O O . GLU A 1 168 ? 15.221 -11.681 7.750 1.00 28.47 202 GLU A O 1
ATOM 1321 N N . ILE A 1 169 ? 15.795 -9.931 6.457 1.00 23.45 203 ILE A N 1
ATOM 1322 C CA . ILE A 1 169 ? 14.537 -9.962 5.715 1.00 23.76 203 ILE A CA 1
ATOM 1323 C C . ILE A 1 169 ? 14.349 -11.314 5.039 1.00 28.19 203 ILE A C 1
ATOM 1324 O O . ILE A 1 169 ? 13.257 -11.896 5.075 1.00 29.99 203 ILE A O 1
ATOM 1329 N N . GLU A 1 170 ? 15.410 -11.842 4.418 1.00 30.55 204 GLU A N 1
ATOM 1330 C CA . GLU A 1 170 ? 15.310 -13.155 3.785 1.00 37.77 204 GLU A CA 1
ATOM 1331 C C . GLU A 1 170 ? 15.199 -14.262 4.823 1.00 36.67 204 GLU A C 1
ATOM 1332 O O . GLU A 1 170 ? 14.439 -15.221 4.638 1.00 34.09 204 GLU A O 1
ATOM 1338 N N . GLU A 1 171 ? 15.959 -14.154 5.915 1.00 34.79 205 GLU A N 1
ATOM 1339 C CA . GLU A 1 171 ? 15.915 -15.179 6.952 1.00 39.31 205 GLU A CA 1
ATOM 1340 C C . GLU A 1 171 ? 14.516 -15.308 7.539 1.00 34.76 205 GLU A C 1
ATOM 1341 O O . GLU A 1 171 ? 14.044 -16.421 7.802 1.00 35.67 205 GLU A O 1
ATOM 1347 N N . HIS A 1 172 ? 13.832 -14.184 7.738 1.00 32.18 206 HIS A N 1
ATOM 1348 C CA . HIS A 1 172 ? 12.506 -14.170 8.339 1.00 32.06 206 HIS A CA 1
ATOM 1349 C C . HIS A 1 172 ? 11.382 -14.190 7.310 1.00 32.55 206 HIS A C 1
ATOM 1350 O O . HIS A 1 172 ? 10.215 -14.036 7.687 1.00 32.53 206 HIS A O 1
ATOM 1357 N N . ASN A 1 173 ? 11.707 -14.374 6.028 1.00 32.32 207 ASN A N 1
ATOM 1358 C CA . ASN A 1 173 ? 10.712 -14.481 4.956 1.00 34.29 207 ASN A CA 1
ATOM 1359 C C . ASN A 1 173 ? 9.786 -13.266 4.923 1.00 32.12 207 ASN A C 1
ATOM 1360 O O . ASN A 1 173 ? 8.574 -13.386 4.727 1.00 32.63 207 ASN A O 1
ATOM 1365 N N . ILE A 1 174 ? 10.363 -12.089 5.125 1.00 30.36 208 ILE A N 1
ATOM 1366 C CA . ILE A 1 174 ? 9.619 -10.837 5.061 1.00 27.88 208 ILE A CA 1
ATOM 1367 C C . ILE A 1 174 ? 9.510 -10.412 3.605 1.00 30.84 208 ILE A C 1
ATOM 1368 O O . ILE A 1 174 ? 10.505 -10.421 2.868 1.00 24.29 208 ILE A O 1
ATOM 1373 N N . LYS A 1 175 ? 8.305 -10.042 3.186 1.00 29.83 209 LYS A N 1
ATOM 1374 C CA . LYS A 1 175 ? 8.050 -9.580 1.827 1.00 30.63 209 LYS A CA 1
ATOM 1375 C C . LYS A 1 175 ? 7.995 -8.058 1.836 1.00 30.14 209 LYS A C 1
ATOM 1376 O O . LYS A 1 175 ? 7.023 -7.469 2.321 1.00 34.71 209 LYS A O 1
ATOM 1382 N N . ILE A 1 176 ? 9.030 -7.420 1.307 1.00 26.78 210 ILE A N 1
ATOM 1383 C CA . ILE A 1 176 ? 9.038 -5.983 1.147 1.00 24.23 210 ILE A CA 1
ATOM 1384 C C . ILE A 1 176 ? 8.688 -5.656 -0.299 1.00 25.87 210 ILE A C 1
ATOM 1385 O O . ILE A 1 176 ? 8.615 -6.530 -1.158 1.00 26.44 210 ILE A O 1
ATOM 1390 N N . TYR A 1 177 ? 8.450 -4.377 -0.571 1.00 23.17 211 TYR A N 1
ATOM 1391 C CA . TYR A 1 177 ? 8.103 -3.955 -1.921 1.00 25.52 211 TYR A CA 1
ATOM 1392 C C . TYR A 1 177 ? 9.310 -4.096 -2.837 1.00 30.38 211 TYR A C 1
ATOM 1393 O O . TYR A 1 177 ? 10.418 -3.672 -2.494 1.00 24.22 211 TYR A O 1
ATOM 1402 N N . HIS A 1 178 ? 9.099 -4.703 -4.000 1.00 30.84 212 HIS A N 1
ATOM 1403 C CA . HIS A 1 178 ? 10.151 -4.883 -4.989 1.00 37.00 212 HIS A CA 1
ATOM 1404 C C . HIS A 1 178 ? 9.851 -4.014 -6.199 1.00 38.18 212 HIS A C 1
ATOM 1405 O O . HIS A 1 178 ? 8.730 -4.031 -6.722 1.00 35.40 212 HIS A O 1
ATOM 1412 N N . LEU A 1 179 ? 10.846 -3.246 -6.622 1.00 31.73 213 LEU A N 1
ATOM 1413 C CA . LEU A 1 179 ? 10.662 -2.355 -7.753 1.00 39.75 213 LEU A CA 1
ATOM 1414 C C . LEU A 1 179 ? 10.462 -3.177 -9.023 1.00 39.91 213 LEU A C 1
ATOM 1415 O O . LEU A 1 179 ? 11.051 -4.253 -9.164 1.00 40.48 213 LEU A O 1
ATOM 1420 N N . PRO A 1 180 ? 9.621 -2.719 -9.948 1.00 41.35 214 PRO A N 1
ATOM 1421 C CA . PRO A 1 180 ? 9.462 -3.448 -11.209 1.00 49.37 214 PRO A CA 1
ATOM 1422 C C . PRO A 1 180 ? 10.768 -3.457 -11.988 1.00 56.64 214 PRO A C 1
ATOM 1423 O O . PRO A 1 180 ? 11.531 -2.489 -11.965 1.00 56.37 214 PRO A O 1
ATOM 1427 N N . ASP A 1 181 ? 11.032 -4.572 -12.663 1.00 65.87 215 ASP A N 1
ATOM 1428 C CA . ASP A 1 181 ? 12.205 -4.651 -13.521 1.00 74.95 215 ASP A CA 1
ATOM 1429 C C . ASP A 1 181 ? 12.014 -3.773 -14.751 1.00 76.92 215 ASP A C 1
ATOM 1430 O O . ASP A 1 181 ? 10.909 -3.664 -15.290 1.00 76.78 215 ASP A O 1
ATOM 1435 N N . ALA A 1 182 ? 13.097 -3.134 -15.183 1.00 79.01 216 ALA A N 1
ATOM 1436 C CA . ALA A 1 182 ? 13.028 -2.228 -16.321 1.00 83.14 216 ALA A CA 1
ATOM 1437 C C . ALA A 1 182 ? 12.837 -3.013 -17.613 1.00 88.19 216 ALA A C 1
ATOM 1438 O O . ALA A 1 182 ? 13.532 -4.003 -17.860 1.00 89.97 216 ALA A O 1
ATOM 1440 N N . GLU A 1 183 ? 11.892 -2.568 -18.436 1.00 90.42 217 GLU A N 1
ATOM 1441 C CA . GLU A 1 183 ? 11.615 -3.242 -19.694 1.00 94.35 217 GLU A CA 1
ATOM 1442 C C . GLU A 1 183 ? 12.756 -3.024 -20.686 1.00 97.83 217 GLU A C 1
ATOM 1443 O O . GLU A 1 183 ? 13.584 -2.121 -20.540 1.00 95.88 217 GLU A O 1
ATOM 1445 N N . SER A 1 184 ? 12.786 -3.874 -21.716 1.00 104.27 218 SER A N 1
ATOM 1446 C CA . SER A 1 184 ? 13.848 -3.796 -22.714 1.00 111.65 218 SER A CA 1
ATOM 1447 C C . SER A 1 184 ? 13.679 -2.592 -23.632 1.00 117.36 218 SER A C 1
ATOM 1448 O O . SER A 1 184 ? 14.673 -2.057 -24.138 1.00 119.90 218 SER A O 1
ATOM 1451 N N . ASP A 1 185 ? 12.438 -2.156 -23.865 1.00 118.92 219 ASP A N 1
ATOM 1452 C CA . ASP A 1 185 ? 12.201 -1.013 -24.740 1.00 121.42 219 ASP A CA 1
ATOM 1453 C C . ASP A 1 185 ? 12.673 0.298 -24.123 1.00 119.60 219 ASP A C 1
ATOM 1454 O O . ASP A 1 185 ? 12.907 1.264 -24.858 1.00 121.24 219 ASP A O 1
ATOM 1456 N N . GLU A 1 186 ? 12.815 0.354 -22.801 1.00 115.27 220 GLU A N 1
ATOM 1457 C CA . GLU A 1 186 ? 13.309 1.557 -22.148 1.00 111.73 220 GLU A CA 1
ATOM 1458 C C . GLU A 1 186 ? 14.797 1.745 -22.431 1.00 114.39 220 GLU A C 1
ATOM 1459 O O . GLU A 1 186 ? 15.554 0.781 -22.571 1.00 115.06 220 GLU A O 1
ATOM 1461 N N . ASP A 1 187 ? 15.212 3.007 -22.513 1.00 115.98 221 ASP A N 1
ATOM 1462 C CA . ASP A 1 187 ? 16.582 3.323 -22.888 1.00 119.10 221 ASP A CA 1
ATOM 1463 C C . ASP A 1 187 ? 17.557 2.911 -21.784 1.00 115.98 221 ASP A C 1
ATOM 1464 O O . ASP A 1 187 ? 17.170 2.523 -20.676 1.00 110.22 221 ASP A O 1
ATOM 1469 N N . GLU A 1 188 ? 18.850 3.007 -22.108 1.00 99.07 222 GLU A N 1
ATOM 1470 C CA . GLU A 1 188 ? 19.885 2.475 -21.226 1.00 97.64 222 GLU A CA 1
ATOM 1471 C C . GLU A 1 188 ? 19.926 3.218 -19.897 1.00 95.57 222 GLU A C 1
ATOM 1472 O O . GLU A 1 188 ? 20.027 2.594 -18.833 1.00 93.44 222 GLU A O 1
ATOM 1474 N N . ASP A 1 189 ? 19.845 4.549 -19.932 1.00 97.29 223 ASP A N 1
ATOM 1475 C CA . ASP A 1 189 ? 19.986 5.339 -18.714 1.00 96.26 223 ASP A CA 1
ATOM 1476 C C . ASP A 1 189 ? 18.768 5.261 -17.801 1.00 89.74 223 ASP A C 1
ATOM 1477 O O . ASP A 1 189 ? 18.826 5.778 -16.680 1.00 89.01 223 ASP A O 1
ATOM 1482 N N . PHE A 1 190 ? 17.675 4.639 -18.245 1.00 85.54 224 PHE A N 1
ATOM 1483 C CA . PHE A 1 190 ? 16.580 4.312 -17.340 1.00 77.07 224 PHE A CA 1
ATOM 1484 C C . PHE A 1 190 ? 16.760 2.934 -16.716 1.00 72.56 224 PHE A C 1
ATOM 1485 O O . PHE A 1 190 ? 16.437 2.740 -15.538 1.00 70.53 224 PHE A O 1
ATOM 1493 N N . LYS A 1 191 ? 17.263 1.970 -17.491 1.00 71.09 225 LYS A N 1
ATOM 1494 C CA . LYS A 1 191 ? 17.548 0.648 -16.943 1.00 65.37 225 LYS A CA 1
ATOM 1495 C C . LYS A 1 191 ? 18.627 0.723 -15.870 1.00 61.52 225 LYS A C 1
ATOM 1496 O O . LYS A 1 191 ? 18.538 0.044 -14.840 1.00 56.81 225 LYS A O 1
ATOM 1498 N N . GLU A 1 192 ? 19.656 1.544 -16.096 1.00 61.68 226 GLU A N 1
ATOM 1499 C CA . GLU A 1 192 ? 20.677 1.750 -15.075 1.00 59.97 226 GLU A CA 1
ATOM 1500 C C . GLU A 1 192 ? 20.116 2.507 -13.877 1.00 57.09 226 GLU A C 1
ATOM 1501 O O . GLU A 1 192 ? 20.569 2.299 -12.745 1.00 53.87 226 GLU A O 1
ATOM 1507 N N . GLN A 1 193 ? 19.128 3.376 -14.105 1.00 57.90 227 GLN A N 1
ATOM 1508 C CA . GLN A 1 193 ? 18.478 4.073 -13.001 1.00 57.83 227 GLN A CA 1
ATOM 1509 C C . GLN A 1 193 ? 17.751 3.092 -12.090 1.00 51.78 227 GLN A C 1
ATOM 1510 O O . GLN A 1 193 ? 17.895 3.140 -10.863 1.00 47.44 227 GLN A O 1
ATOM 1516 N N . THR A 1 194 ? 16.960 2.191 -12.680 1.00 51.54 228 THR A N 1
ATOM 1517 C CA . THR A 1 194 ? 16.289 1.163 -11.891 1.00 46.92 228 THR A CA 1
ATOM 1518 C C . THR A 1 194 ? 17.299 0.287 -11.161 1.00 43.73 228 THR A C 1
ATOM 1519 O O . THR A 1 194 ? 17.076 -0.106 -10.010 1.00 42.97 228 THR A O 1
ATOM 1523 N N . ARG A 1 195 ? 18.427 -0.013 -11.809 1.00 42.91 229 ARG A N 1
ATOM 1524 C CA . ARG A 1 195 ? 19.441 -0.850 -11.176 1.00 42.31 229 ARG A CA 1
ATOM 1525 C C . ARG A 1 195 ? 20.080 -0.147 -9.984 1.00 39.99 229 ARG A C 1
ATOM 1526 O O . ARG A 1 195 ? 20.309 -0.769 -8.940 1.00 39.28 229 ARG A O 1
ATOM 1534 N N . LEU A 1 196 ? 20.378 1.148 -10.120 1.00 41.21 230 LEU A N 1
ATOM 1535 C CA . LEU A 1 196 ? 21.007 1.885 -9.026 1.00 41.61 230 LEU A CA 1
ATOM 1536 C C . LEU A 1 196 ? 20.078 2.002 -7.825 1.00 38.62 230 LEU A C 1
ATOM 1537 O O . LEU A 1 196 ? 20.520 1.857 -6.678 1.00 36.06 230 LEU A O 1
ATOM 1542 N N . LEU A 1 197 ? 18.792 2.270 -8.063 1.00 38.08 231 LEU A N 1
ATOM 1543 C CA . LEU A 1 197 ? 17.832 2.314 -6.963 1.00 35.17 231 LEU A CA 1
ATOM 1544 C C . LEU A 1 197 ? 17.756 0.971 -6.248 1.00 35.13 231 LEU A C 1
ATOM 1545 O O . LEU A 1 197 ? 17.793 0.907 -5.014 1.00 34.79 231 LEU A O 1
ATOM 1550 N N . LYS A 1 198 ? 17.634 -0.116 -7.016 1.00 35.91 232 LYS A N 1
ATOM 1551 C CA . LYS A 1 198 ? 17.515 -1.442 -6.418 1.00 38.13 232 LYS A CA 1
ATOM 1552 C C . LYS A 1 198 ? 18.744 -1.793 -5.590 1.00 37.56 232 LYS A C 1
ATOM 1553 O O . LYS A 1 198 ? 18.635 -2.477 -4.567 1.00 36.66 232 LYS A O 1
ATOM 1559 N N . ALA A 1 199 ? 19.923 -1.345 -6.026 1.00 37.31 233 ALA A N 1
ATOM 1560 C CA . ALA A 1 199 ? 21.157 -1.715 -5.346 1.00 36.61 233 ALA A CA 1
ATOM 1561 C C . ALA A 1 199 ? 21.311 -1.021 -3.999 1.00 37.05 233 ALA A C 1
ATOM 1562 O O . ALA A 1 199 ? 22.078 -1.501 -3.156 1.00 37.66 233 ALA A O 1
ATOM 1564 N N . SER A 1 200 ? 20.606 0.087 -3.775 1.00 32.37 234 SER A N 1
ATOM 1565 C CA . SER A 1 200 ? 20.738 0.856 -2.546 1.00 32.72 234 SER A CA 1
ATOM 1566 C C . SER A 1 200 ? 19.687 0.504 -1.505 1.00 31.48 234 SER A C 1
ATOM 1567 O O . SER A 1 200 ? 19.733 1.043 -0.394 1.00 29.55 234 SER A O 1
ATOM 1570 N N . ILE A 1 201 ? 18.742 -0.364 -1.835 1.00 27.97 235 ILE A N 1
ATOM 1571 C CA . ILE A 1 201 ? 17.759 -0.817 -0.846 1.00 27.25 235 ILE A CA 1
ATOM 1572 C C . ILE A 1 201 ? 18.470 -1.668 0.203 1.00 30.21 235 ILE A C 1
ATOM 1573 O O . ILE A 1 201 ? 19.301 -2.521 -0.161 1.00 29.56 235 ILE A O 1
ATOM 1578 N N . PRO A 1 202 ? 18.217 -1.461 1.511 1.00 27.75 236 PRO A N 1
ATOM 1579 C CA . PRO A 1 202 ? 17.335 -0.425 2.062 1.00 21.66 236 PRO A CA 1
ATOM 1580 C C . PRO A 1 202 ? 17.979 0.960 2.091 1.00 23.59 236 PRO A C 1
ATOM 1581 O O . PRO A 1 202 ? 19.139 1.102 2.484 1.00 23.08 236 PRO A O 1
ATOM 1585 N N . PHE A 1 203 ? 17.217 1.970 1.678 1.00 24.09 237 PHE A N 1
ATOM 1586 C CA . PHE A 1 203 ? 17.743 3.326 1.603 1.00 22.20 237 PHE A CA 1
ATOM 1587 C C . PHE A 1 203 ? 18.129 3.827 2.990 1.00 20.93 237 PHE A C 1
ATOM 1588 O O . PHE A 1 203 ? 17.375 3.664 3.952 1.00 21.08 237 PHE A O 1
ATOM 1596 N N . SER A 1 204 ? 19.305 4.438 3.088 1.00 21.95 238 SER A N 1
ATOM 1597 C CA . SER A 1 204 ? 19.793 5.033 4.331 1.00 20.07 238 SER A CA 1
ATOM 1598 C C . SER A 1 204 ? 19.784 6.544 4.150 1.00 21.92 238 SER A C 1
ATOM 1599 O O . SER A 1 204 ? 20.569 7.083 3.361 1.00 21.09 238 SER A O 1
ATOM 1602 N N . VAL A 1 205 ? 18.910 7.230 4.885 1.00 17.87 239 VAL A N 1
ATOM 1603 C CA . VAL A 1 205 ? 18.542 8.594 4.530 1.00 21.64 239 VAL A CA 1
ATOM 1604 C C . VAL A 1 205 ? 18.869 9.568 5.654 1.00 21.40 239 VAL A C 1
ATOM 1605 O O . VAL A 1 205 ? 18.995 9.207 6.826 1.00 22.27 239 VAL A O 1
ATOM 1609 N N . VAL A 1 206 ? 18.994 10.832 5.262 1.00 23.74 240 VAL A N 1
ATOM 1610 C CA . VAL A 1 206 ? 19.145 11.958 6.171 1.00 22.40 240 VAL A CA 1
ATOM 1611 C C . VAL A 1 206 ? 18.067 12.978 5.825 1.00 20.77 240 VAL A C 1
ATOM 1612 O O . VAL A 1 206 ? 17.785 13.217 4.648 1.00 22.45 240 VAL A O 1
ATOM 1616 N N . GLY A 1 207 ? 17.449 13.562 6.848 1.00 20.10 241 GLY A N 1
ATOM 1617 C CA . GLY A 1 207 ? 16.495 14.633 6.629 1.00 22.50 241 GLY A CA 1
ATOM 1618 C C . GLY A 1 207 ? 16.904 15.883 7.376 1.00 19.73 241 GLY A C 1
ATOM 1619 O O . GLY A 1 207 ? 17.687 15.798 8.328 1.00 21.44 241 GLY A O 1
ATOM 1620 N N . SER A 1 208 ? 16.402 17.046 6.962 1.00 19.55 242 SER A N 1
ATOM 1621 C CA . SER A 1 208 ? 16.741 18.278 7.663 1.00 21.93 242 SER A CA 1
ATOM 1622 C C . SER A 1 208 ? 15.764 19.382 7.293 1.00 22.79 242 SER A C 1
ATOM 1623 O O . SER A 1 208 ? 15.351 19.499 6.135 1.00 21.48 242 SER A O 1
ATOM 1626 N N . ASN A 1 209 ? 15.406 20.189 8.293 1.00 21.07 243 ASN A N 1
ATOM 1627 C CA . ASN A 1 209 ? 14.665 21.427 8.098 1.00 26.18 243 ASN A CA 1
ATOM 1628 C C . ASN A 1 209 ? 15.568 22.653 8.208 1.00 23.10 243 ASN A C 1
ATOM 1629 O O . ASN A 1 209 ? 15.072 23.770 8.387 1.00 29.05 243 ASN A O 1
ATOM 1634 N N . GLN A 1 210 ? 16.881 22.469 8.102 1.00 22.65 244 GLN A N 1
ATOM 1635 C CA . GLN A 1 210 ? 17.844 23.543 8.308 1.00 23.40 244 GLN A CA 1
ATOM 1636 C C . GLN A 1 210 ? 18.624 23.823 7.034 1.00 24.19 244 GLN A C 1
ATOM 1637 O O . GLN A 1 210 ? 19.019 22.898 6.318 1.00 26.98 244 GLN A O 1
ATOM 1643 N N . LEU A 1 211 ? 18.846 25.106 6.766 1.00 28.08 245 LEU A N 1
ATOM 1644 C CA . LEU A 1 211 ? 19.736 25.552 5.703 1.00 30.72 245 LEU A CA 1
ATOM 1645 C C . LEU A 1 211 ? 21.143 25.705 6.267 1.00 38.63 245 LEU A C 1
ATOM 1646 O O . LEU A 1 21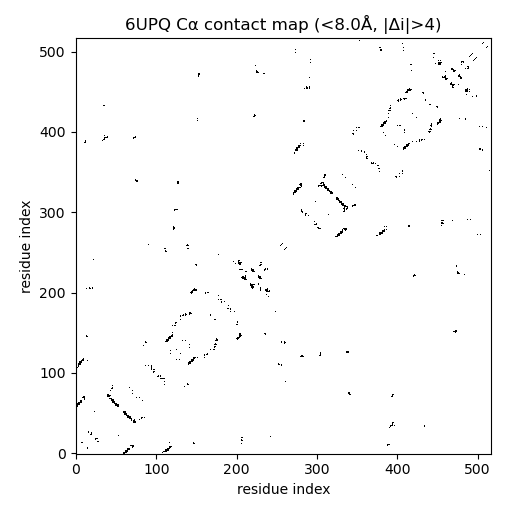1 ? 21.349 26.433 7.244 1.00 31.24 245 LEU A O 1
ATOM 1651 N N . ILE A 1 212 ? 22.106 25.027 5.649 1.00 32.08 246 ILE A N 1
ATOM 1652 C CA . ILE A 1 212 ? 23.498 25.120 6.073 1.00 33.16 246 ILE A CA 1
ATOM 1653 C C . ILE A 1 212 ? 24.347 25.608 4.905 1.00 44.48 246 ILE A C 1
ATOM 1654 O O . ILE A 1 212 ? 23.843 25.795 3.792 1.00 44.14 246 ILE A O 1
ATOM 1659 N N . GLU A 1 213 ? 25.643 25.784 5.143 1.00 49.89 247 GLU A N 1
ATOM 1660 C CA . GLU A 1 213 ? 26.582 26.236 4.119 1.00 58.53 247 GLU A CA 1
ATOM 1661 C C . GLU A 1 213 ? 27.346 25.026 3.589 1.00 63.96 247 GLU A C 1
ATOM 1662 O O . GLU A 1 213 ? 28.328 24.583 4.192 1.00 65.14 247 GLU A O 1
ATOM 1668 N N . ALA A 1 214 ? 26.880 24.478 2.466 1.00 68.94 248 ALA A N 1
ATOM 1669 C CA . ALA A 1 214 ? 27.663 23.503 1.709 1.00 74.02 248 ALA A CA 1
ATOM 1670 C C . ALA A 1 214 ? 28.505 24.294 0.716 1.00 82.64 248 ALA A C 1
ATOM 1671 O O . ALA A 1 214 ? 28.194 24.391 -0.474 1.00 86.34 248 ALA A O 1
ATOM 1673 N N . LYS A 1 215 ? 29.601 24.851 1.246 1.00 87.74 249 LYS A N 1
ATOM 1674 C CA . LYS A 1 215 ? 30.465 25.871 0.649 1.00 93.52 249 LYS A CA 1
ATOM 1675 C C . LYS A 1 215 ? 30.085 26.287 -0.766 1.00 98.11 249 LYS A C 1
ATOM 1676 O O . LYS A 1 215 ? 30.293 25.536 -1.726 1.00 99.87 249 LYS A O 1
ATOM 1682 N N . GLY A 1 216 ? 29.534 27.491 -0.900 1.00 99.48 250 GLY A N 1
ATOM 1683 C CA . GLY A 1 216 ? 29.108 28.028 -2.171 1.00 100.85 250 GLY A CA 1
ATOM 1684 C C . GLY A 1 216 ? 27.613 28.216 -2.292 1.00 96.19 250 GLY A C 1
ATOM 1685 O O . GLY A 1 216 ? 27.165 28.948 -3.186 1.00 100.92 250 GLY A O 1
ATOM 1686 N N . LYS A 1 217 ? 26.827 27.597 -1.412 1.00 86.24 251 LYS A N 1
ATOM 1687 C CA . LYS A 1 217 ? 25.381 27.607 -1.574 1.00 79.01 251 LYS A CA 1
ATOM 1688 C C . LYS A 1 217 ? 24.710 27.165 -0.279 1.00 69.95 251 LYS A C 1
ATOM 1689 O O . LYS A 1 217 ? 25.208 26.273 0.411 1.00 66.35 251 LYS A O 1
ATOM 1695 N N . LYS A 1 218 ? 23.579 27.797 0.039 1.00 65.94 252 LYS A N 1
ATOM 1696 C CA . LYS A 1 218 ? 22.721 27.354 1.134 1.00 60.00 252 LYS A CA 1
ATOM 1697 C C . LYS A 1 218 ? 21.915 26.144 0.682 1.00 54.72 252 LYS A C 1
ATOM 1698 O O . LYS A 1 218 ? 21.101 26.250 -0.242 1.00 54.53 252 LYS A O 1
ATOM 1704 N N . VAL A 1 219 ? 22.122 24.995 1.326 1.00 47.20 253 VAL A N 1
ATOM 1705 C CA . VAL A 1 219 ? 21.385 23.788 0.978 1.00 43.17 253 VAL A CA 1
ATOM 1706 C C . VAL A 1 219 ? 20.892 23.107 2.251 1.00 36.91 253 VAL A C 1
ATOM 1707 O O . VAL A 1 219 ? 21.297 23.440 3.364 1.00 34.73 253 VAL A O 1
ATOM 1711 N N . ARG A 1 220 ? 19.982 22.154 2.059 1.00 35.81 254 ARG A N 1
ATOM 1712 C CA . ARG A 1 220 ? 19.494 21.317 3.148 1.00 35.97 254 ARG A CA 1
ATOM 1713 C C . ARG A 1 220 ? 20.617 20.495 3.744 1.00 28.66 254 ARG A C 1
ATOM 1714 O O . ARG A 1 220 ? 21.283 19.741 3.033 1.00 29.80 254 ARG A O 1
ATOM 1722 N N . GLY A 1 221 ? 20.786 20.578 5.056 1.00 26.81 255 GLY A N 1
ATOM 1723 C CA . GLY A 1 221 ? 21.725 19.675 5.681 1.00 25.93 255 GLY A CA 1
ATOM 1724 C C . GLY A 1 221 ? 21.775 19.828 7.183 1.00 27.80 255 GLY A C 1
ATOM 1725 O O . GLY A 1 221 ? 20.947 20.503 7.799 1.00 22.90 255 GLY A O 1
ATOM 1726 N N . ARG A 1 222 ? 22.778 19.171 7.759 1.00 23.45 256 ARG A N 1
ATOM 1727 C CA . ARG A 1 222 ? 22.978 19.126 9.196 1.00 24.07 256 ARG A CA 1
ATOM 1728 C C . ARG A 1 222 ? 24.412 19.530 9.490 1.00 25.51 256 ARG A C 1
ATOM 1729 O O . ARG A 1 222 ? 25.348 18.981 8.901 1.00 24.50 256 ARG A O 1
ATOM 1737 N N . LEU A 1 223 ? 24.577 20.486 10.397 1.00 23.97 257 LEU A N 1
ATOM 1738 C CA . LEU A 1 223 ? 25.877 21.063 10.707 1.00 26.57 257 LEU A CA 1
ATOM 1739 C C . LEU A 1 223 ? 26.452 20.412 11.957 1.00 27.07 257 LEU A C 1
ATOM 1740 O O . LEU A 1 223 ? 25.790 20.363 12.998 1.00 26.79 257 LEU A O 1
ATOM 1745 N N . TYR A 1 224 ? 27.678 19.917 11.848 1.00 25.89 258 TYR A N 1
ATOM 1746 C CA . TYR A 1 224 ? 28.458 19.411 12.963 1.00 27.96 258 TYR A CA 1
ATOM 1747 C C . TYR A 1 224 ? 29.753 20.204 13.072 1.00 31.32 258 TYR A C 1
ATOM 1748 O O . TYR A 1 224 ? 30.162 20.868 12.112 1.00 32.15 258 TYR A O 1
ATOM 1757 N N . PRO A 1 225 ? 30.428 20.162 14.224 1.00 29.15 259 PRO A N 1
ATOM 1758 C CA . PRO A 1 225 ? 31.724 20.859 14.325 1.00 29.33 259 PRO A CA 1
ATOM 1759 C C . PRO A 1 225 ? 32.761 20.349 13.339 1.00 30.80 259 PRO A C 1
ATOM 1760 O O . PRO A 1 225 ? 33.699 21.087 13.011 1.00 34.90 259 PRO A O 1
ATOM 1764 N N . TRP A 1 226 ? 32.610 19.125 12.836 1.00 30.00 260 TRP A N 1
ATOM 1765 C CA . TRP A 1 226 ? 33.587 18.498 11.957 1.00 28.17 260 TRP A CA 1
ATOM 1766 C C . TRP A 1 226 ? 33.171 18.494 10.491 1.00 26.42 260 TRP A C 1
ATOM 1767 O O . TRP A 1 226 ? 33.922 17.983 9.656 1.00 25.62 260 TRP A O 1
ATOM 1778 N N . GLY A 1 227 ? 32.014 19.033 10.153 1.00 24.82 261 GLY A N 1
ATOM 1779 C CA . GLY A 1 227 ? 31.590 19.061 8.767 1.00 25.65 261 GLY A CA 1
ATOM 1780 C C . GLY A 1 227 ? 30.079 19.108 8.648 1.00 28.34 261 GLY A C 1
ATOM 1781 O O . GLY A 1 227 ? 29.349 19.176 9.635 1.00 23.90 261 GLY A O 1
ATOM 1782 N N . VAL A 1 228 ? 29.624 19.055 7.398 1.00 25.82 262 VAL A N 1
ATOM 1783 C CA . VAL A 1 228 ? 28.227 19.296 7.054 1.00 25.22 262 VAL A CA 1
ATOM 1784 C C . VAL A 1 228 ? 27.703 18.147 6.200 1.00 25.19 262 VAL A C 1
ATOM 1785 O O . VAL A 1 228 ? 28.287 17.817 5.162 1.00 23.07 262 VAL A O 1
ATOM 1789 N N . VAL A 1 229 ? 26.598 17.549 6.632 1.00 26.60 263 VAL A N 1
ATOM 1790 C CA . VAL A 1 229 ? 25.909 16.519 5.863 1.00 23.50 263 VAL A CA 1
ATOM 1791 C C . VAL A 1 229 ? 24.879 17.200 4.978 1.00 25.61 263 VAL A C 1
ATOM 1792 O O . VAL A 1 229 ? 24.076 17.997 5.466 1.00 26.01 263 VAL A O 1
ATOM 1796 N N . GLU A 1 230 ? 24.899 16.896 3.681 1.00 24.43 264 GLU A N 1
ATOM 1797 C CA . GLU A 1 230 ? 23.968 17.482 2.722 1.00 26.14 264 GLU A CA 1
ATOM 1798 C C . GLU A 1 230 ? 22.866 16.475 2.416 1.00 24.70 264 GLU A C 1
ATOM 1799 O O . GLU A 1 230 ? 23.153 15.344 2.009 1.00 26.22 264 GLU A O 1
ATOM 1805 N N . VAL A 1 231 ? 21.612 16.892 2.609 1.00 21.23 265 VAL A N 1
ATOM 1806 C CA . VAL A 1 231 ? 20.479 15.990 2.396 1.00 24.27 265 VAL A CA 1
ATOM 1807 C C . VAL A 1 231 ? 20.455 15.488 0.956 1.00 24.14 265 VAL A C 1
ATOM 1808 O O . VAL A 1 231 ? 20.277 14.290 0.700 1.00 21.92 265 VAL A O 1
ATOM 1812 N N . GLU A 1 232 ? 20.651 16.391 -0.004 1.00 23.30 266 GLU A N 1
ATOM 1813 C CA . GLU A 1 232 ? 20.529 16.060 -1.418 1.00 29.23 266 GLU A CA 1
ATOM 1814 C C . GLU A 1 232 ? 21.862 15.682 -2.064 1.00 29.46 266 GLU A C 1
ATOM 1815 O O . GLU A 1 232 ? 21.963 15.686 -3.294 1.00 34.84 266 GLU A O 1
ATOM 1821 N N . ASN A 1 233 ? 22.880 15.354 -1.270 1.00 27.29 267 ASN A N 1
ATOM 1822 C CA . ASN A 1 233 ? 24.138 14.854 -1.809 1.00 27.36 267 ASN A CA 1
ATOM 1823 C C . ASN A 1 233 ? 24.064 13.333 -1.840 1.00 28.76 267 ASN A C 1
ATOM 1824 O O . ASN A 1 233 ? 24.122 12.700 -0.773 1.00 28.51 267 ASN A O 1
ATOM 1829 N N . PRO A 1 234 ? 23.930 12.708 -3.012 1.00 26.39 268 PRO A N 1
ATOM 1830 C CA . PRO A 1 234 ? 23.843 11.239 -3.057 1.00 26.73 268 PRO A CA 1
ATOM 1831 C C . PRO A 1 234 ? 25.075 10.538 -2.512 1.00 29.71 268 PRO A C 1
ATOM 1832 O O . PRO A 1 234 ? 25.000 9.343 -2.202 1.00 28.70 268 PRO A O 1
ATOM 1836 N N . GLU A 1 235 ? 26.205 11.236 -2.395 1.00 30.17 269 GLU A N 1
ATOM 1837 C CA . GLU A 1 235 ? 27.404 10.677 -1.783 1.00 35.80 269 GLU A CA 1
ATOM 1838 C C . GLU A 1 235 ? 27.383 10.774 -0.266 1.00 34.92 269 GLU A C 1
ATOM 1839 O O . GLU A 1 235 ? 28.311 10.282 0.387 1.00 37.62 269 GLU A O 1
ATOM 1845 N N . HIS A 1 236 ? 26.360 11.406 0.305 1.00 27.47 270 HIS A N 1
ATOM 1846 C CA . HIS A 1 236 ? 26.192 11.488 1.747 1.00 27.43 270 HIS A CA 1
ATOM 1847 C C . HIS A 1 236 ? 25.098 10.570 2.265 1.00 26.79 270 HIS A C 1
ATOM 1848 O O . HIS A 1 236 ? 25.250 9.990 3.342 1.00 23.62 270 HIS A O 1
ATOM 1855 N N . ASN A 1 237 ? 24.008 10.408 1.517 1.00 25.12 271 ASN A N 1
ATOM 1856 C CA . ASN A 1 237 ? 22.890 9.582 1.959 1.00 23.50 271 ASN A CA 1
ATOM 1857 C C . ASN A 1 237 ? 21.958 9.358 0.771 1.00 23.90 271 ASN A C 1
ATOM 1858 O O . ASN A 1 237 ? 22.168 9.893 -0.324 1.00 21.34 271 ASN A O 1
ATOM 1863 N N . ASP A 1 238 ? 20.904 8.577 1.009 1.00 21.25 272 ASP A N 1
ATOM 1864 C CA . ASP A 1 238 ? 20.037 8.084 -0.053 1.00 24.51 272 ASP A CA 1
ATOM 1865 C C . ASP A 1 238 ? 18.719 8.839 -0.151 1.00 25.36 272 ASP A C 1
ATOM 1866 O O . ASP A 1 238 ? 17.762 8.307 -0.718 1.00 23.75 272 ASP A O 1
ATOM 1871 N N . PHE A 1 239 ? 18.644 10.058 0.390 1.00 26.27 273 PHE A N 1
ATOM 1872 C CA . PHE A 1 239 ? 17.381 10.793 0.382 1.00 21.98 273 PHE A CA 1
ATOM 1873 C C . PHE A 1 239 ? 16.828 10.933 -1.034 1.00 24.27 273 PHE A C 1
ATOM 1874 O O . PHE A 1 239 ? 15.634 10.721 -1.268 1.00 23.52 273 PHE A O 1
ATOM 1882 N N . LEU A 1 240 ? 17.683 11.298 -1.992 1.00 25.52 274 LEU A N 1
ATOM 1883 C CA . LEU A 1 240 ? 17.202 11.504 -3.354 1.00 27.62 274 LEU A CA 1
ATOM 1884 C C . LEU A 1 240 ? 16.746 10.201 -3.994 1.00 28.70 274 LEU A C 1
ATOM 1885 O O . LEU A 1 240 ? 15.797 10.200 -4.786 1.00 26.95 274 LEU A O 1
ATOM 1890 N N . LYS A 1 241 ? 17.399 9.085 -3.668 1.00 27.40 275 LYS A N 1
ATOM 1891 C CA . LYS A 1 241 ? 16.946 7.805 -4.197 1.00 27.05 275 LYS A CA 1
ATOM 1892 C C . LYS A 1 241 ? 15.580 7.438 -3.640 1.00 26.73 275 LYS A C 1
ATOM 1893 O O . LYS A 1 241 ? 14.704 6.985 -4.384 1.00 28.71 275 LYS A O 1
ATOM 1899 N N . LEU A 1 242 ? 15.378 7.633 -2.333 1.00 25.98 276 LEU A N 1
ATOM 1900 C CA . LEU A 1 242 ? 14.072 7.372 -1.740 1.00 26.03 276 LEU A CA 1
ATOM 1901 C C . LEU A 1 242 ? 13.006 8.265 -2.359 1.00 26.95 276 LEU A C 1
ATOM 1902 O O . LEU A 1 242 ? 11.918 7.798 -2.716 1.00 24.46 276 LEU A O 1
ATOM 1907 N N . ARG A 1 243 ? 13.300 9.561 -2.480 1.00 26.56 277 ARG A N 1
ATOM 1908 C CA . ARG A 1 243 ? 12.344 10.484 -3.081 1.00 29.03 277 ARG A CA 1
ATOM 1909 C C . ARG A 1 243 ? 12.032 10.087 -4.519 1.00 29.17 277 ARG A C 1
ATOM 1910 O O . ARG A 1 243 ? 10.862 10.001 -4.912 1.00 26.96 277 ARG A O 1
ATOM 1918 N N . THR A 1 244 ? 13.073 9.830 -5.316 1.00 27.31 278 THR A N 1
ATOM 1919 C CA . THR A 1 244 ? 12.868 9.459 -6.712 1.00 31.60 278 THR A CA 1
ATOM 1920 C C . THR A 1 244 ? 12.113 8.143 -6.828 1.00 33.85 278 THR A C 1
ATOM 1921 O O . THR A 1 244 ? 11.190 8.019 -7.644 1.00 32.68 278 THR A O 1
ATOM 1925 N N . MET A 1 245 ? 12.497 7.147 -6.024 1.00 31.64 279 MET A N 1
ATOM 1926 C CA . MET A 1 245 ? 11.782 5.874 -6.014 1.00 31.97 279 MET A CA 1
ATOM 1927 C C . MET A 1 245 ? 10.293 6.083 -5.771 1.00 30.86 279 MET A C 1
ATOM 1928 O O . MET A 1 245 ? 9.451 5.549 -6.501 1.00 27.92 279 MET A O 1
ATOM 1933 N N . LEU A 1 246 ? 9.951 6.867 -4.745 1.00 29.20 280 LEU A N 1
ATOM 1934 C CA . LEU A 1 246 ? 8.548 7.036 -4.378 1.00 28.58 280 LEU A CA 1
ATOM 1935 C C . LEU A 1 246 ? 7.766 7.724 -5.490 1.00 30.69 280 LEU A C 1
ATOM 1936 O O . LEU A 1 246 ? 6.666 7.289 -5.851 1.00 32.21 280 LEU A O 1
ATOM 1941 N N . ILE A 1 247 ? 8.316 8.807 -6.040 1.00 30.09 281 ILE A N 1
ATOM 1942 C CA . ILE A 1 247 ? 7.612 9.543 -7.083 1.00 33.90 281 ILE A CA 1
ATOM 1943 C C . ILE A 1 247 ? 7.501 8.703 -8.350 1.00 37.56 281 ILE A C 1
ATOM 1944 O O . ILE A 1 247 ? 6.446 8.659 -8.989 1.00 38.98 281 ILE A O 1
ATOM 1949 N N . THR A 1 248 ? 8.579 8.008 -8.720 1.00 36.22 282 THR A N 1
ATOM 1950 C CA . THR A 1 248 ? 8.566 7.211 -9.942 1.00 36.20 282 THR A CA 1
ATOM 1951 C C . THR A 1 248 ? 7.601 6.034 -9.836 1.00 33.63 282 THR A C 1
ATOM 1952 O O . THR A 1 248 ? 6.953 5.667 -10.823 1.00 35.16 282 THR A O 1
ATOM 1956 N N . HIS A 1 249 ? 7.474 5.441 -8.649 1.00 29.93 283 HIS A N 1
ATOM 1957 C CA . HIS A 1 249 ? 6.733 4.195 -8.492 1.00 34.49 283 HIS A CA 1
ATOM 1958 C C . HIS A 1 249 ? 5.433 4.361 -7.711 1.00 28.91 283 HIS A C 1
ATOM 1959 O O . HIS A 1 249 ? 4.863 3.363 -7.259 1.00 28.04 283 HIS A O 1
ATOM 1966 N N . MET A 1 250 ? 4.952 5.596 -7.541 1.00 29.52 284 MET A N 1
ATOM 1967 C CA . MET A 1 250 ? 3.680 5.800 -6.854 1.00 33.11 284 MET A CA 1
ATOM 1968 C C . MET A 1 250 ? 2.565 5.009 -7.521 1.00 32.32 284 MET A C 1
ATOM 1969 O O . MET A 1 250 ? 1.771 4.345 -6.845 1.00 33.20 284 MET A O 1
ATOM 1974 N N . GLN A 1 251 ? 2.503 5.055 -8.853 1.00 28.38 285 GLN A N 1
ATOM 1975 C CA . GLN A 1 251 ? 1.450 4.347 -9.569 1.00 30.25 285 GLN A CA 1
ATOM 1976 C C . GLN A 1 251 ? 1.568 2.839 -9.381 1.00 28.89 285 GLN A C 1
ATOM 1977 O O . GLN A 1 251 ? 0.566 2.158 -9.136 1.00 26.98 285 GLN A O 1
ATOM 1983 N N . ASP A 1 252 ? 2.786 2.298 -9.477 1.00 28.61 286 ASP A N 1
ATOM 1984 C CA . ASP A 1 252 ? 2.955 0.864 -9.274 1.00 27.18 286 ASP A CA 1
ATOM 1985 C C . ASP A 1 252 ? 2.617 0.466 -7.843 1.00 24.08 286 ASP A C 1
ATOM 1986 O O . ASP A 1 252 ? 2.028 -0.598 -7.609 1.00 23.05 286 ASP A O 1
ATOM 1991 N N . LEU A 1 253 ? 2.984 1.302 -6.872 1.00 23.82 287 LEU A N 1
ATOM 1992 C CA . LEU A 1 253 ? 2.636 1.018 -5.485 1.00 24.20 287 LEU A CA 1
ATOM 1993 C C . LEU A 1 253 ? 1.124 0.920 -5.316 1.00 22.29 287 LEU A C 1
ATOM 1994 O O . LEU A 1 253 ? 0.617 -0.010 -4.680 1.00 21.99 287 LEU A O 1
ATOM 1999 N N . GLN A 1 254 ? 0.388 1.868 -5.901 1.00 22.94 288 GLN A N 1
ATOM 2000 C CA . GLN A 1 254 ? -1.070 1.802 -5.885 1.00 26.62 288 GLN A CA 1
ATOM 2001 C C . GLN A 1 254 ? -1.576 0.522 -6.536 1.00 28.14 288 GLN A C 1
ATOM 2002 O O . GLN A 1 254 ? -2.497 -0.121 -6.021 1.00 25.11 288 GLN A O 1
ATOM 2008 N N . GLU A 1 255 ? -1.000 0.145 -7.683 1.00 29.35 289 GLU A N 1
ATOM 2009 C CA . GLU A 1 255 ? -1.519 -1.000 -8.427 1.00 30.16 289 GLU A CA 1
ATOM 2010 C C . GLU A 1 255 ? -1.269 -2.307 -7.685 1.00 29.44 289 GLU A C 1
ATOM 2011 O O . GLU A 1 255 ? -2.111 -3.212 -7.712 1.00 29.50 289 GLU A O 1
ATOM 2017 N N . VAL A 1 256 ? -0.121 -2.425 -7.016 1.00 24.20 290 VAL A N 1
ATOM 2018 C CA . VAL A 1 256 ? 0.142 -3.616 -6.219 1.00 24.95 290 VAL A CA 1
ATOM 2019 C C . VAL A 1 256 ? -0.800 -3.673 -5.024 1.00 21.19 290 VAL A C 1
ATOM 2020 O O . VAL A 1 256 ? -1.288 -4.747 -4.653 1.00 23.68 290 VAL A O 1
ATOM 2024 N N . THR A 1 257 ? -1.070 -2.522 -4.401 1.00 20.64 291 THR A N 1
ATOM 2025 C 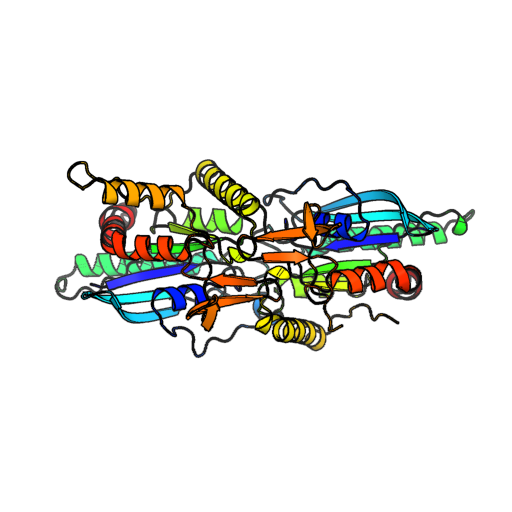CA . THR A 1 257 ? -2.030 -2.491 -3.303 1.00 20.35 291 THR A CA 1
ATOM 2026 C C . THR A 1 257 ? -3.385 -3.020 -3.755 1.00 27.31 291 THR A C 1
ATOM 2027 O O . THR A 1 257 ? -4.013 -3.825 -3.057 1.00 25.24 291 THR A O 1
ATOM 2031 N N . GLN A 1 258 ? -3.827 -2.603 -4.945 1.00 24.80 292 GLN A N 1
ATOM 2032 C CA . GLN A 1 258 ? -5.106 -3.047 -5.489 1.00 29.79 292 GLN A CA 1
ATOM 2033 C C . GLN A 1 258 ? -5.052 -4.508 -5.924 1.00 31.66 292 GLN A C 1
ATOM 2034 O O . GLN A 1 258 ? -5.904 -5.313 -5.532 1.00 33.41 292 GLN A O 1
ATOM 2040 N N . ASP A 1 259 ? -4.052 -4.870 -6.733 1.00 29.87 293 ASP A N 1
ATOM 2041 C CA . ASP A 1 259 ? -4.037 -6.175 -7.386 1.00 32.38 293 ASP A CA 1
ATOM 2042 C C . ASP A 1 259 ? -3.586 -7.300 -6.463 1.00 30.51 293 ASP A C 1
ATOM 2043 O O . ASP A 1 259 ? -3.989 -8.451 -6.664 1.00 30.36 293 ASP A O 1
ATOM 2048 N N . LEU A 1 260 ? -2.746 -7.009 -5.469 1.00 27.14 294 LEU A N 1
ATOM 2049 C CA . LEU A 1 260 ? -2.198 -8.039 -4.591 1.00 28.38 294 LEU A CA 1
ATOM 2050 C C . LEU A 1 260 ? -2.814 -7.972 -3.200 1.00 27.06 294 LEU A C 1
ATOM 2051 O O . LEU A 1 260 ? -3.544 -8.886 -2.804 1.00 25.55 294 LEU A O 1
ATOM 2056 N N . HIS A 1 261 ? -2.537 -6.910 -2.436 1.00 25.58 295 HIS A N 1
ATOM 2057 C CA . HIS A 1 261 ? -2.934 -6.878 -1.029 1.00 26.58 295 HIS A CA 1
ATOM 2058 C C . HIS A 1 261 ? -4.450 -6.809 -0.879 1.00 25.19 295 HIS A C 1
ATOM 2059 O O . HIS A 1 261 ? -5.036 -7.538 -0.070 1.00 23.57 295 HIS A O 1
ATOM 2066 N N . TYR A 1 262 ? -5.102 -5.935 -1.644 1.00 22.04 296 TYR A N 1
ATOM 2067 C CA . TYR A 1 262 ? -6.555 -5.840 -1.560 1.00 22.97 296 TYR A CA 1
ATOM 2068 C C . TYR A 1 262 ? -7.229 -7.140 -1.986 1.00 23.83 296 TYR A C 1
ATOM 2069 O O . TYR A 1 262 ? -8.174 -7.599 -1.333 1.00 24.63 296 TYR A O 1
ATOM 2078 N N . GLU A 1 263 ? -6.761 -7.748 -3.079 1.00 23.94 297 GLU A N 1
ATOM 2079 C CA . GLU A 1 263 ? -7.386 -8.985 -3.543 1.00 28.24 297 GLU A CA 1
ATOM 2080 C C . GLU A 1 263 ? -7.182 -10.116 -2.544 1.00 27.79 297 GLU A C 1
ATOM 2081 O O . GLU A 1 263 ? -8.082 -10.939 -2.340 1.00 30.92 297 GLU A O 1
ATOM 2087 N N . ASN A 1 264 ? -6.012 -10.171 -1.903 1.00 25.59 298 ASN A N 1
ATOM 2088 C CA . ASN A 1 264 ? -5.799 -11.185 -0.875 1.00 31.69 298 ASN A CA 1
ATOM 2089 C C . ASN A 1 264 ? -6.685 -10.934 0.338 1.00 31.55 298 ASN A C 1
ATOM 2090 O O . ASN A 1 264 ? -7.232 -11.880 0.913 1.00 35.55 298 ASN A O 1
ATOM 2095 N N . PHE A 1 265 ? -6.843 -9.669 0.744 1.00 26.68 299 PHE A N 1
ATOM 2096 C CA . PHE A 1 265 ? -7.828 -9.356 1.773 1.00 28.18 299 PHE A CA 1
ATOM 2097 C C . PHE A 1 265 ? -9.214 -9.807 1.344 1.00 31.16 299 PHE A C 1
ATOM 2098 O O . PHE A 1 265 ? -9.966 -10.386 2.136 1.00 28.42 299 PHE A O 1
ATOM 2106 N N . ARG A 1 266 ? -9.566 -9.546 0.087 1.00 31.83 300 ARG A N 1
ATOM 2107 C CA . ARG A 1 266 ? -10.923 -9.800 -0.373 1.00 31.65 300 ARG A CA 1
ATOM 2108 C C . ARG A 1 266 ? -11.249 -11.289 -0.354 1.00 37.51 300 ARG A C 1
ATOM 2109 O O . ARG A 1 266 ? -12.336 -11.685 0.078 1.00 41.22 300 ARG A O 1
ATOM 2117 N N . SER A 1 267 ? -10.320 -12.135 -0.807 1.00 42.30 301 SER A N 1
ATOM 2118 C CA . SER A 1 267 ? -10.593 -13.570 -0.838 1.00 56.08 301 SER A CA 1
ATOM 2119 C C . SER A 1 267 ? -10.520 -14.183 0.556 1.00 64.41 301 SER A C 1
ATOM 2120 O O . SER A 1 267 ? -11.333 -15.047 0.902 1.00 68.09 301 SER A O 1
ATOM 2123 N N . GLU A 1 268 ? -9.551 -13.747 1.362 1.00 69.10 302 GLU A N 1
ATOM 2124 C CA . GLU A 1 268 ? -9.463 -14.153 2.760 1.00 74.97 302 GLU A CA 1
ATOM 2125 C C . GLU A 1 268 ? -10.685 -13.709 3.560 1.00 75.09 302 GLU A C 1
ATOM 2126 O O . GLU A 1 268 ? -10.944 -14.250 4.641 1.00 79.15 302 GLU A O 1
ATOM 2132 N N . ARG A 1 269 ? -11.462 -12.764 3.026 1.00 70.25 303 ARG A N 1
ATOM 2133 C CA . ARG A 1 269 ? -12.618 -12.208 3.719 1.00 66.33 303 ARG A CA 1
ATOM 2134 C C . ARG A 1 269 ? -13.778 -13.193 3.829 1.00 69.43 303 ARG A C 1
ATOM 2135 O O . ARG A 1 269 ? -14.626 -13.035 4.714 1.00 72.18 303 ARG A O 1
ATOM 2143 N N . LEU A 1 270 ? -13.830 -14.215 2.979 1.00 69.72 304 LEU A N 1
ATOM 2144 C CA . LEU A 1 270 ? -15.020 -15.053 2.879 1.00 72.98 304 LEU A CA 1
ATOM 2145 C C . LEU A 1 270 ? -15.126 -16.009 4.061 1.00 76.95 304 LEU A C 1
ATOM 2146 O O . LEU A 1 270 ? -14.240 -16.842 4.280 1.00 76.47 304 LEU A O 1
ATOM 2151 N N . LYS A 1 271 ? -16.227 -15.904 4.801 1.00 81.97 305 LYS A N 1
ATOM 2152 C CA . LYS A 1 271 ? -16.503 -16.785 5.928 1.00 86.65 305 LYS A CA 1
ATOM 2153 C C . LYS A 1 271 ? -17.266 -18.027 5.475 1.00 89.86 305 LYS A C 1
ATOM 2154 O O . LYS A 1 271 ? -16.835 -19.156 5.712 1.00 91.80 305 LYS A O 1
ATOM 2156 N N . PHE B 2 27 ? 43.046 0.419 43.116 1.00 59.73 40 PHE B N 1
ATOM 2157 C CA . PHE B 2 27 ? 43.435 -0.943 42.772 1.00 59.39 40 PHE B CA 1
ATOM 2158 C C . PHE B 2 27 ? 42.301 -1.664 42.052 1.00 54.96 40 PHE B C 1
ATOM 2159 O O . PHE B 2 27 ? 42.409 -1.994 40.872 1.00 53.38 40 PHE B O 1
ATOM 2167 N N . CYS B 2 28 ? 41.213 -1.909 42.771 1.00 49.65 41 CYS B N 1
ATOM 2168 C CA A CYS B 2 28 ? 40.041 -2.582 42.222 0.53 47.39 41 CYS B CA 1
ATOM 2169 C CA B CYS B 2 28 ? 40.048 -2.579 42.218 0.47 47.41 41 CYS B CA 1
ATOM 2170 C C . CYS B 2 28 ? 39.002 -1.547 41.816 1.00 41.20 41 CYS B C 1
ATOM 2171 O O . CYS B 2 28 ? 38.719 -0.614 42.575 1.00 37.97 41 CYS B O 1
ATOM 2176 N N . PHE B 2 29 ? 38.434 -1.712 40.620 1.00 29.99 42 PHE B N 1
ATOM 2177 C CA . PHE B 2 29 ? 37.410 -0.799 40.134 1.00 31.53 42 PHE B CA 1
ATOM 2178 C C . PHE B 2 29 ? 36.467 -1.554 39.210 1.00 32.33 42 PHE B C 1
ATOM 2179 O O . PHE B 2 29 ? 36.911 -2.198 38.254 1.00 30.41 42 PHE B O 1
ATOM 2187 N N . ASN B 2 30 ? 35.171 -1.459 39.490 1.00 25.31 43 ASN B N 1
ATOM 2188 C CA . ASN B 2 30 ? 34.153 -2.227 38.785 1.00 24.34 43 ASN B CA 1
ATOM 2189 C C . ASN B 2 30 ? 33.167 -1.272 38.131 1.00 24.75 43 ASN B C 1
ATOM 2190 O O . ASN B 2 30 ? 32.510 -0.485 38.823 1.00 22.91 43 ASN B O 1
ATOM 2195 N N . ILE B 2 31 ? 33.059 -1.352 36.806 1.00 22.03 44 ILE B N 1
ATOM 2196 C CA . ILE B 2 31 ? 32.221 -0.462 36.012 1.00 22.45 44 ILE B CA 1
ATOM 2197 C C . ILE B 2 31 ? 31.092 -1.275 35.392 1.00 23.01 44 ILE B C 1
ATOM 2198 O O . ILE B 2 31 ? 31.336 -2.308 34.757 1.00 21.59 44 ILE B O 1
ATOM 2203 N N . LEU B 2 32 ? 29.862 -0.807 35.566 1.00 22.22 45 LEU B N 1
ATOM 2204 C CA . LEU B 2 32 ? 28.704 -1.403 34.918 1.00 22.58 45 LEU B CA 1
ATOM 2205 C C . LEU B 2 32 ? 28.299 -0.535 33.734 1.00 20.98 45 LEU B C 1
ATOM 2206 O O . LEU B 2 32 ? 28.110 0.677 33.885 1.00 21.76 45 LEU B O 1
ATOM 2211 N N . CYS B 2 33 ? 28.190 -1.147 32.557 1.00 20.27 46 CYS B N 1
ATOM 2212 C CA . CYS B 2 33 ? 27.682 -0.471 31.367 1.00 22.70 46 CYS B CA 1
ATOM 2213 C C . CYS B 2 33 ? 26.271 -0.979 31.102 1.00 21.29 46 CYS B C 1
ATOM 2214 O O . CYS B 2 33 ? 26.078 -2.156 30.775 1.00 22.00 46 CYS B O 1
ATOM 2217 N N . VAL B 2 34 ? 25.292 -0.095 31.247 1.00 20.57 47 VAL B N 1
ATOM 2218 C CA . VAL B 2 34 ? 23.902 -0.379 30.914 1.00 16.53 47 VAL B CA 1
ATOM 2219 C C . VAL B 2 34 ? 23.584 0.367 29.627 1.00 16.06 47 VAL B C 1
ATOM 2220 O O . VAL B 2 34 ? 23.751 1.591 29.552 1.00 16.77 47 VAL B O 1
ATOM 2224 N N . GLY B 2 35 ? 23.134 -0.364 28.618 1.00 19.23 48 GLY B N 1
ATOM 2225 C CA . GLY B 2 35 ? 22.831 0.261 27.348 1.00 18.87 48 GLY B CA 1
ATOM 2226 C C . GLY B 2 35 ? 22.290 -0.718 26.332 1.00 18.36 48 GLY B C 1
ATOM 2227 O O . GLY B 2 35 ? 22.602 -1.916 26.377 1.00 16.89 48 GLY B O 1
ATOM 2228 N N . GLU B 2 36 ? 21.484 -0.205 25.405 1.00 18.62 49 GLU B N 1
ATOM 2229 C CA . GLU B 2 36 ? 20.848 -1.033 24.390 1.00 22.59 49 GLU B CA 1
ATOM 2230 C C . GLU B 2 36 ? 21.893 -1.754 23.541 1.00 23.48 49 GLU B C 1
ATOM 2231 O O . GLU B 2 36 ? 23.060 -1.365 23.475 1.00 21.07 49 GLU B O 1
ATOM 2237 N N . THR B 2 37 ? 21.450 -2.819 22.881 1.00 23.22 50 THR B N 1
ATOM 2238 C CA . THR B 2 37 ? 22.346 -3.641 22.080 1.00 22.39 50 THR B CA 1
ATOM 2239 C C . THR B 2 37 ? 22.950 -2.826 20.946 1.00 22.32 50 THR B C 1
ATOM 2240 O O . THR B 2 37 ? 22.226 -2.217 20.155 1.00 23.65 50 THR B O 1
ATOM 2244 N N . GLY B 2 38 ? 24.281 -2.810 20.874 1.00 21.81 51 GLY B N 1
ATOM 2245 C CA . GLY B 2 38 ? 24.977 -2.078 19.836 1.00 20.37 51 GLY B CA 1
ATOM 2246 C C . GLY B 2 38 ? 25.128 -0.591 20.070 1.00 22.54 51 GLY B C 1
ATOM 2247 O O . GLY B 2 38 ? 25.613 0.111 19.177 1.00 21.62 51 GLY B O 1
ATOM 2248 N N . ILE B 2 39 ? 24.729 -0.084 21.240 1.00 21.37 52 ILE B N 1
ATOM 2249 C CA . ILE B 2 39 ? 24.767 1.353 21.489 1.00 20.68 52 ILE B CA 1
ATOM 2250 C C . ILE B 2 39 ? 26.181 1.879 21.696 1.00 20.28 52 ILE B C 1
ATOM 2251 O O . ILE B 2 39 ? 26.379 3.099 21.716 1.00 19.38 52 ILE B O 1
ATOM 2256 N N . GLY B 2 40 ? 27.172 1.000 21.838 1.00 16.76 53 GLY B N 1
ATOM 2257 C CA . GLY B 2 40 ? 28.557 1.442 21.858 1.00 17.25 53 GLY B CA 1
ATOM 2258 C C . GLY B 2 40 ? 29.298 1.180 23.157 1.00 19.23 53 GLY B C 1
ATOM 2259 O O . GLY B 2 40 ? 30.334 1.801 23.416 1.00 19.32 53 GLY B O 1
ATOM 2260 N N . LYS B 2 41 ? 28.782 0.261 23.978 1.00 21.03 54 LYS B N 1
ATOM 2261 C CA . LYS B 2 41 ? 29.368 0.020 25.295 1.00 21.70 54 LYS B CA 1
ATOM 2262 C C . LYS B 2 41 ? 30.802 -0.484 25.182 1.00 22.91 54 LYS B C 1
ATOM 2263 O O . LYS B 2 41 ? 31.717 0.061 25.812 1.00 20.29 54 LYS B O 1
ATOM 2269 N N . SER B 2 42 ? 31.013 -1.540 24.395 1.00 21.96 55 SER B N 1
ATOM 2270 C CA . SER B 2 42 ? 32.352 -2.103 24.258 1.00 22.17 55 SER B CA 1
ATOM 2271 C C . SER B 2 42 ? 33.306 -1.111 23.608 1.00 22.68 55 SER B C 1
ATOM 2272 O O . SER B 2 42 ? 34.466 -0.997 24.022 1.00 22.48 55 SER B O 1
ATOM 2275 N N . THR B 2 43 ? 32.838 -0.388 22.586 1.00 19.62 56 THR B N 1
ATOM 2276 C CA . THR B 2 43 ? 33.695 0.590 21.922 1.00 20.67 56 THR B CA 1
ATOM 2277 C C . THR B 2 43 ? 34.141 1.676 22.893 1.00 22.14 56 THR B C 1
ATOM 2278 O O . THR B 2 43 ? 35.318 2.057 22.912 1.00 22.48 56 THR B O 1
ATOM 2282 N N . LEU B 2 44 ? 33.217 2.180 23.716 1.00 19.12 57 LEU B N 1
ATOM 2283 C CA . LEU B 2 44 ? 33.569 3.259 24.631 1.00 18.44 57 LEU B CA 1
ATOM 2284 C C . LEU B 2 44 ? 34.582 2.799 25.676 1.00 18.62 57 LEU B C 1
ATOM 2285 O O . LEU B 2 44 ? 35.504 3.547 26.016 1.00 22.28 57 LEU B O 1
ATOM 2290 N N . MET B 2 45 ? 34.431 1.576 26.196 1.00 18.99 58 MET B N 1
ATOM 2291 C CA . MET B 2 45 ? 35.396 1.076 27.177 1.00 23.37 58 MET B CA 1
ATOM 2292 C C . MET B 2 45 ? 36.776 0.904 26.557 1.00 26.30 58 MET B C 1
ATOM 2293 O O . MET B 2 45 ? 37.788 1.250 27.178 1.00 28.17 58 MET B O 1
ATOM 2298 N N . ASP B 2 46 ? 36.840 0.348 25.343 1.00 28.38 59 ASP B N 1
ATOM 2299 C CA . ASP B 2 46 ? 38.114 0.251 24.635 1.00 29.52 59 ASP B CA 1
ATOM 2300 C C . ASP B 2 46 ? 38.753 1.622 24.469 1.00 30.57 59 ASP B C 1
ATOM 2301 O O . ASP B 2 46 ? 39.962 1.783 24.677 1.00 27.60 59 ASP B O 1
ATOM 2306 N N . THR B 2 47 ? 37.956 2.622 24.086 1.00 25.47 60 THR B N 1
ATOM 2307 C CA . THR B 2 47 ? 38.481 3.974 23.934 1.00 25.99 60 THR B CA 1
ATOM 2308 C C . THR B 2 47 ? 38.924 4.549 25.278 1.00 23.88 60 THR B C 1
ATOM 2309 O O . THR B 2 47 ? 39.991 5.170 25.373 1.00 25.38 60 THR B O 1
ATOM 2313 N N . LEU B 2 48 ? 38.120 4.347 26.328 1.00 22.15 61 LEU B N 1
ATOM 2314 C CA . LEU B 2 48 ? 38.424 4.946 27.626 1.00 27.71 61 LEU B CA 1
ATOM 2315 C C . LEU B 2 48 ? 39.760 4.457 28.173 1.00 29.66 61 LEU B C 1
ATOM 2316 O O . LEU B 2 48 ? 40.535 5.243 28.734 1.00 26.72 61 LEU B O 1
ATOM 2321 N N . PHE B 2 49 ? 40.050 3.169 28.022 1.00 25.91 62 PHE B N 1
ATOM 2322 C CA . PHE B 2 49 ? 41.283 2.603 28.553 1.00 30.99 62 PHE B CA 1
ATOM 2323 C C . PHE B 2 49 ? 42.340 2.375 27.484 1.00 33.55 62 PHE B C 1
ATOM 2324 O O . PHE B 2 49 ? 43.415 1.858 27.799 1.00 36.18 62 PHE B O 1
ATOM 2332 N N . ASN B 2 50 ? 42.060 2.756 26.235 1.00 32.32 63 ASN B N 1
ATOM 2333 C CA . ASN B 2 50 ? 43.039 2.714 25.148 1.00 35.10 63 ASN B CA 1
ATOM 2334 C C . ASN B 2 50 ? 43.614 1.308 24.979 1.00 39.73 63 ASN B C 1
ATOM 2335 O O . ASN B 2 50 ? 44.828 1.105 24.946 1.00 39.37 63 ASN B O 1
ATOM 2340 N N . THR B 2 51 ? 42.724 0.328 24.878 1.00 39.93 64 THR B N 1
ATOM 2341 C CA . THR B 2 51 ? 43.123 -1.055 24.658 1.00 45.40 64 THR B CA 1
ATOM 2342 C C . THR B 2 51 ? 41.968 -1.771 23.967 1.00 47.17 64 THR B C 1
ATOM 2343 O O . THR B 2 51 ? 40.998 -1.141 23.536 1.00 46.01 64 THR B O 1
ATOM 2347 N N . LYS B 2 52 ? 42.072 -3.090 23.845 1.00 48.92 65 LYS B N 1
ATOM 2348 C CA . LYS B 2 52 ? 41.005 -3.899 23.258 1.00 49.00 65 LYS B CA 1
ATOM 2349 C C . LYS B 2 52 ? 40.595 -4.964 24.271 1.00 47.94 65 LYS B C 1
ATOM 2350 O O . LYS B 2 52 ? 41.291 -5.970 24.443 1.00 49.90 65 LYS B O 1
ATOM 2356 N N . PHE B 2 53 ? 39.468 -4.737 24.941 1.00 40.89 66 PHE B N 1
ATOM 2357 C CA . PHE B 2 53 ? 38.865 -5.752 25.789 1.00 44.76 66 PHE B CA 1
ATOM 2358 C C . PHE B 2 53 ? 38.100 -6.756 24.926 1.00 50.76 66 PHE B C 1
ATOM 2359 O O . PHE B 2 53 ? 38.063 -6.660 23.696 1.00 51.18 66 PHE B O 1
ATOM 2367 N N . GLU B 2 54 ? 37.477 -7.735 25.579 1.00 54.91 67 GLU B N 1
ATOM 2368 C CA . GLU B 2 54 ? 36.565 -8.635 24.882 1.00 56.94 67 GLU B CA 1
ATOM 2369 C C . GLU B 2 54 ? 35.301 -7.869 24.510 1.00 58.99 67 GLU B C 1
ATOM 2370 O O . GLU B 2 54 ? 34.650 -7.274 25.376 1.00 59.63 67 GLU B O 1
ATOM 2372 N N . SER B 2 55 ? 34.953 -7.880 23.224 1.00 54.76 68 SER B N 1
ATOM 2373 C CA . SER B 2 55 ? 33.907 -7.005 22.708 1.00 49.95 68 SER B CA 1
ATOM 2374 C C . SER B 2 55 ? 33.024 -7.734 21.706 1.00 47.66 68 SER B C 1
ATOM 2375 O O . SER B 2 55 ? 32.559 -7.144 20.724 1.00 45.76 68 SER B O 1
ATOM 2378 N N . ASP B 2 56 ? 32.781 -9.019 21.938 1.00 45.03 69 ASP B N 1
ATOM 2379 C CA . ASP B 2 56 ? 31.912 -9.803 21.071 1.00 41.81 69 ASP B CA 1
ATOM 2380 C C . ASP B 2 56 ? 30.502 -9.220 21.084 1.00 31.32 69 ASP B C 1
ATOM 2381 O O . ASP B 2 56 ? 29.914 -9.066 22.167 1.00 27.33 69 ASP B O 1
ATOM 2386 N N . PRO B 2 57 ? 29.931 -8.872 19.932 1.00 27.72 70 PRO B N 1
ATOM 2387 C CA . PRO B 2 57 ? 28.592 -8.272 19.933 1.00 27.67 70 PRO B CA 1
ATOM 2388 C C . PRO B 2 57 ? 27.515 -9.285 20.286 1.00 26.92 70 PRO B C 1
ATOM 2389 O O . PRO B 2 57 ? 27.637 -10.483 20.020 1.00 31.23 70 PRO B O 1
ATOM 2393 N N . ALA B 2 58 ? 26.450 -8.785 20.900 1.00 24.61 71 ALA B N 1
ATOM 2394 C CA . ALA B 2 58 ? 25.270 -9.586 21.173 1.00 24.49 71 ALA B CA 1
ATOM 2395 C C . ALA B 2 58 ? 24.332 -9.575 19.970 1.00 25.25 71 ALA B C 1
ATOM 2396 O O . ALA B 2 58 ? 24.368 -8.673 19.127 1.00 24.56 71 ALA B O 1
ATOM 2398 N N . THR B 2 59 ? 23.492 -10.601 19.890 1.00 25.76 72 THR B N 1
ATOM 2399 C CA . THR B 2 59 ? 22.380 -10.527 18.959 1.00 28.12 72 THR B CA 1
ATOM 2400 C C . THR B 2 59 ? 21.273 -9.669 19.564 1.00 27.77 72 THR B C 1
ATOM 2401 O O . THR B 2 59 ? 21.329 -9.263 20.728 1.00 25.46 72 THR B O 1
ATOM 2405 N N . HIS B 2 60 ? 20.258 -9.381 18.752 1.00 28.03 73 HIS B N 1
ATOM 2406 C CA . HIS B 2 60 ? 19.069 -8.697 19.235 1.00 26.54 73 HIS B CA 1
ATOM 2407 C C . HIS B 2 60 ? 17.989 -9.665 19.699 1.00 24.98 73 HIS B C 1
ATOM 2408 O O . HIS B 2 60 ? 16.883 -9.226 20.023 1.00 24.66 73 HIS B O 1
ATOM 2415 N N . ASN B 2 61 ? 18.283 -10.966 19.740 1.00 27.81 74 ASN B N 1
ATOM 2416 C CA . ASN B 2 61 ? 17.267 -11.988 19.964 1.00 29.10 74 ASN B CA 1
ATOM 2417 C C . ASN B 2 61 ? 17.400 -12.676 21.319 1.00 28.16 74 ASN B C 1
ATOM 2418 O O . ASN B 2 61 ? 16.859 -13.770 21.505 1.00 31.63 74 ASN B O 1
ATOM 2423 N N . GLU B 2 62 ? 18.099 -12.063 22.266 1.00 26.97 75 GLU B N 1
ATOM 2424 C CA . GLU B 2 62 ? 18.198 -12.639 23.602 1.00 29.84 75 GLU B CA 1
ATOM 2425 C C . GLU B 2 62 ? 16.824 -12.621 24.267 1.00 29.93 75 GLU B C 1
ATOM 2426 O O . GLU B 2 62 ? 16.124 -11.604 24.201 1.00 27.16 75 GLU B O 1
ATOM 2432 N N . PRO B 2 63 ? 16.403 -13.715 24.910 1.00 32.90 76 PRO B N 1
ATOM 2433 C CA . PRO B 2 63 ? 15.061 -13.739 25.519 1.00 32.72 76 PRO B CA 1
ATOM 2434 C C . PRO B 2 63 ? 14.905 -12.785 26.693 1.00 31.58 76 PRO B C 1
ATOM 2435 O O . PRO B 2 63 ? 13.769 -12.479 27.076 1.00 33.00 76 PRO B O 1
ATOM 2439 N N . GLY B 2 64 ? 15.998 -12.308 27.274 1.00 31.26 77 GLY B N 1
ATOM 2440 C CA . GLY B 2 64 ? 15.907 -11.380 28.384 1.00 30.51 77 GLY B CA 1
ATOM 2441 C C . GLY B 2 64 ? 17.258 -10.754 28.643 1.00 29.14 77 GLY B C 1
ATOM 2442 O O . GLY B 2 64 ? 18.244 -11.042 27.961 1.00 29.89 77 GLY B O 1
ATOM 2443 N N . VAL B 2 65 ? 17.287 -9.880 29.640 1.00 23.56 78 VAL B N 1
ATOM 2444 C CA . VAL B 2 65 ? 18.519 -9.192 29.999 1.00 25.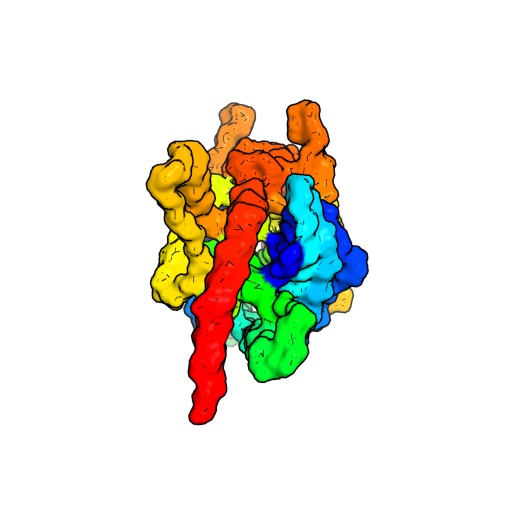89 78 VAL B CA 1
ATOM 2445 C C . VAL B 2 65 ? 19.389 -10.135 30.817 1.00 27.03 78 VAL B C 1
ATOM 2446 O O . VAL B 2 65 ? 18.913 -10.790 31.751 1.00 28.41 78 VAL B O 1
ATOM 2450 N N . ARG B 2 66 ? 20.661 -10.238 30.443 1.00 27.36 79 ARG B N 1
ATOM 2451 C CA . ARG B 2 66 ? 21.654 -10.926 31.253 1.00 25.82 79 ARG B CA 1
ATOM 2452 C C . ARG B 2 66 ? 22.901 -10.056 31.290 1.00 25.86 79 ARG B C 1
ATOM 2453 O O . ARG B 2 66 ? 22.953 -8.988 30.674 1.00 22.73 79 ARG B O 1
ATOM 2461 N N . LEU B 2 67 ? 23.912 -10.506 32.026 1.00 29.76 80 LEU B N 1
ATOM 2462 C CA . LEU B 2 67 ? 25.099 -9.697 32.256 1.00 32.40 80 LEU B CA 1
ATOM 2463 C C . LEU B 2 67 ? 26.357 -10.492 31.946 1.00 31.07 80 LEU B C 1
ATOM 2464 O O . LEU B 2 67 ? 26.449 -11.680 32.264 1.00 35.42 80 LEU B O 1
ATOM 2469 N N . LYS B 2 68 ? 27.317 -9.828 31.308 1.00 26.98 81 LYS B N 1
ATOM 2470 C CA . LYS B 2 68 ? 28.626 -10.398 31.020 1.00 31.09 81 LYS B CA 1
ATOM 2471 C C . LYS B 2 68 ? 29.664 -9.626 31.819 1.00 29.78 81 LYS B C 1
ATOM 2472 O O . LYS B 2 68 ? 29.749 -8.399 31.706 1.00 30.60 81 LYS B O 1
ATOM 2478 N N . ALA B 2 69 ? 30.443 -10.338 32.625 1.00 27.72 82 ALA B N 1
ATOM 2479 C CA . ALA B 2 69 ? 31.474 -9.736 33.457 1.00 28.51 82 ALA B CA 1
ATOM 2480 C C . ALA B 2 69 ? 32.833 -10.253 33.016 1.00 33.31 82 ALA B C 1
ATOM 2481 O O . ALA B 2 69 ? 33.004 -11.459 32.817 1.00 35.78 82 ALA B O 1
ATOM 2483 N N . ARG B 2 70 ? 33.789 -9.340 32.855 1.00 33.50 83 ARG B N 1
ATOM 2484 C CA . ARG B 2 70 ? 35.158 -9.688 32.505 1.00 39.40 83 ARG B CA 1
ATOM 2485 C C . ARG B 2 70 ? 36.111 -8.836 33.328 1.00 34.55 83 ARG B C 1
ATOM 2486 O O . ARG B 2 70 ? 35.865 -7.644 33.534 1.00 30.79 83 ARG B O 1
ATOM 2494 N N . SER B 2 71 ? 37.199 -9.444 33.791 1.00 36.09 84 SER B N 1
ATOM 2495 C CA . SER B 2 71 ? 38.193 -8.758 34.604 1.00 36.62 84 SER B CA 1
ATOM 2496 C C . SER B 2 71 ? 39.512 -8.654 33.849 1.00 41.34 84 SER B C 1
ATOM 2497 O O . SER B 2 71 ? 39.893 -9.568 33.111 1.00 38.92 84 SER B O 1
ATOM 2500 N N . TYR B 2 72 ? 40.206 -7.533 34.041 1.00 40.99 85 TYR B N 1
ATOM 2501 C CA . TYR B 2 72 ? 41.449 -7.253 33.341 1.00 42.64 85 TYR B CA 1
ATOM 2502 C C . TYR B 2 72 ? 42.429 -6.600 34.301 1.00 43.22 85 TYR B C 1
ATOM 2503 O O . TYR B 2 72 ? 42.031 -5.813 35.164 1.00 42.09 85 TYR B O 1
ATOM 2512 N N . GLU B 2 73 ? 43.709 -6.922 34.140 1.00 46.45 86 GLU B N 1
ATOM 2513 C CA . GLU B 2 73 ? 44.776 -6.294 34.909 1.00 52.71 86 GLU B CA 1
ATOM 2514 C C . GLU B 2 73 ? 45.413 -5.215 34.041 1.00 54.98 86 GLU B C 1
ATOM 2515 O O . GLU B 2 73 ? 46.051 -5.521 33.028 1.00 58.45 86 GLU B O 1
ATOM 2521 N N . LEU B 2 74 ? 45.241 -3.957 34.439 1.00 56.28 87 LEU B N 1
ATOM 2522 C CA . LEU B 2 74 ? 45.717 -2.823 33.664 1.00 63.05 87 LEU B CA 1
ATOM 2523 C C . LEU B 2 74 ? 46.580 -1.913 34.526 1.00 71.79 87 LEU B C 1
ATOM 2524 O O . LEU B 2 74 ? 46.518 -1.934 35.758 1.00 72.42 87 LEU B O 1
ATOM 2529 N N . GLN B 2 75 ? 47.403 -1.121 33.850 1.00 81.31 88 GLN B N 1
ATOM 2530 C CA . GLN B 2 75 ? 48.109 -0.001 34.457 1.00 90.56 88 GLN B CA 1
ATOM 2531 C C . GLN B 2 75 ? 47.471 1.281 33.946 1.00 94.38 88 GLN B C 1
ATOM 2532 O O . GLN B 2 75 ? 47.469 1.540 32.737 1.00 94.75 88 GLN B O 1
ATOM 2538 N N . GLU B 2 76 ? 46.919 2.068 34.863 1.00 96.25 89 GLU B N 1
ATOM 2539 C CA . GLU B 2 76 ? 46.206 3.302 34.541 1.00 98.35 89 GLU B CA 1
ATOM 2540 C C . GLU B 2 76 ? 46.939 4.463 35.206 1.00 105.80 89 GLU B C 1
ATOM 2541 O O . GLU B 2 76 ? 46.522 4.933 36.270 1.00 106.58 89 GLU B O 1
ATOM 2547 N N . SER B 2 77 ? 48.008 4.929 34.540 1.00 112.37 90 SER B N 1
ATOM 2548 C CA . SER B 2 77 ? 49.062 5.810 35.047 1.00 118.00 90 SER B CA 1
ATOM 2549 C C . SER B 2 77 ? 50.122 4.972 35.756 1.00 120.68 90 SER B C 1
ATOM 2550 O O . SER B 2 77 ? 50.798 4.154 35.124 1.00 122.17 90 SER B O 1
ATOM 2553 N N . ASN B 2 78 ? 50.285 5.160 37.059 1.00 121.10 91 ASN B N 1
ATOM 2554 C CA . ASN B 2 78 ? 51.212 4.340 37.821 1.00 120.64 91 ASN B CA 1
ATOM 2555 C C . ASN B 2 78 ? 50.532 3.166 38.516 1.00 114.29 91 ASN B C 1
ATOM 2556 O O . ASN B 2 78 ? 51.231 2.272 39.007 1.00 116.87 91 ASN B O 1
ATOM 2558 N N . VAL B 2 79 ? 49.201 3.121 38.526 1.00 106.03 92 VAL B N 1
ATOM 2559 C CA . VAL B 2 79 ? 48.443 2.347 39.507 1.00 98.58 92 VAL B CA 1
ATOM 2560 C C . VAL B 2 79 ? 48.058 0.984 38.939 1.00 90.39 92 VAL B C 1
ATOM 2561 O O . VAL B 2 79 ? 47.495 0.890 37.840 1.00 90.72 92 VAL B O 1
ATOM 2565 N N . ARG B 2 80 ? 48.356 -0.075 39.697 1.00 82.85 93 ARG B N 1
ATOM 2566 C CA . ARG B 2 80 ? 47.923 -1.418 39.332 1.00 74.72 93 ARG B CA 1
ATOM 2567 C C . ARG B 2 80 ? 46.411 -1.508 39.462 1.00 67.16 93 ARG B C 1
ATOM 2568 O O . ARG B 2 80 ? 45.867 -1.414 40.568 1.00 53.51 93 ARG B O 1
ATOM 2570 N N . LEU B 2 81 ? 45.730 -1.681 38.338 1.00 60.77 94 LEU B N 1
ATOM 2571 C CA . LEU B 2 81 ? 44.282 -1.604 38.278 1.00 54.14 94 LEU B CA 1
ATOM 2572 C C . LEU B 2 81 ? 43.721 -2.980 37.952 1.00 50.79 94 LEU B C 1
ATOM 2573 O O . LEU B 2 81 ? 44.022 -3.543 36.894 1.00 53.32 94 LEU B O 1
ATOM 2578 N N . LYS B 2 82 ? 42.930 -3.526 38.871 1.00 49.12 95 LYS B N 1
ATOM 2579 C CA . LYS B 2 82 ? 42.139 -4.726 38.621 1.00 50.91 95 LYS B CA 1
ATOM 2580 C C . LYS B 2 82 ? 40.749 -4.256 38.206 1.00 47.91 95 LYS B C 1
ATOM 2581 O O . LYS B 2 82 ? 39.898 -3.967 39.049 1.00 38.06 95 LYS B O 1
ATOM 2587 N N . LEU B 2 83 ? 40.529 -4.168 36.900 1.00 38.84 96 LEU B N 1
ATOM 2588 C CA . LEU B 2 83 ? 39.309 -3.601 36.348 1.00 36.33 96 LEU B CA 1
ATOM 2589 C C . LEU B 2 83 ? 38.350 -4.709 35.932 1.00 36.12 96 LEU B C 1
ATOM 2590 O O . LEU B 2 83 ? 38.719 -5.602 35.162 1.00 37.70 96 LEU B O 1
ATOM 2595 N N . THR B 2 84 ? 37.121 -4.644 36.432 1.00 32.45 97 THR B N 1
ATOM 2596 C CA . THR B 2 84 ? 36.042 -5.509 35.976 1.00 30.34 97 THR B CA 1
ATOM 2597 C C . THR B 2 84 ? 35.040 -4.667 35.202 1.00 31.30 97 THR B C 1
ATOM 2598 O O . THR B 2 84 ? 34.606 -3.613 35.682 1.00 29.96 97 THR B O 1
ATOM 2602 N N . ILE B 2 85 ? 34.693 -5.119 34.002 1.00 30.13 98 ILE B N 1
ATOM 2603 C CA . ILE B 2 85 ? 33.680 -4.474 33.176 1.00 30.10 98 ILE B CA 1
ATOM 2604 C C . ILE B 2 85 ? 32.489 -5.411 33.099 1.00 29.73 98 ILE B C 1
ATOM 2605 O O . ILE B 2 85 ? 32.624 -6.562 32.665 1.00 25.46 98 ILE B O 1
ATOM 2610 N N . VAL B 2 86 ? 31.328 -4.926 33.526 1.00 23.50 99 VAL B N 1
ATOM 2611 C CA . VAL B 2 86 ? 30.085 -5.681 33.453 1.00 22.65 99 VAL B CA 1
ATOM 2612 C C . VAL B 2 86 ? 29.185 -4.988 32.439 1.00 23.70 99 VAL B C 1
ATOM 2613 O O . VAL B 2 86 ? 28.863 -3.805 32.595 1.00 25.32 99 VAL B O 1
ATOM 2617 N N . ASP B 2 87 ? 28.800 -5.716 31.393 1.00 23.79 100 ASP B N 1
ATOM 2618 C CA . ASP B 2 87 ? 27.923 -5.204 30.344 1.00 24.67 100 ASP B CA 1
ATOM 2619 C C . ASP B 2 87 ? 26.553 -5.859 30.444 1.00 22.57 100 ASP B C 1
ATOM 2620 O O . ASP B 2 87 ? 26.450 -7.056 30.735 1.00 21.07 100 ASP B O 1
ATOM 2625 N N . THR B 2 88 ? 25.502 -5.084 30.190 1.00 22.50 101 THR B N 1
ATOM 2626 C CA . THR B 2 88 ? 24.215 -5.711 29.920 1.00 22.89 101 THR B CA 1
ATOM 2627 C C . THR B 2 88 ? 24.260 -6.405 28.568 1.00 22.94 101 THR B C 1
ATOM 2628 O O . THR B 2 88 ? 24.993 -5.999 27.660 1.00 20.31 101 THR B O 1
ATOM 2632 N N . VAL B 2 89 ? 23.477 -7.475 28.451 1.00 22.34 102 VAL B N 1
ATOM 2633 C CA . VAL B 2 89 ? 23.266 -8.182 27.196 1.00 24.43 102 VAL B CA 1
ATOM 2634 C C . VAL B 2 89 ? 21.764 -8.282 26.965 1.00 22.66 102 VAL B C 1
ATOM 2635 O O . VAL B 2 89 ? 21.024 -8.722 27.852 1.00 27.14 102 VAL B O 1
ATOM 2639 N N . GLY B 2 90 ? 21.315 -7.860 25.787 1.00 20.28 103 GLY B N 1
ATOM 2640 C CA . GLY B 2 90 ? 19.911 -7.945 25.442 1.00 19.66 103 GLY B CA 1
ATOM 2641 C C . GLY B 2 90 ? 19.035 -6.836 25.985 1.00 25.71 103 GLY B C 1
ATOM 2642 O O . GLY B 2 90 ? 17.809 -6.922 25.854 1.00 27.58 103 GLY B O 1
ATOM 2643 N N . PHE B 2 91 ? 19.620 -5.793 26.572 1.00 23.75 104 PHE B N 1
ATOM 2644 C CA . PHE B 2 91 ? 18.837 -4.705 27.149 1.00 23.36 104 PHE B CA 1
ATOM 2645 C C . PHE B 2 91 ? 18.132 -3.919 26.047 1.00 22.64 104 PHE B C 1
ATOM 2646 O O . PHE B 2 91 ? 18.766 -3.450 25.098 1.00 25.11 104 PHE B O 1
ATOM 2654 N N . GLY B 2 92 ? 16.810 -3.794 26.164 1.00 21.71 105 GLY B N 1
ATOM 2655 C CA . GLY B 2 92 ? 16.015 -3.060 25.200 1.00 21.77 105 GLY B CA 1
ATOM 2656 C C . GLY B 2 92 ? 15.558 -3.846 23.990 1.00 24.68 105 GLY B C 1
ATOM 2657 O O . GLY B 2 92 ? 14.851 -3.285 23.141 1.00 27.69 105 GLY B O 1
ATOM 2658 N N . ASP B 2 93 ? 15.918 -5.124 23.884 1.00 21.75 106 ASP B N 1
ATOM 2659 C CA . ASP B 2 93 ? 15.674 -5.873 22.654 1.00 22.13 106 ASP B CA 1
ATOM 2660 C C . ASP B 2 93 ? 14.327 -6.581 22.619 1.00 25.09 106 ASP B C 1
ATOM 2661 O O . ASP B 2 93 ? 13.803 -6.838 21.529 1.00 24.73 106 ASP B O 1
ATOM 2666 N N . GLN B 2 94 ? 13.759 -6.932 23.767 1.00 21.59 107 GLN B N 1
ATOM 2667 C CA . GLN B 2 94 ? 12.532 -7.713 23.758 1.00 24.78 107 GLN B CA 1
ATOM 2668 C C . GLN B 2 94 ? 11.338 -6.818 23.459 1.00 23.58 107 GLN B C 1
ATOM 2669 O O . GLN B 2 94 ? 11.350 -5.616 23.740 1.00 22.61 107 GLN B O 1
ATOM 2675 N N . ILE B 2 95 ? 10.304 -7.418 22.864 1.00 25.31 108 ILE B N 1
ATOM 2676 C CA . ILE B 2 95 ? 9.055 -6.693 22.666 1.00 26.14 108 ILE B CA 1
ATOM 2677 C C . ILE B 2 95 ? 8.459 -6.302 24.011 1.00 28.37 108 ILE B C 1
ATOM 2678 O O . ILE B 2 95 ? 8.007 -5.166 24.200 1.00 28.84 108 ILE B O 1
ATOM 2683 N N . ASN B 2 96 ? 8.470 -7.221 24.971 1.00 29.04 109 ASN B N 1
ATOM 2684 C CA . ASN B 2 96 ? 8.035 -6.935 26.333 1.00 30.02 109 ASN B CA 1
ATOM 2685 C C . ASN B 2 96 ? 9.276 -6.641 27.174 1.00 29.35 109 ASN B C 1
ATOM 2686 O O . ASN B 2 96 ? 10.049 -7.552 27.493 1.00 28.00 109 ASN B O 1
ATOM 2691 N N . LYS B 2 97 ? 9.466 -5.368 27.530 1.00 26.92 110 LYS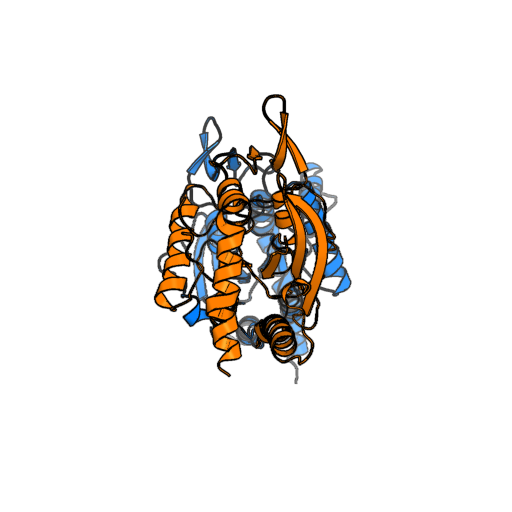 B N 1
ATOM 2692 C CA . LYS B 2 97 ? 10.632 -4.934 28.291 1.00 25.81 110 LYS B CA 1
ATOM 2693 C C . LYS B 2 97 ? 10.360 -4.854 29.793 1.00 27.42 110 LYS B C 1
ATOM 2694 O O . LYS B 2 97 ? 11.149 -4.242 30.525 1.00 27.64 110 LYS B O 1
ATOM 2700 N N . ASP B 2 98 ? 9.268 -5.460 30.264 1.00 26.63 111 ASP B N 1
ATOM 2701 C CA . ASP B 2 98 ? 8.971 -5.486 31.693 1.00 29.25 111 ASP B CA 1
ATOM 2702 C C . ASP B 2 98 ? 10.117 -6.118 32.473 1.00 30.96 111 ASP B C 1
ATOM 2703 O O . ASP B 2 98 ? 10.679 -7.138 32.067 1.00 33.89 111 ASP B O 1
ATOM 2708 N N . ASP B 2 99 ? 10.461 -5.495 33.600 1.00 29.77 112 ASP B N 1
ATOM 2709 C CA . ASP B 2 99 ? 11.416 -6.052 34.558 1.00 32.38 112 ASP B CA 1
ATOM 2710 C C . ASP B 2 99 ? 12.809 -6.244 33.958 1.00 30.58 112 ASP B C 1
ATOM 2711 O O . ASP B 2 99 ? 13.580 -7.087 34.426 1.00 29.95 112 ASP B O 1
ATOM 2716 N N . SER B 2 100 ? 13.148 -5.463 32.925 1.00 24.97 113 SER B N 1
ATOM 2717 C CA . SER B 2 100 ? 14.495 -5.522 32.362 1.00 24.25 113 SER B CA 1
ATOM 2718 C C . SER B 2 100 ? 15.555 -5.173 33.401 1.00 25.52 113 SER B C 1
ATOM 2719 O O . SER B 2 100 ? 16.704 -5.609 33.283 1.00 25.19 113 SER B O 1
ATOM 2722 N N . TYR B 2 101 ? 15.193 -4.378 34.411 1.00 28.22 114 TYR B N 1
ATOM 2723 C CA . TYR B 2 101 ? 16.146 -3.994 35.448 1.00 27.82 114 TYR B CA 1
ATOM 2724 C C . TYR B 2 101 ? 16.478 -5.138 36.395 1.00 23.50 114 TYR B C 1
ATOM 2725 O O . TYR B 2 101 ? 17.533 -5.101 37.035 1.00 22.77 114 TYR B O 1
ATOM 2734 N N . LYS B 2 102 ? 15.605 -6.140 36.509 1.00 26.89 115 LYS B N 1
ATOM 2735 C CA . LYS B 2 102 ? 15.757 -7.134 37.573 1.00 32.04 115 LYS B CA 1
ATOM 2736 C C . LYS B 2 102 ? 17.072 -7.904 37.506 1.00 30.72 115 LYS B C 1
ATOM 2737 O O . LYS B 2 102 ? 17.729 -8.040 38.553 1.00 28.91 115 LYS B O 1
ATOM 2743 N N . PRO B 2 103 ? 17.514 -8.432 36.358 1.00 31.14 116 PRO B N 1
ATOM 2744 C CA . PRO B 2 103 ? 18.824 -9.104 36.345 1.00 27.69 116 PRO B CA 1
ATOM 2745 C C . PRO B 2 103 ? 19.973 -8.169 36.665 1.00 24.38 116 PRO B C 1
ATOM 2746 O O . PRO B 2 103 ? 20.991 -8.617 37.210 1.00 23.58 116 PRO B O 1
ATOM 2750 N N . ILE B 2 104 ? 19.845 -6.881 36.343 1.00 23.28 117 ILE B N 1
ATOM 2751 C CA . ILE B 2 104 ? 20.888 -5.924 36.700 1.00 25.83 117 ILE B CA 1
ATOM 2752 C C . ILE B 2 104 ? 20.939 -5.735 38.211 1.00 25.74 117 ILE B C 1
ATOM 2753 O O . ILE B 2 104 ? 22.013 -5.787 38.823 1.00 22.01 117 ILE B O 1
ATOM 2758 N N . VAL B 2 105 ? 19.778 -5.497 38.831 1.00 24.97 118 VAL B N 1
ATOM 2759 C CA . VAL B 2 105 ? 19.715 -5.332 40.284 1.00 25.33 118 VAL B CA 1
ATOM 2760 C C . VAL B 2 105 ? 20.184 -6.599 40.990 1.00 29.09 118 VAL B C 1
ATOM 2761 O O . VAL B 2 105 ? 20.859 -6.540 42.028 1.00 28.50 118 VAL B O 1
ATOM 2765 N N . GLU B 2 106 ? 19.844 -7.764 40.432 1.00 31.42 119 GLU B N 1
ATOM 2766 C CA . GLU B 2 106 ? 20.269 -9.029 41.023 1.00 35.84 119 GLU B CA 1
ATOM 2767 C C . GLU B 2 106 ? 21.789 -9.138 41.071 1.00 31.64 119 GLU B C 1
ATOM 2768 O O . GLU B 2 106 ? 22.357 -9.587 42.076 1.00 26.51 119 GLU B O 1
ATOM 2774 N N . TYR B 2 107 ? 22.468 -8.724 39.998 1.00 25.08 120 TYR B N 1
ATOM 2775 C CA . TYR B 2 107 ? 23.928 -8.740 40.004 1.00 23.95 120 TYR B CA 1
ATOM 2776 C C . TYR B 2 107 ? 24.474 -7.767 41.036 1.00 21.95 120 TYR B C 1
ATOM 2777 O O . TYR B 2 107 ? 25.366 -8.110 41.817 1.00 22.92 120 TYR B O 1
ATOM 2786 N N . ILE B 2 108 ? 23.966 -6.533 41.028 1.00 21.53 121 ILE B N 1
ATOM 2787 C CA . ILE B 2 108 ? 24.441 -5.522 41.966 1.00 22.73 121 ILE B CA 1
ATOM 2788 C C . ILE B 2 108 ? 24.233 -5.993 43.399 1.00 24.81 121 ILE B C 1
ATOM 2789 O O . ILE B 2 108 ? 25.137 -5.899 44.239 1.00 21.60 121 ILE B O 1
ATOM 2794 N N . ASP B 2 109 ? 23.044 -6.533 43.690 1.00 24.86 122 ASP B N 1
ATOM 2795 C CA . ASP B 2 109 ? 22.754 -7.027 45.034 1.00 25.53 122 ASP B CA 1
ATOM 2796 C C . ASP B 2 109 ? 23.622 -8.225 45.403 1.00 24.86 122 ASP B C 1
ATOM 2797 O O . ASP B 2 109 ? 23.969 -8.396 46.580 1.00 22.81 122 ASP B O 1
ATOM 2802 N N . ALA B 2 110 ? 23.971 -9.069 44.426 1.00 24.99 123 ALA B N 1
ATOM 2803 C CA . ALA B 2 110 ? 24.802 -10.231 44.721 1.00 23.90 123 ALA B CA 1
ATOM 2804 C C . ALA B 2 110 ? 26.191 -9.813 45.188 1.00 26.52 123 ALA B C 1
ATOM 2805 O O . ALA B 2 110 ? 26.776 -10.459 46.065 1.00 26.11 123 ALA B O 1
ATOM 2807 N N . GLN B 2 111 ? 26.729 -8.726 44.625 1.00 23.48 124 GLN B N 1
ATOM 2808 C CA . GLN B 2 111 ? 28.036 -8.244 45.063 1.00 25.75 124 GLN B CA 1
ATOM 2809 C C . GLN B 2 111 ? 27.949 -7.579 46.433 1.00 24.59 124 GLN B C 1
ATOM 2810 O O . GLN B 2 111 ? 28.890 -7.671 47.229 1.00 23.32 124 GLN B O 1
ATOM 2816 N N . PHE B 2 112 ? 26.841 -6.883 46.710 1.00 22.09 125 PHE B N 1
ATOM 2817 C CA . PHE B 2 112 ? 26.586 -6.384 48.057 1.00 22.45 125 PHE B CA 1
ATOM 2818 C C . PHE B 2 112 ? 26.567 -7.528 49.061 1.00 24.31 125 PHE B C 1
ATOM 2819 O O . PHE B 2 112 ? 27.191 -7.450 50.125 1.00 24.67 125 PHE B O 1
ATOM 2827 N N . GLU B 2 113 ? 25.843 -8.602 48.734 1.00 22.64 126 GLU B N 1
ATOM 2828 C CA . GLU B 2 113 ? 25.705 -9.723 49.656 1.00 25.56 126 GLU B CA 1
ATOM 2829 C C . GLU B 2 113 ? 27.033 -10.442 49.858 1.00 27.57 126 GLU B C 1
ATOM 2830 O O . GLU B 2 113 ? 27.355 -10.860 50.977 1.00 27.40 126 GLU B O 1
ATOM 2836 N N . ALA B 2 114 ? 27.819 -10.597 48.790 1.00 25.90 127 ALA B N 1
ATOM 2837 C CA . ALA B 2 114 ? 29.139 -11.204 48.932 1.00 24.30 127 ALA B CA 1
ATOM 2838 C C . ALA B 2 114 ? 30.027 -10.380 49.856 1.00 25.55 127 ALA B C 1
ATOM 2839 O O . ALA B 2 114 ? 30.757 -10.936 50.688 1.00 25.60 127 ALA B O 1
ATOM 2841 N N . TYR B 2 115 ? 29.985 -9.052 49.726 1.00 22.43 128 TYR B N 1
ATOM 2842 C CA . TYR B 2 115 ? 30.763 -8.214 50.633 1.00 23.97 128 TYR B CA 1
ATOM 2843 C C . TYR B 2 115 ? 30.275 -8.367 52.067 1.00 23.83 128 TYR B C 1
ATOM 2844 O O . TYR B 2 115 ? 31.082 -8.464 52.999 1.00 23.55 128 TYR B O 1
ATOM 2853 N N . LEU B 2 116 ? 28.955 -8.392 52.263 1.00 26.10 129 LEU B N 1
ATOM 2854 C CA . LEU B 2 116 ? 28.411 -8.518 53.612 1.00 26.86 129 LEU B CA 1
ATOM 2855 C C . LEU B 2 116 ? 28.808 -9.846 54.243 1.00 27.43 129 LEU B C 1
ATOM 2856 O O . LEU B 2 116 ? 29.181 -9.896 55.424 1.00 25.38 129 LEU B O 1
ATOM 2861 N N . GLN B 2 117 ? 28.747 -10.933 53.469 1.00 23.41 130 GLN B N 1
ATOM 2862 C CA . GLN B 2 117 ? 29.176 -12.229 53.982 1.00 27.00 130 GLN B CA 1
ATOM 2863 C C . GLN B 2 117 ? 30.647 -12.211 54.374 1.00 25.79 130 GLN B C 1
ATOM 2864 O O . GLN B 2 117 ? 31.043 -12.883 55.332 1.00 21.23 130 GLN B O 1
ATOM 2870 N N . GLU B 2 118 ? 31.467 -11.444 53.652 1.00 24.51 131 GLU B N 1
ATOM 2871 C CA . GLU B 2 118 ? 32.864 -11.288 54.037 1.00 23.61 131 GLU B CA 1
ATOM 2872 C C . GLU B 2 118 ? 32.986 -10.573 55.379 1.00 25.42 131 GLU B C 1
ATOM 2873 O O . GLU B 2 118 ? 33.811 -10.951 56.218 1.00 23.13 131 GLU B O 1
ATOM 2879 N N . GLU B 2 119 ? 32.166 -9.541 55.599 1.00 23.57 132 GLU B N 1
ATOM 2880 C CA . GLU B 2 119 ? 32.199 -8.810 56.862 1.00 23.96 132 GLU B CA 1
ATOM 2881 C C . GLU B 2 119 ? 31.751 -9.673 58.033 1.00 25.32 132 GLU B C 1
ATOM 2882 O O . GLU B 2 119 ? 32.172 -9.434 59.171 1.00 26.13 132 GLU B O 1
ATOM 2888 N N . LEU B 2 120 ? 30.900 -10.664 57.781 1.00 23.32 133 LEU B N 1
ATOM 2889 C CA . LEU B 2 120 ? 30.364 -11.525 58.828 1.00 24.06 133 LEU B CA 1
ATOM 2890 C C . LEU B 2 120 ? 31.216 -12.759 59.090 1.00 22.83 133 LEU B C 1
ATOM 2891 O O . LEU B 2 120 ? 30.827 -13.599 59.909 1.00 22.84 133 LEU B O 1
ATOM 2896 N N . LYS B 2 121 ? 32.357 -12.902 58.422 1.00 22.00 134 LYS B N 1
ATOM 2897 C CA . LYS B 2 121 ? 33.234 -14.022 58.723 1.00 22.69 134 LYS B CA 1
ATOM 2898 C C . LYS B 2 121 ? 33.874 -13.846 60.097 1.00 23.12 134 LYS B C 1
ATOM 2899 O O . LYS B 2 121 ? 34.081 -12.728 60.576 1.00 23.15 134 LYS B O 1
ATOM 2905 N N . ILE B 2 122 ? 34.181 -14.972 60.737 1.00 23.63 135 ILE B N 1
ATOM 2906 C CA . ILE B 2 122 ? 34.821 -14.929 62.047 1.00 24.13 135 ILE B CA 1
ATOM 2907 C C . ILE B 2 122 ? 36.311 -14.660 61.899 1.00 25.07 135 ILE B C 1
ATOM 2908 O O . ILE B 2 122 ? 36.825 -13.641 62.371 1.00 27.66 135 ILE B O 1
ATOM 2913 N N . LYS B 2 123 ? 37.022 -15.564 61.232 1.00 32.86 136 LYS B N 1
ATOM 2914 C CA . LYS B 2 123 ? 38.369 -15.288 60.750 1.00 35.10 136 LYS B CA 1
ATOM 2915 C C . LYS B 2 123 ? 38.220 -14.633 59.384 1.00 34.92 136 LYS B C 1
ATOM 2916 O O . LYS B 2 123 ? 37.882 -15.300 58.400 1.00 31.42 136 LYS B O 1
ATOM 2922 N N . ARG B 2 124 ? 38.436 -13.325 59.325 1.00 37.04 137 ARG B N 1
ATOM 2923 C CA . ARG B 2 124 ? 38.188 -12.577 58.105 1.00 38.44 137 ARG B CA 1
ATOM 2924 C C . ARG B 2 124 ? 39.413 -11.752 57.744 1.00 40.25 137 ARG B C 1
ATOM 2925 O O . ARG B 2 124 ? 40.276 -11.477 58.581 1.00 44.26 137 ARG B O 1
ATOM 2933 N N . SER B 2 125 ? 39.474 -11.363 56.466 1.00 41.28 138 SER B N 1
ATOM 2934 C CA . SER B 2 125 ? 40.571 -10.566 55.929 1.00 45.46 138 SER B CA 1
ATOM 2935 C C . SER B 2 125 ? 39.977 -9.655 54.851 1.00 41.98 138 SER B C 1
ATOM 2936 O O . SER B 2 125 ? 40.097 -9.897 53.649 1.00 39.84 138 SER B O 1
ATOM 2939 N N . LEU B 2 126 ? 39.309 -8.591 55.303 1.00 41.44 139 LEU B N 1
ATOM 2940 C CA . LEU B 2 126 ? 38.748 -7.611 54.384 1.00 43.38 139 LEU B CA 1
ATOM 2941 C C . LEU B 2 126 ? 39.825 -6.857 53.616 1.00 47.24 139 LEU B C 1
ATOM 2942 O O . LEU B 2 126 ? 39.540 -6.323 52.538 1.00 45.75 139 LEU B O 1
ATOM 2947 N N . PHE B 2 127 ? 41.052 -6.805 54.140 1.00 51.82 140 PHE B N 1
ATOM 2948 C CA . PHE B 2 127 ? 42.147 -6.207 53.387 1.00 58.32 140 PHE B CA 1
ATOM 2949 C C . PHE B 2 127 ? 42.527 -7.060 52.184 1.00 55.40 140 PHE B C 1
ATOM 2950 O O . PHE B 2 127 ? 42.950 -6.522 51.155 1.00 57.11 140 PHE B O 1
ATOM 2958 N N . ASN B 2 128 ? 42.379 -8.381 52.289 1.00 51.88 141 ASN B N 1
ATOM 2959 C CA . ASN B 2 128 ? 42.665 -9.286 51.183 1.00 52.67 141 ASN B CA 1
ATOM 2960 C C . ASN B 2 128 ? 41.513 -9.412 50.193 1.00 44.19 141 ASN B C 1
ATOM 2961 O O . ASN B 2 128 ? 41.715 -9.963 49.105 1.00 44.23 141 ASN B O 1
ATOM 2966 N N . TYR B 2 129 ? 40.326 -8.915 50.533 1.00 36.88 142 TYR B N 1
ATOM 2967 C CA . TYR B 2 129 ? 39.124 -9.219 49.766 1.00 33.40 142 TYR B CA 1
ATOM 2968 C C . TYR B 2 129 ? 39.075 -8.433 48.461 1.00 34.90 142 TYR B C 1
ATOM 2969 O O . TYR B 2 129 ? 39.299 -7.219 48.444 1.00 34.43 142 TYR B O 1
ATOM 2978 N N . HIS B 2 130 ? 38.763 -9.131 47.368 1.00 37.28 143 HIS B N 1
ATOM 2979 C CA A HIS B 2 130 ? 38.598 -8.500 46.061 0.50 36.27 143 HIS B CA 1
ATOM 2980 C CA B HIS B 2 130 ? 38.598 -8.502 46.059 0.50 36.27 143 HIS B CA 1
ATOM 2981 C C . HIS B 2 130 ? 37.174 -7.967 45.960 1.00 32.92 143 HIS B C 1
ATOM 2982 O O . HIS B 2 130 ? 36.226 -8.723 45.726 1.00 28.63 143 HIS B O 1
ATOM 2995 N N . ASP B 2 131 ? 37.026 -6.658 46.139 1.00 28.72 144 ASP B N 1
ATOM 2996 C CA . ASP B 2 131 ? 35.722 -6.006 46.093 1.00 26.62 144 ASP B CA 1
ATOM 2997 C C . ASP B 2 131 ? 35.100 -6.159 44.706 1.00 24.99 144 ASP B C 1
ATOM 2998 O O . ASP B 2 131 ? 35.694 -5.757 43.704 1.00 27.68 144 ASP B O 1
ATOM 3003 N N . THR B 2 132 ? 33.909 -6.751 44.640 1.00 22.23 145 THR B N 1
ATOM 3004 C CA . THR B 2 132 ? 33.218 -6.928 43.367 1.00 25.01 145 THR B CA 1
ATOM 3005 C C . THR B 2 132 ? 32.026 -5.999 43.200 1.00 27.58 145 THR B C 1
ATOM 3006 O O . THR B 2 132 ? 31.322 -6.095 42.187 1.00 25.47 145 THR B O 1
ATOM 3010 N N . ARG B 2 133 ? 31.785 -5.102 44.154 1.00 24.28 146 ARG B N 1
ATOM 3011 C CA . ARG B 2 133 ? 30.643 -4.202 44.065 1.00 24.00 146 ARG B CA 1
ATOM 3012 C C . ARG B 2 133 ? 30.836 -3.209 42.926 1.00 22.23 146 ARG B C 1
ATOM 3013 O O . ARG B 2 133 ? 31.949 -2.743 42.666 1.00 19.69 146 ARG B O 1
ATOM 3021 N N . ILE B 2 134 ? 29.744 -2.894 42.235 1.00 20.88 147 ILE B N 1
ATOM 3022 C CA . ILE B 2 134 ? 29.812 -1.932 41.142 1.00 22.64 147 ILE B CA 1
ATOM 3023 C C . ILE B 2 134 ? 30.089 -0.551 41.724 1.00 21.26 147 ILE B C 1
ATOM 3024 O O . ILE B 2 134 ? 29.318 -0.040 42.545 1.00 21.84 147 ILE B O 1
ATOM 3029 N N . HIS B 2 135 ? 31.193 0.060 41.297 1.00 21.88 148 HIS B N 1
ATOM 3030 C CA . HIS B 2 135 ? 31.573 1.383 41.774 1.00 19.94 148 HIS B CA 1
ATOM 3031 C C . HIS B 2 135 ? 31.059 2.511 40.893 1.00 25.34 148 HIS B C 1
ATOM 3032 O O . HIS B 2 135 ? 30.982 3.655 41.359 1.00 24.84 148 HIS B O 1
ATOM 3039 N N . ALA B 2 136 ? 30.698 2.220 39.643 1.00 23.35 149 ALA B N 1
ATOM 3040 C CA . ALA B 2 136 ? 30.207 3.236 38.723 1.00 20.97 149 ALA B CA 1
ATOM 3041 C C . ALA B 2 136 ? 29.329 2.564 37.682 1.00 23.68 149 ALA B C 1
ATOM 3042 O O . ALA B 2 136 ? 29.676 1.497 37.168 1.00 22.58 149 ALA B O 1
ATOM 3044 N N . CYS B 2 137 ? 28.195 3.190 37.378 1.00 20.73 150 CYS B N 1
ATOM 3045 C CA . CYS B 2 137 ? 27.297 2.705 36.335 1.00 23.76 150 CYS B CA 1
ATOM 3046 C C . CYS B 2 137 ? 27.242 3.740 35.225 1.00 19.84 150 CYS B C 1
ATOM 3047 O O . CYS B 2 137 ? 26.710 4.838 35.418 1.00 18.14 150 CYS B O 1
ATOM 3050 N N . LEU B 2 138 ? 27.796 3.397 34.069 1.00 19.65 151 LEU B N 1
ATOM 3051 C CA . LEU B 2 138 ? 27.627 4.218 32.879 1.00 20.94 151 LEU B CA 1
ATOM 3052 C C . LEU B 2 138 ? 26.302 3.834 32.236 1.00 19.66 151 LEU B C 1
ATOM 3053 O O . LEU B 2 138 ? 26.142 2.705 31.757 1.00 20.37 151 LEU B O 1
ATOM 3058 N N . TYR B 2 139 ? 25.341 4.751 32.249 1.00 18.94 152 TYR B N 1
ATOM 3059 C CA . TYR B 2 139 ? 24.047 4.509 31.623 1.00 20.02 152 TYR B CA 1
ATOM 3060 C C . TYR B 2 139 ? 24.044 5.173 30.250 1.00 19.49 152 TYR B C 1
ATOM 3061 O O . TYR B 2 139 ? 24.042 6.403 30.146 1.00 16.52 152 TYR B O 1
ATOM 3070 N N . PHE B 2 140 ? 24.016 4.350 29.204 1.00 21.06 153 PHE B N 1
ATOM 3071 C CA . PHE B 2 140 ? 24.105 4.813 27.824 1.00 20.71 153 PHE B CA 1
ATOM 3072 C C . PHE B 2 140 ? 22.720 5.232 27.341 1.00 21.14 153 PHE B C 1
ATOM 3073 O O . PHE B 2 140 ? 21.827 4.393 27.193 1.00 23.10 153 PHE B O 1
ATOM 3081 N N . ILE B 2 141 ? 22.542 6.524 27.091 1.00 20.54 154 ILE B N 1
ATOM 3082 C CA . ILE B 2 141 ? 21.286 7.054 26.570 1.00 21.56 154 ILE B CA 1
ATOM 3083 C C . ILE B 2 141 ? 21.381 7.120 25.051 1.00 21.71 154 ILE B C 1
ATOM 3084 O O . ILE B 2 141 ? 22.282 7.767 24.508 1.00 17.52 154 ILE B O 1
ATOM 3089 N N . ALA B 2 142 ? 20.450 6.461 24.368 1.00 21.68 155 ALA B N 1
ATOM 3090 C CA . ALA B 2 142 ? 20.439 6.508 22.913 1.00 20.83 155 ALA B CA 1
ATOM 3091 C C . ALA B 2 142 ? 20.168 7.938 22.449 1.00 21.03 155 ALA B C 1
ATOM 3092 O O . ALA B 2 142 ? 19.334 8.635 23.039 1.00 20.91 155 ALA B O 1
ATOM 3094 N N . PRO B 2 143 ? 20.854 8.412 21.400 1.00 20.86 156 PRO B N 1
ATOM 3095 C CA . PRO B 2 143 ? 20.701 9.820 20.973 1.00 18.68 156 PRO B CA 1
ATOM 3096 C C . PRO B 2 143 ? 19.472 10.032 20.094 1.00 24.51 156 PRO B C 1
ATOM 3097 O O . PRO B 2 143 ? 19.545 10.260 18.877 1.00 22.60 156 PRO B O 1
ATOM 3101 N N . THR B 2 144 ? 18.295 9.943 20.717 1.00 23.80 157 THR B N 1
ATOM 3102 C CA . THR B 2 144 ? 17.053 10.223 20.002 1.00 22.13 157 THR B CA 1
ATOM 3103 C C . THR B 2 144 ? 16.941 11.692 19.627 1.00 24.66 157 THR B C 1
ATOM 3104 O O . THR B 2 144 ? 16.340 12.026 18.601 1.00 24.86 157 THR B O 1
ATOM 3108 N N . GLY B 2 145 ? 17.488 12.583 20.450 1.00 24.52 158 GLY B N 1
ATOM 3109 C CA . GLY B 2 145 ? 17.223 13.995 20.297 1.00 22.50 158 GLY B CA 1
ATOM 3110 C C . GLY B 2 145 ? 15.930 14.466 20.925 1.00 24.25 158 GLY B C 1
ATOM 3111 O O . GLY B 2 145 ? 15.576 15.639 20.763 1.00 29.31 158 GLY B O 1
ATOM 3112 N N . HIS B 2 146 ? 15.211 13.594 21.633 1.00 21.30 159 HIS B N 1
ATOM 3113 C CA . HIS B 2 146 ? 13.998 13.999 22.333 1.00 24.31 159 HIS B CA 1
ATOM 3114 C C . HIS B 2 146 ? 14.284 14.137 23.825 1.00 28.75 159 HIS B C 1
ATOM 3115 O O . HIS B 2 146 ? 14.659 15.221 24.283 1.00 30.43 159 HIS B O 1
ATOM 3122 N N . SER B 2 147 ? 14.118 13.059 24.594 1.00 28.70 160 SER B N 1
ATOM 3123 C CA . SER B 2 147 ? 14.491 13.089 26.007 1.00 31.64 160 SER B CA 1
ATOM 3124 C C . SER B 2 147 ? 14.937 11.712 26.490 1.00 30.89 160 SER B C 1
ATOM 3125 O O . SER B 2 147 ? 16.003 11.228 26.096 1.00 31.59 160 SER B O 1
ATOM 3128 N N . LEU B 2 148 ? 14.153 11.085 27.362 1.00 29.13 161 LEU B N 1
ATOM 3129 C CA . LEU B 2 148 ? 14.442 9.742 27.845 1.00 27.69 161 LEU B CA 1
ATOM 3130 C C . LEU B 2 148 ? 13.381 8.770 27.352 1.00 27.95 161 LEU B C 1
ATOM 3131 O O . LEU B 2 148 ? 12.193 9.107 27.300 1.00 30.06 161 LEU B O 1
ATOM 3136 N N . LYS B 2 149 ? 13.815 7.569 26.988 1.00 24.59 162 LYS B N 1
ATOM 3137 C CA . LYS B 2 149 ? 12.873 6.501 26.704 1.00 28.42 162 LYS B CA 1
ATOM 3138 C C . LYS B 2 149 ? 12.262 6.001 28.005 1.00 28.68 162 LYS B C 1
ATOM 3139 O O . LYS B 2 149 ? 12.834 6.158 29.087 1.00 27.96 162 LYS B O 1
ATOM 3145 N N . SER B 2 150 ? 11.076 5.401 27.899 1.00 27.95 163 SER B N 1
ATOM 3146 C CA . SER B 2 150 ? 10.431 4.874 29.096 1.00 26.43 163 SER B CA 1
ATOM 3147 C C . SER B 2 150 ? 11.324 3.853 29.788 1.00 27.86 163 SER B C 1
ATOM 3148 O O . SER B 2 150 ? 11.408 3.823 31.019 1.00 26.45 163 SER B O 1
ATOM 3151 N N . LEU B 2 151 ? 12.031 3.033 29.008 1.00 27.30 164 LEU B N 1
ATOM 3152 C CA . LEU B 2 151 ? 12.934 2.049 29.592 1.00 25.82 164 LEU B CA 1
ATOM 3153 C C . LEU B 2 151 ? 14.082 2.723 30.336 1.00 27.22 164 LEU B C 1
ATOM 3154 O O . LEU B 2 151 ? 14.531 2.226 31.375 1.00 28.03 164 LEU B O 1
ATOM 3159 N N . ASP B 2 152 ? 14.576 3.851 29.812 1.00 25.18 165 ASP B N 1
ATOM 3160 C CA . ASP B 2 152 ? 15.645 4.580 30.488 1.00 25.11 165 ASP B CA 1
ATOM 3161 C C . ASP B 2 152 ? 15.192 5.059 31.856 1.00 26.25 165 ASP B C 1
ATOM 3162 O O . ASP B 2 152 ? 15.893 4.874 32.859 1.00 30.63 165 ASP B O 1
ATOM 3167 N N . LEU B 2 153 ? 14.014 5.681 31.913 1.00 24.82 166 LEU B N 1
ATOM 3168 C CA . LEU B 2 153 ? 13.502 6.183 33.182 1.00 27.04 166 LEU B CA 1
ATOM 3169 C C . LEU B 2 153 ? 13.297 5.052 34.181 1.00 27.53 166 LEU B C 1
ATOM 3170 O O . LEU B 2 153 ? 13.771 5.124 35.321 1.00 29.06 166 LEU B O 1
ATOM 3175 N N . VAL B 2 154 ? 12.591 3.995 33.769 1.00 28.21 167 VAL B N 1
ATOM 3176 C CA . VAL B 2 154 ? 12.259 2.909 34.691 1.00 27.56 167 VAL B CA 1
ATOM 3177 C C . VAL B 2 154 ? 13.525 2.258 35.239 1.00 27.63 167 VAL B C 1
ATOM 3178 O O . VAL B 2 154 ? 13.631 1.987 36.442 1.00 27.99 167 VAL B O 1
ATOM 3182 N N . THR B 2 155 ? 14.508 2.013 34.371 1.00 26.33 168 THR B N 1
ATOM 3183 C CA . THR B 2 155 ? 15.715 1.310 34.797 1.00 22.19 168 THR B CA 1
ATOM 3184 C C . THR B 2 155 ? 16.576 2.180 35.705 1.00 24.48 168 THR B C 1
ATOM 3185 O O . THR B 2 155 ? 17.054 1.718 36.747 1.00 24.66 168 THR B O 1
ATOM 3189 N N . MET B 2 156 ? 16.789 3.443 35.327 1.00 24.97 169 MET B N 1
ATOM 3190 C CA . MET B 2 156 ? 17.613 4.323 36.152 1.00 27.60 169 MET B CA 1
ATOM 3191 C C . MET B 2 156 ? 16.974 4.566 37.516 1.00 30.72 169 MET B C 1
ATOM 3192 O O . MET B 2 156 ? 17.678 4.663 38.528 1.00 27.21 169 MET B O 1
ATOM 3197 N N . LYS B 2 157 ? 15.641 4.647 37.570 1.00 30.39 170 LYS B N 1
ATOM 3198 C CA . LYS B 2 157 ? 14.978 4.790 38.860 1.00 33.78 170 LYS B CA 1
ATOM 3199 C C . LYS B 2 157 ? 15.189 3.564 39.738 1.00 32.62 170 LYS B C 1
ATOM 3200 O O . LYS B 2 157 ? 15.299 3.695 40.961 1.00 30.74 170 LYS B O 1
ATOM 3206 N N . LYS B 2 158 ? 15.257 2.374 39.140 1.00 27.58 171 LYS B N 1
ATOM 3207 C CA . LYS B 2 158 ? 15.485 1.164 39.915 1.00 29.84 171 LYS B CA 1
ATOM 3208 C C . LYS B 2 158 ? 16.934 1.016 40.349 1.00 29.80 171 LYS B C 1
ATOM 3209 O O . LYS B 2 158 ? 17.215 0.261 41.286 1.00 27.94 171 LYS B O 1
ATOM 3215 N N . LEU B 2 159 ? 17.856 1.718 39.694 1.00 24.73 172 LEU B N 1
ATOM 3216 C CA . LEU B 2 159 ? 19.273 1.582 39.984 1.00 24.28 172 LEU B CA 1
ATOM 3217 C C . LEU B 2 159 ? 19.839 2.707 40.843 1.00 24.57 172 LEU B C 1
ATOM 3218 O O . LEU B 2 159 ? 20.928 2.538 41.399 1.00 26.55 172 LEU B O 1
ATOM 3223 N N . ASP B 2 160 ? 19.133 3.834 40.985 1.00 25.68 173 ASP B N 1
ATOM 3224 C CA . ASP B 2 160 ? 19.792 5.042 41.472 1.00 29.41 173 ASP B CA 1
ATOM 3225 C C . ASP B 2 160 ? 20.156 4.976 42.952 1.00 31.03 173 ASP B C 1
ATOM 3226 O O . ASP B 2 160 ? 20.992 5.766 43.402 1.00 32.51 173 ASP B O 1
ATOM 3231 N N . SER B 2 161 ? 19.569 4.058 43.714 1.00 28.05 174 SER B N 1
ATOM 3232 C CA . SER B 2 161 ? 19.943 3.872 45.110 1.00 29.31 174 SER B CA 1
ATOM 3233 C C . SER B 2 161 ? 20.880 2.687 45.299 1.00 28.73 174 SER B C 1
ATOM 3234 O O . SER B 2 161 ? 21.212 2.345 46.438 1.00 27.49 174 SER B O 1
ATOM 3237 N N . LYS B 2 162 ? 21.309 2.057 44.204 1.00 24.71 175 LYS B N 1
ATOM 3238 C CA . LYS B 2 162 ? 22.165 0.883 44.236 1.00 24.26 175 LYS B CA 1
ATOM 3239 C C . LYS B 2 162 ? 23.555 1.135 43.676 1.00 24.14 175 LYS B C 1
ATOM 3240 O O . LYS B 2 162 ? 24.483 0.390 44.006 1.00 23.02 175 LYS B O 1
ATOM 3246 N N . VAL B 2 163 ? 23.723 2.157 42.838 1.00 23.04 176 VAL B N 1
ATOM 3247 C CA . VAL B 2 163 ? 24.975 2.377 42.129 1.00 21.13 176 VAL B CA 1
ATOM 3248 C C . VAL B 2 163 ? 25.103 3.861 41.808 1.00 21.99 176 VAL B C 1
ATOM 3249 O O . VAL B 2 163 ? 24.115 4.598 41.777 1.00 26.51 176 VAL B O 1
ATOM 3253 N N . ASN B 2 164 ? 26.344 4.303 41.609 1.00 18.93 177 ASN B N 1
ATOM 3254 C CA . ASN B 2 164 ? 26.653 5.656 41.157 1.00 19.68 177 ASN B CA 1
ATOM 3255 C C . ASN B 2 164 ? 26.341 5.738 39.670 1.00 21.91 177 ASN B C 1
ATOM 3256 O O . ASN B 2 164 ? 27.127 5.284 38.835 1.00 21.07 177 ASN B O 1
ATOM 3261 N N . ILE B 2 165 ? 25.197 6.324 39.328 1.00 23.10 178 ILE B N 1
ATOM 3262 C CA . ILE B 2 165 ? 24.795 6.424 37.930 1.00 22.52 178 ILE B CA 1
ATOM 3263 C C . ILE B 2 165 ? 25.486 7.616 37.287 1.00 21.07 178 ILE B C 1
ATOM 3264 O O . ILE B 2 165 ? 25.396 8.747 37.784 1.00 20.18 178 ILE B O 1
ATOM 3269 N N . ILE B 2 166 ? 26.165 7.366 36.177 1.00 20.71 179 ILE B N 1
ATOM 3270 C CA . ILE B 2 166 ? 26.742 8.408 35.344 1.00 19.17 179 ILE B CA 1
ATOM 3271 C C . ILE B 2 166 ? 26.053 8.343 33.986 1.00 21.06 179 ILE B C 1
ATOM 3272 O O . ILE B 2 166 ? 26.412 7.529 3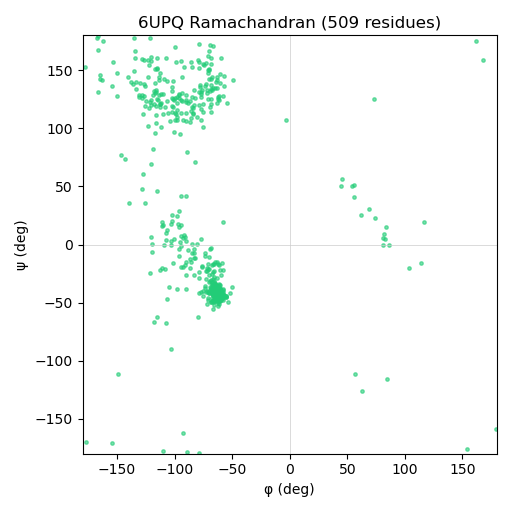3.136 1.00 21.02 179 ILE B O 1
ATOM 3277 N N . PRO B 2 167 ? 25.028 9.162 33.768 1.00 20.89 180 PRO B N 1
ATOM 3278 C CA . PRO B 2 167 ? 24.329 9.128 32.481 1.00 20.51 180 PRO B CA 1
ATOM 3279 C C . PRO B 2 167 ? 25.181 9.763 31.400 1.00 21.08 180 PRO B C 1
ATOM 3280 O O . PRO B 2 167 ? 25.799 10.810 31.606 1.00 21.73 180 PRO B O 1
ATOM 3284 N N . ILE B 2 168 ? 25.213 9.115 30.240 1.00 20.32 181 ILE B N 1
ATOM 3285 C CA . ILE B 2 168 ? 25.956 9.618 29.094 1.00 17.68 181 ILE B CA 1
ATOM 3286 C C . ILE B 2 168 ? 25.083 9.487 27.856 1.00 17.03 181 ILE B C 1
ATOM 3287 O O . ILE B 2 168 ? 24.244 8.588 27.755 1.00 23.29 181 ILE B O 1
ATOM 3292 N N . ILE B 2 169 ? 25.281 10.396 26.909 1.00 17.34 182 ILE B N 1
ATOM 3293 C CA . ILE B 2 169 ? 24.626 10.309 25.610 1.00 20.00 182 ILE B CA 1
ATOM 3294 C C . ILE B 2 169 ? 25.544 9.506 24.698 1.00 19.13 182 ILE B C 1
ATOM 3295 O O . ILE B 2 169 ? 26.649 9.949 24.377 1.00 17.47 182 ILE B O 1
ATOM 3300 N N . ALA B 2 170 ? 25.098 8.317 24.301 1.00 20.08 183 ALA B N 1
ATOM 3301 C CA . ALA B 2 170 ? 25.908 7.451 23.459 1.00 21.39 183 ALA B CA 1
ATOM 3302 C C . ALA B 2 170 ? 25.843 7.913 22.004 1.00 17.26 183 ALA B C 1
ATOM 3303 O O . ALA B 2 170 ? 24.892 8.578 21.580 1.00 18.66 183 ALA B O 1
ATOM 3305 N N . LYS B 2 171 ? 26.871 7.540 21.241 1.00 17.30 184 LYS B N 1
ATOM 3306 C CA . LYS B 2 171 ? 26.955 7.860 19.815 1.00 22.56 184 LYS B CA 1
ATOM 3307 C C . LYS B 2 171 ? 26.559 9.311 19.574 1.00 20.01 184 LYS B C 1
ATOM 3308 O O . LYS B 2 171 ? 25.708 9.630 18.741 1.00 17.93 184 LYS B O 1
ATOM 3314 N N . ALA B 2 172 ? 27.185 10.198 20.349 1.00 19.78 185 ALA B N 1
ATOM 3315 C CA . ALA B 2 172 ? 26.782 11.595 20.396 1.00 20.69 185 ALA B CA 1
ATOM 3316 C C . ALA B 2 172 ? 27.112 12.355 19.122 1.00 24.18 185 ALA B C 1
ATOM 3317 O O . ALA B 2 172 ? 26.638 13.486 18.963 1.00 22.16 185 ALA B O 1
ATOM 3319 N N . ASP B 2 173 ? 27.899 11.773 18.212 1.00 18.98 186 ASP B N 1
ATOM 3320 C CA . ASP B 2 173 ? 28.078 12.408 16.915 1.00 21.11 186 ASP B CA 1
ATOM 3321 C C . ASP B 2 173 ? 26.800 12.390 16.083 1.00 24.70 186 ASP B C 1
ATOM 3322 O O . ASP B 2 173 ? 26.790 12.963 14.987 1.00 21.36 186 ASP B O 1
ATOM 3327 N N . THR B 2 174 ? 25.740 11.754 16.603 1.00 24.38 187 THR B N 1
ATOM 3328 C CA . THR B 2 174 ? 24.406 11.774 16.004 1.00 24.63 187 THR B CA 1
ATOM 3329 C C . THR B 2 174 ? 23.744 13.139 16.133 1.00 23.99 187 THR B C 1
ATOM 3330 O O . THR B 2 174 ? 22.864 13.487 15.333 1.00 20.94 187 THR B O 1
ATOM 3334 N N . ILE B 2 175 ? 24.121 13.909 17.148 1.00 21.42 188 ILE B N 1
ATOM 3335 C CA . ILE B 2 175 ? 23.385 15.103 17.541 1.00 22.50 188 ILE B CA 1
ATOM 3336 C C . ILE B 2 175 ? 24.101 16.326 16.990 1.00 23.69 188 ILE B C 1
ATOM 3337 O O . ILE B 2 175 ? 25.290 16.536 17.261 1.00 21.79 188 ILE B O 1
ATOM 3342 N N . ALA B 2 176 ? 23.377 17.136 16.221 1.00 23.19 189 ALA B N 1
ATOM 3343 C CA . ALA B 2 176 ? 23.980 18.299 15.597 1.00 23.60 189 ALA B CA 1
ATOM 3344 C C . ALA B 2 176 ? 24.353 19.339 16.646 1.00 27.66 189 ALA B C 1
ATOM 3345 O O . ALA B 2 176 ? 23.849 19.340 17.774 1.00 27.84 189 ALA B O 1
ATOM 3347 N N . LYS B 2 177 ? 25.252 20.240 16.246 1.00 34.18 190 LYS B N 1
ATOM 3348 C CA . LYS B 2 177 ? 25.692 21.309 17.134 1.00 38.18 190 LYS B CA 1
ATOM 3349 C C . LYS B 2 177 ? 24.511 22.074 17.721 1.00 39.78 190 LYS B C 1
ATOM 3350 O O . LYS B 2 177 ? 24.500 22.387 18.916 1.00 38.01 190 LYS B O 1
ATOM 3356 N N . ASN B 2 178 ? 23.495 22.366 16.901 1.00 40.57 191 ASN B N 1
ATOM 3357 C CA . ASN B 2 178 ? 22.352 23.150 17.358 1.00 41.73 191 ASN B CA 1
ATOM 3358 C C . ASN B 2 178 ? 21.325 22.331 18.133 1.00 38.93 191 ASN B C 1
ATOM 3359 O O . ASN B 2 178 ? 20.310 22.889 18.560 1.00 44.79 191 ASN B O 1
ATOM 3364 N N . GLU B 2 179 ? 21.554 21.033 18.323 1.00 33.21 192 GLU B N 1
ATOM 3365 C CA . GLU B 2 179 ? 20.626 20.188 19.061 1.00 32.05 192 GLU B CA 1
ATOM 3366 C C . GLU B 2 179 ? 21.164 19.720 20.405 1.00 31.02 192 GLU B C 1
ATOM 3367 O O . GLU B 2 179 ? 20.370 19.346 21.273 1.00 33.35 192 GLU B O 1
ATOM 3373 N N . LEU B 2 180 ? 22.482 19.754 20.608 1.00 27.44 193 LEU B N 1
ATOM 3374 C CA . LEU B 2 180 ? 23.073 19.068 21.754 1.00 24.66 193 LEU B CA 1
ATOM 3375 C C . LEU B 2 180 ? 22.646 19.702 23.073 1.00 25.28 193 LEU B C 1
ATOM 3376 O O . LEU B 2 180 ? 22.232 18.999 24.001 1.00 25.01 193 LEU B O 1
ATOM 3381 N N . HIS B 2 181 ? 22.735 21.031 23.176 1.00 23.99 194 HIS B N 1
ATOM 3382 C CA . HIS B 2 181 ? 22.424 21.695 24.440 1.00 32.84 194 HIS B CA 1
ATOM 3383 C C . HIS B 2 181 ? 20.974 21.471 24.849 1.00 30.05 194 HIS B C 1
ATOM 3384 O O . HIS B 2 181 ? 20.688 21.202 26.023 1.00 29.62 194 HIS B O 1
ATOM 3391 N N . LYS B 2 182 ? 20.042 21.582 23.900 1.00 27.91 195 LYS B N 1
ATOM 3392 C CA . LYS B 2 182 ? 18.637 21.343 24.217 1.00 28.73 195 LYS B CA 1
ATOM 3393 C C . LYS B 2 182 ? 18.411 19.904 24.657 1.00 25.66 195 LYS B C 1
ATOM 3394 O O . LYS B 2 182 ? 17.664 19.649 25.609 1.00 25.03 195 LYS B O 1
ATOM 3400 N N . PHE B 2 183 ? 19.049 18.950 23.973 1.00 25.88 196 PHE B N 1
ATOM 3401 C CA . PHE B 2 183 ? 18.882 17.540 24.311 1.00 26.31 196 PHE B CA 1
ATOM 3402 C C . PHE B 2 183 ? 19.440 17.236 25.699 1.00 28.16 196 PHE B C 1
ATOM 3403 O O . PHE B 2 183 ? 18.796 16.551 26.502 1.00 24.97 196 PHE B O 1
ATOM 3411 N N . LYS B 2 184 ? 20.641 17.743 25.999 1.00 19.78 197 LYS B N 1
ATOM 3412 C CA . LYS B 2 184 ? 21.186 17.601 27.348 1.00 19.60 197 LYS B CA 1
ATOM 3413 C C . LYS B 2 184 ? 20.226 18.161 28.391 1.00 25.89 197 LYS B C 1
ATOM 3414 O O . LYS B 2 184 ? 19.991 17.534 29.429 1.00 24.03 197 LYS B O 1
ATOM 3420 N N . SER B 2 185 ? 19.661 19.342 28.128 1.00 27.96 198 SER B N 1
ATOM 3421 C CA . SER B 2 185 ? 18.776 19.975 29.102 1.00 32.42 198 SER B CA 1
ATOM 3422 C C . SER B 2 185 ? 17.476 19.199 29.267 1.00 32.14 198 SER B C 1
ATOM 3423 O O . SER B 2 185 ? 16.939 19.108 30.379 1.00 31.56 198 SER B O 1
ATOM 3426 N N . LYS B 2 186 ? 16.944 18.644 28.174 1.00 31.55 199 LYS B N 1
ATOM 3427 C CA . LYS B 2 186 ? 15.730 17.841 28.280 1.00 30.94 199 LYS B CA 1
ATOM 3428 C C . LYS B 2 186 ? 15.982 16.578 29.092 1.00 28.72 199 LYS B C 1
ATOM 3429 O O . LYS B 2 186 ? 15.125 16.154 29.877 1.00 28.86 199 LYS B O 1
ATOM 3435 N N . ILE B 2 187 ? 17.161 15.971 28.929 1.00 22.74 200 ILE B N 1
ATOM 3436 C CA . ILE B 2 187 ? 17.489 14.762 29.681 1.00 22.72 200 ILE B CA 1
ATOM 3437 C C . ILE B 2 187 ? 17.589 15.069 31.172 1.00 26.22 200 ILE B C 1
ATOM 3438 O O . ILE B 2 187 ? 17.016 14.361 32.009 1.00 26.87 200 ILE B O 1
ATOM 3443 N N . MET B 2 188 ? 18.329 16.125 31.527 1.00 26.42 201 MET B N 1
ATOM 3444 C CA . MET B 2 188 ? 18.488 16.470 32.937 1.00 27.63 201 MET B CA 1
ATOM 3445 C C . MET B 2 188 ? 17.148 16.827 33.567 1.00 28.45 201 MET B C 1
ATOM 3446 O O . MET B 2 188 ? 16.853 16.410 34.692 1.00 27.86 201 MET B O 1
ATOM 3451 N N . SER B 2 189 ? 16.320 17.588 32.844 1.00 28.24 202 SER B N 1
ATOM 3452 C CA . SER B 2 189 ? 14.998 17.953 33.345 1.00 32.37 202 SER B CA 1
ATOM 3453 C C . SER B 2 189 ? 14.160 16.718 33.657 1.00 33.44 202 SER B C 1
ATOM 3454 O O . SER B 2 189 ? 13.423 16.694 34.650 1.00 34.35 202 SER B O 1
ATOM 3457 N N . GLU B 2 190 ? 14.258 15.682 32.820 1.00 29.85 203 GLU B N 1
ATOM 3458 C CA . GLU B 2 190 ? 13.555 14.434 33.101 1.00 30.77 203 GLU B CA 1
ATOM 3459 C C . GLU B 2 190 ? 14.122 13.745 34.337 1.00 28.49 203 GLU B C 1
ATOM 3460 O O . GLU B 2 190 ? 13.370 13.184 35.141 1.00 31.46 203 GLU B O 1
ATOM 3466 N N . LEU B 2 191 ? 15.449 13.757 34.492 1.00 28.20 204 LEU B N 1
ATOM 3467 C CA . LEU B 2 191 ? 16.056 13.152 35.672 1.00 28.03 204 LEU B CA 1
ATOM 3468 C C . LEU B 2 191 ? 15.649 13.896 36.938 1.00 31.75 204 LEU B C 1
ATOM 3469 O O . LEU B 2 191 ? 15.367 13.273 37.969 1.00 32.82 204 LEU B O 1
ATOM 3474 N N . VAL B 2 192 ? 15.597 15.227 36.875 1.00 33.10 205 VAL B N 1
ATOM 3475 C CA . VAL B 2 192 ? 15.254 16.016 38.054 1.00 32.62 205 VAL B CA 1
ATOM 3476 C C . VAL B 2 192 ? 13.778 15.855 38.393 1.00 35.14 205 VAL B C 1
ATOM 3477 O O . VAL B 2 192 ? 13.414 15.609 39.549 1.00 36.46 205 VAL B O 1
ATOM 3481 N N . SER B 2 193 ? 12.903 15.989 37.392 1.00 34.85 206 SER B N 1
ATOM 3482 C CA . SER B 2 193 ? 11.471 15.948 37.670 1.00 34.12 206 SER B CA 1
ATOM 3483 C C . SER B 2 193 ? 11.023 14.561 38.118 1.00 32.76 206 SER B C 1
ATOM 3484 O O . SER B 2 193 ? 10.024 14.439 38.834 1.00 36.01 206 SER B O 1
ATOM 3487 N N . ASN B 2 194 ? 11.744 13.514 37.728 1.00 32.57 207 ASN B N 1
ATOM 3488 C CA . ASN B 2 194 ? 11.421 12.163 38.165 1.00 32.04 207 ASN B CA 1
ATOM 3489 C C . ASN B 2 194 ? 12.219 11.726 39.388 1.00 38.31 207 ASN B C 1
ATOM 3490 O O . ASN B 2 194 ? 12.068 10.582 39.830 1.00 35.46 207 ASN B O 1
ATOM 3495 N N . GLY B 2 195 ? 13.057 12.598 39.941 1.00 30.95 208 GLY B N 1
ATOM 3496 C CA . GLY B 2 195 ? 13.766 12.276 41.166 1.00 34.59 208 GLY B CA 1
ATOM 3497 C C . GLY B 2 195 ? 14.821 11.200 41.028 1.00 33.05 208 GLY B C 1
ATOM 3498 O O . GLY B 2 195 ? 15.070 10.462 41.986 1.00 32.15 208 GLY B O 1
ATOM 3499 N N . VAL B 2 196 ? 15.448 11.086 39.862 1.00 29.21 209 VAL B N 1
ATOM 3500 C CA . VAL B 2 196 ? 16.510 10.107 39.655 1.00 30.29 209 VAL B CA 1
ATOM 3501 C C . VAL B 2 196 ? 17.792 10.648 40.277 1.00 31.83 209 VAL B C 1
ATOM 3502 O O . VAL B 2 196 ? 18.278 11.716 39.894 1.00 33.35 209 VAL B O 1
ATOM 3506 N N . GLN B 2 197 ? 18.337 9.916 41.243 1.00 30.82 210 GLN B N 1
ATOM 3507 C CA . GLN B 2 197 ? 19.570 10.328 41.903 1.00 34.18 210 GLN B CA 1
ATOM 3508 C C . GLN B 2 197 ? 20.764 9.873 41.073 1.00 34.40 210 GLN B C 1
ATOM 3509 O O . GLN B 2 197 ? 20.956 8.672 40.860 1.00 36.92 210 GLN B O 1
ATOM 3515 N N . ILE B 2 198 ? 21.556 10.826 40.593 1.00 32.41 211 ILE B N 1
ATOM 3516 C CA . ILE B 2 198 ? 22.747 10.508 39.820 1.00 31.09 211 ILE B CA 1
ATOM 3517 C C . ILE B 2 198 ? 23.970 10.964 40.602 1.00 28.40 211 ILE B C 1
ATOM 3518 O O . ILE B 2 198 ? 23.892 11.797 41.510 1.00 31.21 211 ILE B O 1
ATOM 3523 N N . TYR B 2 199 ? 25.117 10.401 40.232 1.00 26.96 212 TYR B N 1
ATOM 3524 C CA . TYR B 2 199 ? 26.358 10.659 40.949 1.00 31.43 212 TYR B CA 1
ATOM 3525 C C . TYR B 2 199 ? 26.803 12.106 40.758 1.00 35.98 212 TYR B C 1
ATOM 3526 O O . TYR B 2 199 ? 26.808 12.624 39.638 1.00 36.84 212 TYR B O 1
ATOM 3535 N N . GLN B 2 200 ? 27.167 12.758 41.860 1.00 38.68 213 GLN B N 1
ATOM 3536 C CA . GLN B 2 200 ? 27.655 14.131 41.847 1.00 42.91 213 GLN B CA 1
ATOM 3537 C C . GLN B 2 200 ? 29.174 14.118 41.969 1.00 43.97 213 GLN B C 1
ATOM 3538 O O . GLN B 2 200 ? 29.714 13.648 42.976 1.00 46.64 213 GLN B O 1
ATOM 3544 N N . PHE B 2 201 ? 29.856 14.632 40.952 1.00 42.98 214 PHE B N 1
ATOM 3545 C CA . PHE B 2 201 ? 31.313 14.694 40.987 1.00 45.30 214 PHE B CA 1
ATOM 3546 C C . PHE B 2 201 ? 31.765 15.760 41.980 1.00 50.56 214 PHE B C 1
ATOM 3547 O O . PHE B 2 201 ? 31.268 16.891 41.933 1.00 53.31 214 PHE B O 1
ATOM 3555 N N . PRO B 2 202 ? 32.697 15.443 42.896 1.00 50.99 215 PRO B N 1
ATOM 3556 C CA . PRO B 2 202 ? 33.233 16.380 43.895 1.00 55.26 215 PRO B CA 1
ATOM 3557 C C . PRO B 2 202 ? 33.879 17.617 43.274 1.00 57.32 215 PRO B C 1
ATOM 3558 O O . PRO B 2 202 ? 34.657 17.469 42.331 1.00 58.25 215 PRO B O 1
ATOM 3562 N N . VAL B 2 217 ? 31.867 21.876 31.345 1.00 78.33 230 VAL B N 1
ATOM 3563 C CA . VAL B 2 217 ? 31.192 20.744 30.722 1.00 76.35 230 VAL B CA 1
ATOM 3564 C C . VAL B 2 217 ? 29.762 20.625 31.228 1.00 74.33 230 VAL B C 1
ATOM 3565 O O . VAL B 2 217 ? 29.524 20.551 32.434 1.00 76.95 230 VAL B O 1
ATOM 3567 N N . HIS B 2 218 ? 28.811 20.599 30.300 1.00 68.37 231 HIS B N 1
ATOM 3568 C CA . HIS B 2 218 ? 27.402 20.474 30.642 1.00 64.99 231 HIS B CA 1
ATOM 3569 C C . HIS B 2 218 ? 26.991 19.007 30.606 1.00 53.45 231 HIS B C 1
ATOM 3570 O O . HIS B 2 218 ? 27.264 18.300 29.629 1.00 49.18 231 HIS B O 1
ATOM 3577 N N . LEU B 2 219 ? 26.339 18.554 31.677 1.00 44.61 232 LEU B N 1
ATOM 3578 C CA . LEU B 2 219 ? 25.930 17.166 31.821 1.00 38.81 232 LEU B CA 1
ATOM 3579 C C . LEU B 2 219 ? 24.583 16.924 31.137 1.00 32.79 232 LEU B C 1
ATOM 3580 O O . LEU B 2 219 ? 23.775 17.844 31.000 1.00 28.58 232 LEU B O 1
ATOM 3585 N N . PRO B 2 220 ? 24.318 15.687 30.683 1.00 29.10 233 PRO B N 1
ATOM 3586 C CA . PRO B 2 220 ? 25.187 14.503 30.713 1.00 26.32 233 PRO B CA 1
ATOM 3587 C C . PRO B 2 220 ? 26.306 14.549 29.673 1.00 29.13 233 PRO B C 1
ATOM 3588 O O . PRO B 2 220 ? 26.162 15.237 28.659 1.00 29.60 233 PRO B O 1
ATOM 3592 N N . PHE B 2 221 ? 27.401 13.829 29.930 1.00 28.24 234 PHE B N 1
ATOM 3593 C CA . PHE B 2 221 ? 28.494 13.750 28.970 1.00 25.74 234 PHE B CA 1
ATOM 3594 C C . PHE B 2 221 ? 27.991 13.200 27.644 1.00 22.05 234 PHE B C 1
ATOM 3595 O O . PHE B 2 221 ? 27.366 12.138 27.597 1.00 24.03 234 PHE B O 1
ATOM 3603 N N . ALA B 2 222 ? 28.278 13.920 26.564 1.00 23.16 235 ALA B N 1
ATOM 3604 C CA . ALA B 2 222 ? 27.993 13.458 25.209 1.00 23.30 235 ALA B CA 1
ATOM 3605 C C . ALA B 2 222 ? 29.285 12.876 24.645 1.00 24.71 235 ALA B C 1
ATOM 3606 O O . ALA B 2 222 ? 30.236 13.615 24.370 1.00 27.97 235 ALA B O 1
ATOM 3608 N N . VAL B 2 223 ? 29.329 11.554 24.488 1.00 20.37 236 VAL B N 1
ATOM 3609 C CA . VAL B 2 223 ? 30.583 10.868 24.215 1.00 21.13 236 VAL B CA 1
ATOM 3610 C C . VAL B 2 223 ? 30.553 10.228 22.834 1.00 23.25 236 VAL B C 1
ATOM 3611 O O . VAL B 2 223 ? 29.500 9.864 22.296 1.00 20.51 236 VAL B O 1
ATOM 3615 N N . VAL B 2 224 ? 31.744 10.100 22.264 1.00 23.29 237 VAL B N 1
ATOM 3616 C CA . VAL B 2 224 ? 31.987 9.349 21.043 1.00 23.48 237 VAL B CA 1
ATOM 3617 C C . VAL B 2 224 ? 33.084 8.340 21.346 1.00 23.28 237 VAL B C 1
ATOM 3618 O O . VAL B 2 224 ? 34.067 8.671 22.017 1.00 21.67 237 VAL B O 1
ATOM 3622 N N . GLY B 2 225 ? 32.910 7.108 20.879 1.00 20.36 238 GLY B N 1
ATOM 3623 C CA . GLY B 2 225 ? 33.928 6.081 21.007 1.00 22.20 238 GLY B CA 1
ATOM 3624 C C . GLY B 2 225 ? 34.429 5.673 19.635 1.00 24.29 238 GLY B C 1
ATOM 3625 O O . GLY B 2 225 ? 33.693 5.750 18.648 1.00 20.09 238 GLY B O 1
ATOM 3626 N N . SER B 2 226 ? 35.687 5.234 19.575 1.00 20.14 239 SER B N 1
ATOM 3627 C CA . SER B 2 226 ? 36.235 4.691 18.335 1.00 21.02 239 SER B CA 1
ATOM 3628 C C . SER B 2 226 ? 37.544 3.953 18.573 1.00 24.18 239 SER B C 1
ATOM 3629 O O . SER B 2 226 ? 38.446 4.475 19.237 1.00 21.90 239 SER B O 1
ATOM 3632 N N . THR B 2 227 ? 37.657 2.743 18.037 1.00 21.06 240 THR B N 1
ATOM 3633 C CA . THR B 2 227 ? 38.928 2.039 17.991 1.00 23.43 240 THR B CA 1
ATOM 3634 C C . THR B 2 227 ? 39.667 2.259 16.676 1.00 25.58 240 THR B C 1
ATOM 3635 O O . THR B 2 227 ? 40.772 1.735 16.507 1.00 27.99 240 THR B O 1
ATOM 3639 N N . GLU B 2 228 ? 39.091 3.017 15.749 1.00 27.41 241 GLU B N 1
ATOM 3640 C CA . GLU B 2 228 ? 39.729 3.309 14.475 1.00 28.65 241 GLU B CA 1
ATOM 3641 C C . GLU B 2 228 ? 40.528 4.601 14.577 1.00 28.44 241 GLU B C 1
ATOM 3642 O O . GLU B 2 228 ? 40.212 5.487 15.375 1.00 22.88 241 GLU B O 1
ATOM 3648 N N . GLU B 2 229 ? 41.565 4.704 13.752 1.00 28.26 242 GLU B N 1
ATOM 3649 C CA . GLU B 2 229 ? 42.426 5.873 13.731 1.00 34.57 242 GLU B CA 1
ATOM 3650 C C . GLU B 2 229 ? 42.280 6.633 12.421 1.00 31.65 242 GLU B C 1
ATOM 3651 O O . GLU B 2 229 ? 42.029 6.049 11.363 1.00 32.22 242 GLU B O 1
ATOM 3657 N N . VAL B 2 230 ? 42.437 7.949 12.511 1.00 28.96 243 VAL B N 1
ATOM 3658 C CA . VAL B 2 230 ? 42.473 8.838 11.359 1.00 27.51 243 VAL B CA 1
ATOM 3659 C C . VAL B 2 230 ? 43.658 9.772 11.543 1.00 31.99 243 VAL B C 1
ATOM 3660 O O . VAL B 2 230 ? 43.928 10.229 12.660 1.00 30.59 243 VAL B O 1
ATOM 3664 N N . LYS B 2 231 ? 44.377 10.038 10.457 1.00 31.93 244 LYS B N 1
ATOM 3665 C CA . LYS B 2 231 ? 45.465 11.003 10.512 1.00 32.19 244 LYS B CA 1
ATOM 3666 C C . LYS B 2 231 ? 44.894 12.402 10.708 1.00 31.74 244 LYS B C 1
ATOM 3667 O O . LYS B 2 231 ? 44.135 12.894 9.867 1.00 30.05 244 LYS B O 1
ATOM 3673 N N . ILE B 2 232 ? 45.249 13.036 11.822 1.00 31.61 245 ILE B N 1
ATOM 3674 C CA . ILE B 2 232 ? 44.839 14.400 12.132 1.00 31.51 245 ILE B CA 1
ATOM 3675 C C . ILE B 2 232 ? 46.100 15.202 12.408 1.00 32.70 245 ILE B C 1
ATOM 3676 O O . ILE B 2 232 ? 46.844 14.891 13.349 1.00 31.41 245 ILE B O 1
ATOM 3681 N N . GLY B 2 233 ? 46.337 16.230 11.601 1.00 33.34 246 GLY B N 1
ATOM 3682 C CA . GLY B 2 233 ? 47.643 16.859 11.622 1.00 35.12 246 GLY B CA 1
ATOM 3683 C C . GLY B 2 233 ? 48.670 15.840 11.175 1.00 38.16 246 GLY B C 1
ATOM 3684 O O . GLY B 2 233 ? 48.532 15.207 10.122 1.00 39.50 246 GLY B O 1
ATOM 3685 N N . ASN B 2 234 ? 49.698 15.643 11.996 1.00 38.51 247 ASN B N 1
ATOM 3686 C CA . ASN B 2 234 ? 50.725 14.649 11.719 1.00 40.28 247 ASN B CA 1
ATOM 3687 C C . ASN B 2 234 ? 50.608 13.422 12.614 1.00 35.81 247 ASN B C 1
ATOM 3688 O O . ASN B 2 234 ? 51.531 12.606 12.648 1.00 38.46 247 ASN B O 1
ATOM 3693 N N . LYS B 2 235 ? 49.502 13.262 13.333 1.00 30.98 248 LYS B N 1
ATOM 3694 C CA . LYS B 2 235 ? 49.358 12.183 14.298 1.00 33.65 248 LYS B CA 1
ATOM 3695 C C . LYS B 2 235 ? 48.155 11.315 13.959 1.00 31.78 248 LYS B C 1
ATOM 3696 O O . LYS B 2 235 ? 47.207 11.762 13.307 1.00 30.57 248 LYS B O 1
ATOM 3702 N N . MET B 2 236 ? 48.205 10.062 14.404 1.00 28.22 249 MET B N 1
ATOM 3703 C CA . MET B 2 236 ? 47.072 9.153 14.283 1.00 28.36 249 MET B CA 1
ATOM 3704 C C . MET B 2 236 ? 46.218 9.286 15.539 1.00 28.83 249 MET B C 1
ATOM 3705 O O . MET B 2 236 ? 46.715 9.086 16.652 1.00 33.92 249 MET B O 1
ATOM 3710 N N . ALA B 2 237 ? 44.946 9.628 15.364 1.00 28.29 250 ALA B N 1
ATOM 3711 C CA . ALA B 2 237 ? 44.042 9.862 16.480 1.00 27.72 250 ALA B CA 1
ATOM 3712 C C . ALA B 2 237 ? 42.824 8.958 16.370 1.00 26.86 250 ALA B C 1
ATOM 3713 O O . ALA B 2 237 ? 42.342 8.683 15.265 1.00 27.55 250 ALA B O 1
ATOM 3715 N N . LYS B 2 238 ? 42.328 8.493 17.518 1.00 24.42 251 LYS B N 1
ATOM 3716 C CA . LYS B 2 238 ? 41.065 7.764 17.530 1.00 23.77 251 LYS B CA 1
ATOM 3717 C C . LYS B 2 238 ? 39.965 8.677 17.018 1.00 23.64 251 LYS B C 1
ATOM 3718 O O . LYS B 2 238 ? 39.805 9.800 17.501 1.00 22.49 251 LYS B O 1
ATOM 3724 N N . ALA B 2 239 ? 39.212 8.201 16.033 1.00 23.72 252 ALA B N 1
ATOM 3725 C CA . ALA B 2 239 ? 38.328 9.092 15.295 1.00 20.26 252 ALA B CA 1
ATOM 3726 C C . ALA B 2 239 ? 37.358 8.260 14.469 1.00 19.29 252 ALA B C 1
ATOM 3727 O O . ALA B 2 239 ? 37.524 7.047 14.308 1.00 22.36 252 ALA B O 1
ATOM 3729 N N . ARG B 2 240 ? 36.329 8.931 13.962 1.00 18.68 253 ARG B N 1
ATOM 3730 C CA . ARG B 2 240 ? 35.368 8.332 13.045 1.00 19.34 253 ARG B CA 1
ATOM 3731 C C . ARG B 2 240 ? 35.391 9.138 11.755 1.00 20.32 253 ARG B C 1
ATOM 3732 O O . ARG B 2 240 ? 35.173 10.353 11.777 1.00 19.63 253 ARG B O 1
ATOM 3740 N N . GLN B 2 241 ? 35.676 8.469 10.640 1.00 21.35 254 GLN B N 1
ATOM 3741 C CA . GLN B 2 241 ? 35.826 9.123 9.346 1.00 23.61 254 GLN B CA 1
ATOM 3742 C C . GLN B 2 241 ? 34.530 9.001 8.552 1.00 22.53 254 GLN B C 1
ATOM 3743 O O . GLN B 2 241 ? 34.126 7.894 8.181 1.00 23.70 254 GLN B O 1
ATOM 3749 N N . TYR B 2 242 ? 33.899 10.136 8.280 1.00 20.51 255 TYR B N 1
ATOM 3750 C CA . TYR B 2 242 ? 32.714 10.251 7.448 1.00 21.52 255 TYR B CA 1
ATOM 3751 C C . TYR B 2 242 ? 33.080 10.884 6.113 1.00 26.01 255 TYR B C 1
ATOM 3752 O O . TYR B 2 242 ? 34.123 11.535 5.995 1.00 24.88 255 TYR B O 1
ATOM 3761 N N . PRO B 2 243 ? 32.245 10.726 5.080 1.00 27.64 256 PRO B N 1
ATOM 3762 C CA . PRO B 2 243 ? 32.522 11.429 3.815 1.00 26.73 256 PRO B CA 1
ATOM 3763 C C . PRO B 2 243 ? 32.597 12.934 3.975 1.00 26.33 256 PRO B C 1
ATOM 3764 O O . PRO B 2 243 ? 33.230 13.600 3.147 1.00 28.52 256 PRO B O 1
ATOM 3768 N N . TRP B 2 244 ? 32.004 13.486 5.033 1.00 23.77 257 TRP B N 1
ATOM 3769 C CA . TRP B 2 244 ? 31.908 14.923 5.230 1.00 25.74 257 TRP B CA 1
ATOM 3770 C C . TRP B 2 244 ? 32.789 15.451 6.357 1.00 27.38 257 TRP B C 1
ATOM 3771 O O . TRP B 2 244 ? 32.778 16.661 6.606 1.00 29.54 257 TRP B O 1
ATOM 3782 N N . GLY B 2 245 ? 33.541 14.602 7.042 1.00 24.50 258 GLY B N 1
ATOM 3783 C CA . GLY B 2 245 ? 34.377 15.083 8.123 1.00 25.45 258 GLY B CA 1
ATOM 3784 C C . GLY B 2 245 ? 34.815 13.970 9.051 1.00 23.81 258 GLY B C 1
ATOM 3785 O O . GLY B 2 245 ? 34.403 12.816 8.927 1.00 23.46 258 GLY B O 1
ATOM 3786 N N . VAL B 2 246 ? 35.667 14.355 10.001 1.00 22.52 259 VAL B N 1
ATOM 3787 C CA . VAL B 2 246 ? 36.304 13.430 10.937 1.00 23.88 259 VAL B CA 1
ATOM 3788 C C . VAL B 2 246 ? 35.951 13.855 12.358 1.00 23.18 259 VAL B C 1
ATOM 3789 O O . VAL B 2 246 ? 36.323 14.952 12.793 1.00 21.36 259 VAL B O 1
ATOM 3793 N N . VAL B 2 247 ? 35.256 12.984 13.084 1.00 21.69 260 VAL B N 1
ATOM 3794 C CA . VAL B 2 247 ? 34.968 13.206 14.496 1.00 21.99 260 VAL B CA 1
ATOM 3795 C C . VAL B 2 247 ? 36.166 12.712 15.289 1.00 23.97 260 VAL B C 1
ATOM 3796 O O . VAL B 2 247 ? 36.502 11.527 15.232 1.00 24.85 260 VAL B O 1
ATOM 3800 N N . GLN B 2 248 ? 36.817 13.609 16.018 1.00 23.75 261 GLN B N 1
ATOM 3801 C CA . GLN B 2 248 ? 37.988 13.250 16.810 1.00 20.26 261 GLN B CA 1
ATOM 3802 C C . GLN B 2 248 ? 37.566 13.031 18.259 1.00 22.57 261 GLN B C 1
ATOM 3803 O O . GLN B 2 248 ? 37.028 13.940 18.896 1.00 22.64 261 GLN B O 1
ATOM 3809 N N . VAL B 2 249 ? 37.836 11.829 18.773 1.00 22.77 262 VAL B N 1
ATOM 3810 C CA . VAL B 2 249 ? 37.381 11.455 20.111 1.00 26.90 262 VAL B CA 1
ATOM 3811 C C . VAL B 2 249 ? 37.939 12.404 21.164 1.00 25.48 262 VAL B C 1
ATOM 3812 O O . VAL B 2 249 ? 37.224 12.826 22.081 1.00 28.29 262 VAL B O 1
ATOM 3816 N N . GLU B 2 250 ? 39.214 12.763 21.049 1.00 24.81 263 GLU B N 1
ATOM 3817 C CA . GLU B 2 250 ? 39.879 13.574 22.061 1.00 30.61 263 GLU B CA 1
ATOM 3818 C C . GLU B 2 250 ? 39.802 15.069 21.783 1.00 31.06 263 GLU B C 1
ATOM 3819 O O . GLU B 2 250 ? 40.459 15.849 22.478 1.00 27.80 263 GLU B O 1
ATOM 3825 N N . ASN B 2 251 ? 39.025 15.484 20.787 1.00 28.63 264 ASN B N 1
ATOM 3826 C CA . ASN B 2 251 ? 38.751 16.896 20.545 1.00 26.72 264 ASN B CA 1
ATOM 3827 C C . ASN B 2 251 ? 37.574 17.298 21.428 1.00 26.27 264 ASN B C 1
ATOM 3828 O O . ASN B 2 251 ? 36.432 16.892 21.177 1.00 22.90 264 ASN B O 1
ATOM 3833 N N . GLU B 2 252 ? 37.849 18.100 22.459 1.00 27.72 265 GLU B N 1
ATOM 3834 C CA . GLU B 2 252 ? 36.810 18.477 23.412 1.00 31.08 265 GLU B CA 1
ATOM 3835 C C . GLU B 2 252 ? 35.723 19.344 22.788 1.00 31.36 265 GLU B C 1
ATOM 3836 O O . GLU B 2 252 ? 34.646 19.482 23.378 1.00 25.99 265 GLU B O 1
ATOM 3842 N N . ASN B 2 253 ? 35.978 19.937 21.622 1.00 30.35 266 ASN B N 1
ATOM 3843 C CA . ASN B 2 253 ? 34.936 20.647 20.891 1.00 30.38 266 ASN B CA 1
ATOM 3844 C C . ASN B 2 253 ? 34.074 19.717 20.049 1.00 26.51 266 ASN B C 1
ATOM 3845 O O . ASN B 2 253 ? 33.079 20.174 19.479 1.00 27.65 266 ASN B O 1
ATOM 3850 N N . HIS B 2 254 ? 34.433 18.436 19.953 1.00 23.14 267 HIS B N 1
ATOM 3851 C CA . HIS B 2 254 ? 33.636 17.439 19.251 1.00 23.17 267 HIS B CA 1
ATOM 3852 C C . HIS B 2 254 ? 32.763 16.612 20.184 1.00 26.17 267 HIS B C 1
ATOM 3853 O O . HIS B 2 254 ? 31.622 16.302 19.833 1.00 29.76 267 HIS B O 1
ATOM 3860 N N . CYS B 2 255 ? 33.263 16.260 21.367 1.00 28.50 268 CYS B N 1
ATOM 3861 C CA . CYS B 2 255 ? 32.499 15.464 22.323 1.00 26.69 268 CYS B CA 1
ATOM 3862 C C . CYS B 2 255 ? 33.142 15.600 23.697 1.00 27.03 268 CYS B C 1
ATOM 3863 O O . CYS B 2 255 ? 34.203 16.209 23.851 1.00 23.24 268 CYS B O 1
ATOM 3866 N N . ASP B 2 256 ? 32.484 15.004 24.695 1.00 26.65 269 ASP B N 1
ATOM 3867 C CA . ASP B 2 256 ? 32.895 15.094 26.090 1.00 25.07 269 ASP B CA 1
ATOM 3868 C C . ASP B 2 256 ? 33.697 13.881 26.547 1.00 27.65 269 ASP B C 1
ATOM 3869 O O . ASP B 2 256 ? 33.726 13.587 27.748 1.00 23.86 269 ASP B O 1
ATOM 3874 N N . PHE B 2 257 ? 34.344 13.168 25.622 1.00 25.21 270 PHE B N 1
ATOM 3875 C CA . PHE B 2 257 ? 35.093 11.977 26.012 1.00 24.85 270 PHE B CA 1
ATOM 3876 C C . PHE B 2 257 ? 36.217 12.320 26.987 1.00 28.83 270 PHE B C 1
ATOM 3877 O O . PHE B 2 257 ? 36.409 11.632 27.998 1.00 28.47 270 PHE B O 1
ATOM 3885 N N . VAL B 2 258 ? 36.990 13.367 26.687 1.00 28.52 271 VAL B N 1
ATOM 3886 C CA . VAL B 2 258 ? 38.103 13.733 27.560 1.00 29.68 271 VAL B CA 1
ATOM 3887 C C . VAL B 2 258 ? 37.598 14.024 28.969 1.00 29.93 271 VAL B C 1
ATOM 3888 O O . VAL B 2 258 ? 38.214 13.618 29.961 1.00 31.26 271 VAL B O 1
ATOM 3892 N N . LYS B 2 259 ? 36.455 14.707 29.078 1.00 30.30 272 LYS B N 1
ATOM 3893 C CA . LYS B 2 259 ? 35.908 15.023 30.394 1.00 34.45 272 LYS B CA 1
ATOM 3894 C C . LYS B 2 259 ? 35.428 13.768 31.111 1.00 31.42 272 LYS B C 1
ATOM 3895 O O . LYS B 2 259 ? 35.618 13.632 32.325 1.00 33.10 272 LYS B O 1
ATOM 3901 N N . LEU B 2 260 ? 34.813 12.836 30.381 1.00 27.18 273 LEU B N 1
ATOM 3902 C CA . LEU B 2 260 ? 34.405 11.577 30.996 1.00 25.20 273 LEU B CA 1
ATOM 3903 C C . LEU B 2 260 ? 35.611 10.806 31.514 1.00 28.15 273 LEU B C 1
ATOM 3904 O O . LEU B 2 260 ? 35.628 10.354 32.666 1.00 27.72 273 LEU B O 1
ATOM 3909 N N . ARG B 2 261 ? 36.632 10.640 30.669 1.00 26.74 274 ARG B N 1
ATOM 3910 C CA . ARG B 2 261 ? 37.831 9.920 31.088 1.00 31.45 274 ARG B CA 1
ATOM 3911 C C . ARG B 2 261 ? 38.496 10.604 32.276 1.00 34.13 274 ARG B C 1
ATOM 3912 O O . ARG B 2 261 ? 39.005 9.936 33.184 1.00 35.15 274 ARG B O 1
ATOM 3920 N N . GLU B 2 262 ? 38.501 11.938 32.285 1.00 38.30 275 GLU B N 1
ATOM 3921 C CA . GLU B 2 262 ? 39.092 12.680 33.392 1.00 47.72 275 GLU B CA 1
ATOM 3922 C C . GLU B 2 262 ? 38.315 12.451 34.682 1.00 49.79 275 GLU B C 1
ATOM 3923 O O . GLU B 2 262 ? 38.893 12.086 35.712 1.00 50.84 275 GLU B O 1
ATOM 3929 N N . MET B 2 263 ? 36.997 12.648 34.639 1.00 50.80 276 MET B N 1
ATOM 3930 C CA . MET B 2 263 ? 36.198 12.568 35.857 1.00 54.08 276 MET B CA 1
ATOM 3931 C C . MET B 2 263 ? 36.104 11.137 36.372 1.00 48.47 276 MET B C 1
ATOM 3932 O O . MET B 2 263 ? 36.209 10.899 37.581 1.00 49.27 276 MET B O 1
ATOM 3937 N N . LEU B 2 264 ? 35.914 10.171 35.473 1.00 43.45 277 LEU B N 1
ATOM 3938 C CA . LEU B 2 264 ? 35.657 8.801 35.901 1.00 40.23 277 LEU B CA 1
ATOM 3939 C C . LEU B 2 264 ? 36.934 8.084 36.326 1.00 40.39 277 LEU B C 1
ATOM 3940 O O . LEU B 2 264 ? 36.944 7.376 37.339 1.00 40.09 277 LEU B O 1
ATOM 3945 N N . ILE B 2 265 ? 38.017 8.259 35.583 1.00 36.86 278 ILE B N 1
ATOM 3946 C CA . ILE B 2 265 ? 39.202 7.427 35.716 1.00 40.20 278 ILE B CA 1
ATOM 3947 C C . ILE B 2 265 ? 40.346 8.175 36.394 1.00 43.09 278 ILE B C 1
ATOM 3948 O O . ILE B 2 265 ? 40.976 7.656 37.316 1.00 45.45 278 ILE B O 1
ATOM 3953 N N . ARG B 2 266 ? 40.620 9.403 35.955 1.00 43.81 279 ARG B N 1
ATOM 3954 C CA . ARG B 2 266 ? 41.817 10.101 36.412 1.00 47.05 279 ARG B CA 1
ATOM 3955 C C . ARG B 2 266 ? 41.623 10.785 37.758 1.00 45.85 279 ARG B C 1
ATOM 3956 O O . ARG B 2 266 ? 42.600 10.983 38.488 1.00 48.68 279 ARG B O 1
ATOM 3964 N N . VAL B 2 267 ? 40.393 11.152 38.110 1.00 46.60 280 VAL B N 1
ATOM 3965 C CA . VAL B 2 267 ? 40.172 11.994 39.281 1.00 52.34 280 VAL B CA 1
ATOM 3966 C C . VAL B 2 267 ? 39.394 11.264 40.372 1.00 49.26 280 VAL B C 1
ATOM 3967 O O . VAL B 2 267 ? 39.901 11.063 41.479 1.00 48.51 280 VAL B O 1
ATOM 3971 N N . ASN B 2 268 ? 38.158 10.862 40.077 1.00 46.00 281 ASN B N 1
ATOM 3972 C CA . ASN B 2 268 ? 37.205 10.518 41.124 1.00 44.40 281 ASN B CA 1
ATOM 3973 C C . ASN B 2 268 ? 37.032 9.015 41.325 1.00 38.05 281 ASN B C 1
ATOM 3974 O O . ASN B 2 268 ? 35.992 8.582 41.834 1.00 33.43 281 ASN B O 1
ATOM 3979 N N . MET B 2 269 ? 38.037 8.215 40.968 1.00 38.51 282 MET B N 1
ATOM 3980 C CA . MET B 2 269 ? 37.923 6.770 41.142 1.00 38.60 282 MET B CA 1
ATOM 3981 C C . MET B 2 269 ? 37.756 6.402 42.613 1.00 38.87 282 MET B C 1
ATOM 3982 O O . MET B 2 269 ? 36.912 5.565 42.962 1.00 28.50 282 MET B O 1
ATOM 3987 N N . GLU B 2 270 ? 38.534 7.034 43.492 1.00 33.06 283 GLU B N 1
ATOM 3988 C CA . GLU B 2 270 ? 38.438 6.725 44.913 1.00 39.84 283 GLU B CA 1
ATOM 3989 C C . GLU B 2 270 ? 37.107 7.185 45.495 1.00 35.52 283 GLU B C 1
ATOM 3990 O O . GLU B 2 270 ? 36.528 6.500 46.345 1.00 33.31 283 GLU B O 1
ATOM 3996 N N . ASP B 2 271 ? 36.599 8.339 45.051 1.00 36.46 284 ASP B N 1
ATOM 3997 C CA . ASP B 2 271 ? 35.325 8.819 45.577 1.00 36.83 284 ASP B CA 1
ATOM 3998 C C . ASP B 2 271 ? 34.176 7.916 45.151 1.00 28.96 284 ASP B C 1
ATOM 3999 O O . ASP B 2 271 ? 33.257 7.662 45.938 1.00 28.43 284 ASP B O 1
ATOM 4004 N N . LEU B 2 272 ? 34.204 7.434 43.905 1.00 27.23 285 LEU B N 1
ATOM 4005 C CA . LEU B 2 272 ? 33.172 6.509 43.446 1.00 24.78 285 LEU B CA 1
ATOM 4006 C C . LEU B 2 272 ? 33.165 5.235 44.281 1.00 24.35 285 LEU B C 1
ATOM 4007 O O . LEU B 2 272 ? 32.096 4.723 44.635 1.00 27.61 285 LEU B O 1
ATOM 4012 N N . ARG B 2 273 ? 34.350 4.710 44.609 1.00 25.55 286 ARG B N 1
ATOM 4013 C CA . ARG B 2 273 ? 34.427 3.547 45.488 1.00 36.85 286 ARG B CA 1
ATOM 4014 C C . ARG B 2 273 ? 33.879 3.863 46.874 1.00 32.11 286 ARG B C 1
ATOM 4015 O O . ARG B 2 273 ? 33.154 3.053 47.461 1.00 30.00 286 ARG B O 1
ATOM 4023 N N . GLU B 2 274 ? 34.204 5.041 47.408 1.00 34.97 287 GLU B N 1
ATOM 4024 C CA . GLU B 2 274 ? 33.798 5.360 48.774 1.00 37.03 287 GLU B CA 1
ATOM 4025 C C . GLU B 2 274 ? 32.295 5.598 48.868 1.00 33.25 287 GLU B C 1
ATOM 4026 O O . GLU B 2 274 ? 31.651 5.157 49.829 1.00 31.44 287 GLU B O 1
ATOM 4032 N N . GLN B 2 275 ? 31.718 6.293 47.881 1.00 27.26 288 GLN B N 1
ATOM 4033 C CA . GLN B 2 275 ? 30.269 6.463 47.843 1.00 31.91 288 GLN B CA 1
ATOM 4034 C C . GLN B 2 275 ? 29.562 5.121 47.717 1.00 26.23 288 GLN B C 1
ATOM 4035 O O . GLN B 2 275 ? 28.493 4.915 48.302 1.00 25.46 288 GLN B O 1
ATOM 4041 N N . THR B 2 276 ? 30.139 4.198 46.944 1.00 23.21 289 THR B N 1
ATOM 4042 C CA . THR B 2 276 ? 29.595 2.847 46.873 1.00 28.54 289 THR B CA 1
ATOM 4043 C C . THR B 2 276 ? 29.559 2.206 48.254 1.00 27.58 289 THR B C 1
ATOM 4044 O O . THR B 2 276 ? 28.552 1.607 48.653 1.00 24.72 289 THR B O 1
ATOM 4048 N N . HIS B 2 277 ? 30.650 2.342 49.009 1.00 26.95 290 HIS B N 1
ATOM 4049 C CA . HIS B 2 277 ? 30.748 1.669 50.297 1.00 27.20 290 HIS B CA 1
ATOM 4050 C C . HIS B 2 277 ? 29.905 2.358 51.362 1.00 29.41 290 HIS B C 1
ATOM 4051 O O . HIS B 2 277 ? 29.211 1.689 52.136 1.00 31.02 290 HIS B O 1
ATOM 4058 N N . THR B 2 278 ? 29.959 3.688 51.431 1.00 26.50 291 THR B N 1
ATOM 4059 C CA . THR B 2 278 ? 29.360 4.400 52.556 1.00 30.56 291 THR B CA 1
ATOM 4060 C C . THR B 2 278 ? 27.906 4.777 52.327 1.00 30.42 291 THR B C 1
ATOM 4061 O O . THR B 2 278 ? 27.214 5.126 53.288 1.00 30.37 291 THR B O 1
ATOM 4065 N N . ARG B 2 279 ? 27.426 4.719 51.084 1.00 29.88 292 ARG B N 1
ATOM 4066 C CA . ARG B 2 279 ? 26.045 5.084 50.787 1.00 32.61 292 ARG B CA 1
ATOM 4067 C C . ARG B 2 279 ? 25.282 3.887 50.233 1.00 30.09 292 ARG B C 1
ATOM 4068 O O . ARG B 2 279 ? 24.388 3.377 50.910 1.00 31.32 292 ARG B O 1
ATOM 4076 N N . HIS B 2 280 ? 25.624 3.402 49.037 1.00 25.05 293 HIS B N 1
ATOM 4077 C CA . HIS B 2 280 ? 24.823 2.360 48.402 1.00 25.55 293 HIS B CA 1
ATOM 4078 C C . HIS B 2 280 ? 24.928 1.036 49.152 1.00 24.41 293 HIS B C 1
ATOM 4079 O O . HIS B 2 280 ? 23.908 0.412 49.466 1.00 24.21 293 HIS B O 1
ATOM 4086 N N . TYR B 2 281 ? 26.149 0.591 49.457 1.00 24.39 294 TYR B N 1
ATOM 4087 C CA . TYR B 2 281 ? 26.296 -0.652 50.212 1.00 26.33 294 TYR B CA 1
ATOM 4088 C C . TYR B 2 281 ? 25.680 -0.538 51.603 1.00 25.96 294 TYR B C 1
ATOM 4089 O O . TYR B 2 281 ? 25.090 -1.501 52.107 1.00 24.34 294 TYR B O 1
ATOM 4098 N N . GLU B 2 282 ? 25.820 0.626 52.247 1.00 29.24 295 GLU B N 1
ATOM 4099 C CA . GLU B 2 282 ? 25.257 0.787 53.584 1.00 27.48 295 GLU B CA 1
ATOM 4100 C C . GLU B 2 282 ? 23.738 0.688 53.570 1.00 27.19 295 GLU B C 1
ATOM 4101 O O . GLU B 2 282 ? 23.145 0.168 54.520 1.00 26.13 295 GLU B O 1
ATOM 4107 N N . LEU B 2 283 ? 23.093 1.174 52.508 1.00 24.63 296 LEU B N 1
ATOM 4108 C CA . LEU B 2 283 ? 21.644 1.036 52.402 1.00 28.27 296 LEU B CA 1
ATOM 4109 C C . LEU B 2 283 ? 21.242 -0.433 52.324 1.00 26.27 296 LEU B C 1
ATOM 4110 O O . LEU B 2 283 ? 20.304 -0.871 53.001 1.00 27.92 296 LEU B O 1
ATOM 4115 N N . TYR B 2 284 ? 21.949 -1.212 51.504 1.00 24.01 297 TYR B N 1
ATOM 4116 C CA . TYR B 2 284 ? 21.701 -2.650 51.441 1.00 26.83 297 TYR B CA 1
ATOM 4117 C C . TYR B 2 284 ? 21.962 -3.309 52.790 1.00 29.34 297 TYR B C 1
ATOM 4118 O O . TYR B 2 284 ? 21.155 -4.114 53.269 1.00 28.48 297 TYR B O 1
ATOM 4127 N N . ARG B 2 285 ? 23.098 -2.981 53.413 1.00 26.90 298 ARG B N 1
ATOM 4128 C CA . ARG B 2 285 ? 23.471 -3.611 54.676 1.00 29.32 298 ARG B CA 1
ATOM 4129 C C . ARG B 2 285 ? 22.441 -3.340 55.762 1.00 32.01 298 ARG B C 1
ATOM 4130 O O . ARG B 2 285 ? 22.177 -4.212 56.599 1.00 28.67 298 ARG B O 1
ATOM 4138 N N . ARG B 2 286 ? 21.836 -2.149 55.757 1.00 35.50 299 ARG B N 1
ATOM 4139 C CA . ARG B 2 286 ? 20.836 -1.811 56.764 1.00 38.38 299 ARG B CA 1
ATOM 4140 C C . ARG B 2 286 ? 19.661 -2.780 56.759 1.00 44.58 299 ARG B C 1
ATOM 4141 O O . ARG B 2 286 ? 18.898 -2.813 57.730 1.00 44.85 299 ARG B O 1
ATOM 4143 N N . CYS B 2 287 ? 19.503 -3.569 55.699 1.00 49.07 300 CYS B N 1
ATOM 4144 C CA . CYS B 2 287 ? 18.488 -4.616 55.650 1.00 56.77 300 CYS B CA 1
ATOM 4145 C C . CYS B 2 287 ? 18.975 -5.834 54.871 1.00 59.89 300 CYS B C 1
ATOM 4146 O O . CYS B 2 287 ? 19.817 -6.594 55.351 1.00 60.96 300 CYS B O 1
#

Nearest PDB structures (foldseek):
  6upq-assembly1_A  TM=1.004E+00  e=1.118E-57  Homo sapiens
  6upr-assembly1_A  TM=9.943E-01  e=5.995E-52  Homo sapiens
  8dkt-assembly1_A  TM=9.928E-01  e=1.493E-43  Drosophila melanogaster
  6uqq-assembly1_A  TM=9.334E-01  e=2.392E-37  Homo sapiens
  8pfh-assembly1_C  TM=9.317E-01  e=7.039E-31  Saccharomyces cerevisiae

GO terms:
  GO:0005515 protein binding (F, IPI)
  GO:0097227 sperm annulus (C, IDA)
  GO:0031105 septin complex (C, IDA)
  GO:0045296 cadherin binding (F, HDA)
  GO:0045171 intercellular bridge (C, IDA)
  GO:0005929 cilium (C, IDA)
  GO:0015629 actin cytoskeleton (C, IDA)
  GO:0015630 microtubule cytoskeleton (C, IDA)
  GO:0097730 non-motile cilium (C, IDA)
  GO:0032391 photoreceptor connecting cilium (C, IDA)
  GO:0005930 axoneme (C, IDA)
  GO:0007010 cytoskeleton organization (P, IDA)
  GO:0005634 nucleus (C, IDA)
  GO:0005737 cytoplasm (C, IDA)
  GO:0070062 extracellular exosome (C, HDA)
  GO:0042802 identical protein binding (F, IPI)

Radius of gyration: 25.47 Å; Cα contacts (8 Å, |Δi|>4): 951; chains: 2; bounding box: 76×45×87 Å

InterPro domains:
  IPR008113 Septin 2 [PR01740] (69-86)
  IPR008113 Septin 2 [PR01740] (189-197)
  IPR008113 Septin 2 [PR01740] (226-236)
  IPR016491 Septin [PIRSF006698] (8-346)
  IPR016491 Septin [cd01850] (34-308)
  IPR027417 P-loop containing nucleoside triphosphate hydrolase [G3DSA:3.40.50.300] (37-320)
  IPR027417 P-loop containing nucleoside triphosphate hydrolase [SSF52540] (16-280)
  IPR030379 Septin-type guanine nucleotide-binding (G) domain [PF00735] (34-312)
  IPR030379 Septin-type guanine nucleotide-binding (G) domain [PS51719] (34-306)

Solvent-accessible surface area: 24195 Å² total; per-residue (Å²): 109,38,3,4,0,0,1,0,3,26,30,6,8,26,32,18,51,2,0,29,5,2,25,144,30,100,21,40,98,154,116,120,61,9,30,0,56,120,10,55,154,63,79,4,104,46,98,62,33,68,39,124,19,67,55,104,71,92,157,22,105,0,14,0,0,17,8,35,4,2,15,12,8,14,42,2,165,104,6,25,57,51,0,41,71,49,1,36,68,11,2,54,134,42,25,135,46,43,85,33,191,106,160,89,144,44,122,35,56,3,1,1,0,0,0,1,3,1,19,2,15,19,44,4,6,31,32,11,9,18,33,0,0,97,30,0,16,75,41,1,5,0,8,3,0,0,1,39,1,4,10,15,20,90,152,36,25,114,151,7,27,142,80,0,71,79,22,5,127,124,54,108,8,122,16,13,134,10,56,124,36,70,122,107,36,102,82,125,86,42,70,68,8,123,75,4,66,71,20,26,0,2,0,3,3,14,8,139,97,120,17,101,22,188,69,134,146,36,42,0,38,74,4,53,27,21,27,0,45,1,85,34,68,134,16,1,4,0,59,45,0,57,52,1,0,66,73,16,22,124,38,0,32,75,38,0,69,101,91,9,6,74,69,23,107,75,129,118,153,155,161,22,0,1,0,0,0,0,1,28,10,15,2,18,21,35,53,4,3,6,11,4,16,114,58,173,14,65,49,110,89,27,73,4,100,36,130,28,16,111,37,53,41,108,65,46,156,36,140,39,110,96,79,51,4,65,0,13,9,0,25,4,7,2,2,4,4,28,48,48,26,71,70,8,34,108,39,0,24,124,47,2,33,49,24,2,63,41,29,26,93,22,39,120,105,165,188,133,39,55,177,115,52,58,20,40,10,2,0,0,0,0,0,4,1,3,0,17,29,36,11,0,45,2,10,3,3,38,1,0,110,96,0,20,50,45,1,2,1,4,7,0,0,2,63,8,6,4,8,2,115,83,58,47,115,124,1,13,55,86,0,47,67,20,3,115,91,39,40,10,117,24,8,130,45,112,83,122,70,0,6,0,4,2,18,5,70,113,90,21,149,56,68,129,141,111,18,63,0,35,93,3,61,26,15,35,0,36,0,89,41,83,128,31,6,15,2,32,64,0,39,73,48,0,9,128,83,8,27,136,40,0,91,93,46,0,51,68,122,12,0,59,102,48,124,85,136

Foldseek 3Di:
DEAEEEEDEDPPLCRQQLVCQLQVDDQCPPDDDDDLVCLQQFAWDWDKDWDWGQPPHDIYIYIYIYTPSQPRHPDCPCNQVVVLVVQLVLLVQQVVLCPDPNVVDDDRPHHLEYEYEDELPDQEDDPSRLVNLVSCQLAYAYQYEHGPLLVADPVSLVNHQVRHVVVCVVSVGHHHDDDQDDPPDDDVVNVLSVVLRVCPNWYAYGAPDFDCPPPDTAGWDDDPVDIQGRPDVVRTCSVSVSCSCVVCSVVSVVCNVPGNSVVSVVVVDD/DEAEEEEEDAFPLQRQLLVCQLQVHHDDDDGADLPDPAKAKDKDWDFDQDPNDTYTYIYIYIHNQPRDPDNPPNLVNVVVQQVVLLVVVVVQVPDPPHDPVPDRRHHHLEYEYEAEPPLAEGDPSSLVNLQVCQLRAAYQYEHTPLLVADPVRPVVHQVRHVVSCVVSVRHHHDQCPRDDWYAYGAPAWDCDPNDTAGWDDDPVDIQGRPPVVRTCSVVCSCRPPVPCRVVSVVCNVPGNSVVSVVD

B-factor: mean 37.03, std 18.07, range [15.17, 124.71]

Secondary structure (DSSP, 8-state):
-EEEEEEEE-TTSSHHHHHHHHHT----TT--PPPHHHHTTPPP--EEEEEEEEETTEEEEEEEEE-TTTTTSSB-TTTTHHHHHHHHHHHHHHHHHHHSS-GGG-------EEEEEEPSSSSS--HHHHHHHHHHTTTS-EEEEE--GGGS-HHHHHHHHHHHHHHHHHTT-----PPPPPTTS-HHHHHHHHHHHHHPSEE----S-EEE-SSSEEEEEEETTEEEETT-TTT-SHHHHHHHHHHHHHHHHHHIIIIIIHHHHHHT--/-EEEEEEE--TTSSHHHHHHHHHTS----PPPPS--SS-EEEEEEEEEEETTEEEEEEEEEEESTT-SSB-TTTTHHHHHHHHHHHHHHHHHHT-SS--TTT----S--EEEEEE---SSS--HHHHHHHHHHTTTS-EEEEETTGGGS-HHHHHHHHHHHHHHHHHTT---PPP--PSSEE----S-EEEETTEEEEEEEETTEEEETT-TTT-SHHHHHIIIIIISHHHHHHHIIIIIHHHHHT-